Protein AF-A0A229GY63-F1 (afdb_monomer)

Radius of gyration: 25.92 Å; Cα contacts (8 Å, |Δi|>4): 592; chains: 1; bounding box: 56×52×80 Å

Sequence (372 aa):
MGDATQHTLRGFAEVLVRLGIATEEQTAVGLAEAAGIGMDLDEDFGNPDELTFLVGECGLGFQTPEKAMGDLEDGYEELLLDAAACVGGSVVVDDVELVKDEDGEQYLHFRRNGRSIWHPAEHLSDSTRYMDWNTTFEAIGDLVPGNDDPRSFYQLDGDAYDAWWLLLTPEQAEGLKEFGLPLPVDVGNWVRDKTPTAEPGTPAWYMEDDRLHADKESRRCLDAWLTPMGAALDRWRTAHLPDDFPFDYSPDSLLVLERLVLDRFDGPAALQAAADAGDEFHAGAVRYVGETALRMWPCRWTYRHSDDPLMVFANEPMICPNAPQGFAWDVSPRYALHTLVQDRTPHGLREYLSTVGDAVDSHHKALRARTR

pLDDT: mean 92.94, std 7.51, range [36.97, 98.69]

Solvent-accessible surface area (backbone atoms only — not comparable to full-atom values): 20542 Å² total; per-residue (Å²): 131,81,78,76,82,58,58,16,55,51,46,50,43,52,48,36,36,74,63,66,77,41,52,73,67,34,39,52,48,10,53,51,54,44,44,72,77,66,52,65,49,84,43,68,63,92,50,72,65,61,56,54,50,37,37,50,56,33,72,45,45,42,60,49,61,50,47,30,92,63,54,58,50,60,32,51,43,54,46,51,51,41,51,22,58,64,50,74,71,78,39,46,76,46,78,64,43,69,42,55,25,92,89,64,54,35,29,44,33,31,22,52,74,80,42,84,44,52,33,56,41,76,58,94,42,89,86,72,23,46,57,38,65,66,37,50,51,55,54,53,11,48,48,26,56,57,91,88,48,71,39,25,39,28,31,45,51,88,51,91,59,56,29,39,34,37,79,32,37,69,70,45,51,58,61,47,41,82,73,71,43,70,50,78,44,75,33,51,54,77,57,78,78,73,77,50,89,49,60,84,90,37,75,64,18,54,55,42,38,50,62,73,70,40,52,74,62,16,49,51,52,40,50,65,58,54,72,51,40,68,67,49,46,54,49,32,49,72,76,71,47,64,95,83,56,62,90,72,60,45,79,67,30,50,58,52,48,50,51,56,52,53,74,72,29,96,29,48,70,54,47,50,52,34,56,78,68,63,33,62,63,55,57,32,48,33,49,50,50,45,56,22,46,51,72,74,33,70,43,43,82,45,42,44,62,61,92,56,88,81,51,78,78,45,70,41,71,27,38,34,29,64,39,60,68,50,47,36,66,74,44,43,39,58,55,39,54,42,51,29,40,62,70,64,50,85,62,40,57,61,59,60,53,42,54,40,43,49,18,33,49,52,46,53,38,41,58,54,42,74,72,110

Mean predicted aligned error: 5.22 Å

Structure (mmCIF, N/CA/C/O backbone):
data_AF-A0A229GY63-F1
#
_entry.id   AF-A0A229GY63-F1
#
loop_
_atom_site.group_PDB
_atom_site.id
_atom_site.type_symbol
_atom_site.label_atom_id
_atom_site.label_alt_id
_atom_site.label_comp_id
_atom_site.label_asym_id
_atom_site.label_entity_id
_atom_site.label_seq_id
_atom_site.pdbx_PDB_ins_code
_atom_site.Cartn_x
_atom_site.Cartn_y
_atom_site.Cartn_z
_atom_site.occupancy
_atom_site.B_iso_or_equiv
_atom_site.auth_seq_id
_atom_site.auth_comp_id
_atom_site.auth_asym_id
_atom_site.auth_atom_id
_atom_site.pdbx_PDB_model_num
ATOM 1 N N . MET A 1 1 ? 31.654 26.702 -26.531 1.00 36.97 1 MET A N 1
ATOM 2 C CA . MET A 1 1 ? 30.600 26.406 -27.517 1.00 36.97 1 MET A CA 1
ATOM 3 C C . MET A 1 1 ? 29.795 25.300 -26.885 1.00 36.97 1 MET A C 1
ATOM 5 O O . MET A 1 1 ? 30.355 24.228 -26.733 1.00 36.97 1 MET A O 1
ATOM 9 N N . GLY A 1 2 ? 28.610 25.604 -26.354 1.00 39.41 2 GLY A N 1
ATOM 10 C CA . GLY A 1 2 ? 27.695 24.539 -25.949 1.00 39.41 2 GLY A CA 1
ATOM 11 C C . GLY A 1 2 ? 27.216 23.873 -27.228 1.00 39.41 2 GLY A C 1
ATOM 12 O O . GLY A 1 2 ? 26.777 24.595 -28.126 1.00 39.41 2 GLY A O 1
ATOM 13 N N . ASP A 1 3 ? 27.416 22.564 -27.344 1.00 45.09 3 ASP A N 1
ATOM 14 C CA . ASP A 1 3 ? 26.756 21.774 -28.378 1.00 45.09 3 ASP A CA 1
ATOM 15 C C . ASP A 1 3 ? 25.257 22.012 -28.227 1.00 45.09 3 ASP A C 1
ATOM 17 O O . ASP A 1 3 ? 24.715 21.890 -27.129 1.00 45.09 3 ASP A O 1
ATOM 21 N N . ALA A 1 4 ? 24.602 22.434 -29.304 1.00 55.06 4 ALA A N 1
ATOM 22 C CA . ALA A 1 4 ? 23.158 22.322 -29.355 1.00 55.06 4 ALA A CA 1
ATOM 23 C C . ALA A 1 4 ? 22.877 20.820 -29.366 1.00 55.06 4 ALA A C 1
ATOM 25 O O . ALA A 1 4 ? 23.314 20.149 -30.301 1.00 55.06 4 ALA A O 1
ATOM 26 N N . THR A 1 5 ? 22.245 20.295 -28.315 1.00 60.25 5 THR A N 1
ATOM 27 C CA . THR A 1 5 ? 21.821 18.895 -28.266 1.00 60.25 5 THR A CA 1
ATOM 28 C C . THR A 1 5 ? 21.003 18.625 -29.525 1.00 60.25 5 THR A C 1
ATOM 30 O O . THR A 1 5 ? 19.944 19.218 -29.717 1.00 60.25 5 THR A O 1
ATOM 33 N N . GLN A 1 6 ? 21.557 17.829 -30.439 1.00 67.62 6 GLN A N 1
ATOM 34 C CA . GLN A 1 6 ? 20.847 17.409 -31.639 1.00 67.62 6 GLN A CA 1
ATOM 35 C C . GLN A 1 6 ? 19.768 16.423 -31.197 1.00 67.62 6 GLN A C 1
ATOM 37 O O . GLN A 1 6 ? 20.075 15.423 -30.546 1.00 67.62 6 GLN A O 1
ATOM 42 N N . HIS A 1 7 ? 18.510 16.723 -31.514 1.00 88.19 7 HIS A N 1
ATOM 43 C CA . HIS A 1 7 ? 17.361 15.907 -31.138 1.00 88.19 7 HIS A CA 1
ATOM 44 C C . HIS A 1 7 ? 17.186 14.778 -32.156 1.00 88.19 7 HIS A C 1
ATOM 46 O O . HIS A 1 7 ? 16.135 14.641 -32.762 1.00 88.19 7 HIS A O 1
ATOM 52 N N . THR A 1 8 ? 18.234 13.987 -32.373 1.00 94.88 8 THR A N 1
ATOM 53 C CA . THR A 1 8 ? 18.262 12.887 -33.346 1.00 94.88 8 THR A CA 1
ATOM 54 C C . THR A 1 8 ? 18.247 11.544 -32.620 1.00 94.88 8 THR A C 1
ATOM 56 O O . THR A 1 8 ? 18.617 11.466 -31.442 1.00 94.88 8 THR A O 1
ATOM 59 N N . LEU A 1 9 ? 17.879 10.458 -33.309 1.00 95.06 9 LEU A N 1
ATOM 60 C CA . LEU A 1 9 ? 17.945 9.106 -32.734 1.00 95.06 9 LEU A CA 1
ATOM 61 C C . LEU A 1 9 ? 19.373 8.721 -32.335 1.00 95.06 9 LEU A C 1
ATOM 63 O O . LEU A 1 9 ? 19.586 8.118 -31.281 1.00 95.06 9 LEU A O 1
ATOM 67 N N . ARG A 1 10 ? 20.374 9.116 -33.134 1.00 95.94 10 ARG A N 1
ATOM 68 C CA . ARG A 1 10 ? 21.784 8.910 -32.781 1.00 95.94 10 ARG A CA 1
ATOM 69 C C . ARG A 1 10 ? 22.178 9.707 -31.541 1.00 95.94 10 ARG A C 1
ATOM 71 O O . ARG A 1 10 ? 22.820 9.150 -30.654 1.00 95.94 10 ARG A O 1
ATOM 78 N N . GLY A 1 11 ? 21.768 10.972 -31.461 1.00 95.19 11 GLY A N 1
ATOM 79 C CA . GLY A 1 11 ? 22.007 11.813 -30.292 1.00 95.19 11 GLY A CA 1
ATOM 80 C C . GLY A 1 11 ? 21.403 11.195 -29.033 1.00 95.19 11 GLY A C 1
ATOM 81 O O . GLY A 1 11 ? 22.086 11.071 -28.021 1.00 95.19 11 GLY A O 1
ATOM 82 N N . PHE A 1 12 ? 20.162 10.712 -29.110 1.00 95.50 12 PHE A N 1
ATOM 83 C CA . PHE A 1 12 ? 19.503 10.035 -27.995 1.00 95.50 12 PHE A CA 1
ATOM 84 C C . PHE A 1 12 ? 20.237 8.755 -27.567 1.00 95.50 12 PHE A C 1
ATOM 86 O O . PHE A 1 12 ? 20.524 8.579 -26.383 1.00 95.50 12 PHE A O 1
ATOM 93 N N . ALA A 1 13 ? 20.633 7.903 -28.518 1.00 96.75 13 ALA A N 1
ATOM 94 C CA . ALA A 1 13 ? 21.442 6.712 -28.252 1.00 96.75 13 ALA A CA 1
ATOM 95 C C . ALA A 1 13 ? 22.772 7.040 -27.544 1.00 96.75 13 ALA A C 1
ATOM 97 O O . ALA A 1 13 ? 23.153 6.364 -26.585 1.00 96.75 13 ALA A O 1
ATOM 98 N N . GLU A 1 14 ? 23.469 8.098 -27.968 1.00 96.19 14 GLU A N 1
ATOM 99 C CA . GLU A 1 14 ? 24.691 8.569 -27.306 1.00 96.19 14 GLU A CA 1
ATOM 100 C C . GLU A 1 14 ? 24.424 8.999 -25.858 1.00 96.19 14 GLU A C 1
ATOM 102 O O . GLU A 1 14 ? 25.240 8.737 -24.970 1.00 96.19 14 GLU A O 1
ATOM 107 N N . VAL A 1 15 ? 23.270 9.616 -25.590 1.00 95.81 15 VAL A N 1
ATOM 108 C CA . VAL A 1 15 ? 22.867 10.007 -24.235 1.00 95.81 15 VAL A CA 1
ATOM 109 C C . VAL A 1 15 ? 22.516 8.806 -23.367 1.00 95.81 15 VAL A C 1
ATOM 111 O O . VAL A 1 15 ? 22.972 8.763 -22.223 1.00 95.81 15 VAL A O 1
ATOM 114 N N . LEU A 1 16 ? 21.813 7.802 -23.900 1.00 96.75 16 LEU A N 1
ATOM 115 C CA . LEU A 1 16 ? 21.553 6.545 -23.188 1.00 96.75 16 LEU A CA 1
ATOM 116 C C . LEU A 1 16 ? 22.862 5.880 -22.734 1.00 96.75 16 LEU A C 1
ATOM 118 O O . LEU A 1 16 ? 22.977 5.470 -21.576 1.00 96.75 16 LEU A O 1
ATOM 122 N N . VAL A 1 17 ? 23.876 5.837 -23.605 1.00 97.56 17 VAL A N 1
ATOM 123 C CA . VAL A 1 17 ? 25.205 5.299 -23.263 1.00 97.56 17 VAL A CA 1
ATOM 124 C C . VAL A 1 17 ? 25.919 6.183 -22.242 1.00 97.56 17 VAL A C 1
ATOM 126 O O . VAL A 1 17 ? 26.440 5.692 -21.240 1.00 97.56 17 VAL A O 1
ATOM 129 N N . ARG A 1 18 ? 25.921 7.504 -22.451 1.00 96.62 18 ARG A N 1
ATOM 130 C CA . ARG A 1 18 ? 26.584 8.474 -21.566 1.00 96.62 18 ARG A CA 1
ATOM 131 C C . ARG A 1 18 ? 26.028 8.451 -20.141 1.00 96.62 18 ARG A C 1
ATOM 133 O O . ARG A 1 18 ? 26.796 8.614 -19.195 1.00 96.62 18 ARG A O 1
ATOM 140 N N . LEU A 1 19 ? 24.717 8.267 -19.990 1.00 96.44 19 LEU A N 1
ATOM 141 C CA . LEU A 1 19 ? 24.030 8.155 -18.699 1.00 96.44 19 LEU A CA 1
ATOM 142 C C . LEU A 1 19 ? 24.129 6.748 -18.085 1.00 96.44 19 LEU A C 1
ATOM 144 O O . LEU A 1 19 ? 23.652 6.529 -16.971 1.00 96.44 19 LEU A O 1
ATOM 148 N N . GLY A 1 20 ? 24.743 5.793 -18.792 1.00 96.88 20 GLY A N 1
ATOM 149 C CA . GLY A 1 20 ? 24.870 4.408 -18.346 1.00 96.88 20 GLY A CA 1
ATOM 150 C C . GLY A 1 20 ? 23.543 3.647 -18.314 1.00 96.88 20 GLY A C 1
ATOM 151 O O . GLY A 1 20 ? 23.424 2.688 -17.559 1.00 96.88 20 GLY A O 1
ATOM 152 N N . ILE A 1 21 ? 22.550 4.088 -19.091 1.00 96.88 21 ILE A N 1
ATOM 153 C CA . ILE A 1 21 ? 21.251 3.413 -19.238 1.00 96.88 21 ILE A CA 1
ATOM 154 C C . ILE A 1 21 ? 21.396 2.220 -20.191 1.00 96.88 21 ILE A C 1
ATOM 156 O O . ILE A 1 21 ? 20.798 1.172 -19.972 1.00 96.88 21 ILE A O 1
ATOM 160 N N . ALA A 1 22 ? 22.230 2.369 -21.224 1.00 97.38 22 ALA A N 1
ATOM 161 C CA . ALA A 1 22 ? 22.468 1.359 -22.247 1.00 97.38 22 ALA A CA 1
ATOM 162 C C . ALA A 1 22 ? 23.964 1.159 -22.508 1.00 97.38 22 ALA A C 1
ATOM 164 O O . ALA A 1 22 ? 24.788 2.044 -22.271 1.00 97.38 22 ALA A O 1
ATOM 165 N N . THR A 1 23 ? 24.320 -0.001 -23.046 1.00 97.56 23 THR A N 1
ATOM 166 C CA . THR A 1 23 ? 25.653 -0.250 -23.611 1.00 97.56 23 THR A CA 1
ATOM 167 C C . THR A 1 23 ? 25.736 0.220 -25.067 1.00 97.56 23 THR A C 1
ATOM 169 O O . THR A 1 23 ? 24.718 0.339 -25.747 1.00 97.56 23 THR A O 1
ATOM 172 N N . GLU A 1 24 ? 26.954 0.444 -25.576 1.00 97.94 24 GLU A N 1
ATOM 173 C CA . GLU A 1 24 ? 27.176 0.741 -27.005 1.00 97.94 24 GLU A CA 1
ATOM 174 C C . GLU A 1 24 ? 26.652 -0.375 -27.925 1.00 97.94 24 GLU A C 1
ATOM 176 O O . GLU A 1 24 ? 26.208 -0.104 -29.036 1.00 97.94 24 GLU A O 1
ATOM 181 N N . GLU A 1 25 ? 26.692 -1.632 -27.473 1.00 97.88 25 GLU A N 1
ATOM 182 C CA . GLU A 1 25 ? 26.183 -2.774 -28.238 1.00 97.88 25 GLU A CA 1
ATOM 183 C C . GLU A 1 25 ? 24.658 -2.727 -28.360 1.00 97.88 25 GLU A C 1
ATOM 185 O O . GLU A 1 25 ? 24.133 -2.850 -29.465 1.00 97.88 25 GLU A O 1
ATOM 190 N N . GLN A 1 26 ? 23.954 -2.477 -27.252 1.00 97.50 26 GLN A N 1
ATOM 191 C CA . GLN A 1 26 ? 22.494 -2.344 -27.246 1.00 97.50 26 GLN A CA 1
ATOM 192 C C . GLN A 1 26 ? 22.030 -1.208 -28.158 1.00 97.50 26 GLN A C 1
ATOM 194 O O . GLN A 1 26 ? 21.147 -1.407 -28.990 1.00 97.50 26 GLN A O 1
ATOM 199 N N . THR A 1 27 ? 22.661 -0.035 -28.062 1.00 97.81 27 THR A N 1
ATOM 200 C CA . THR A 1 27 ? 22.279 1.101 -28.908 1.00 97.81 27 THR A CA 1
ATOM 201 C C . THR A 1 27 ? 22.649 0.900 -30.371 1.00 97.81 27 THR A C 1
ATOM 203 O O . THR A 1 27 ? 21.908 1.337 -31.247 1.00 97.81 27 THR A O 1
ATOM 206 N N . ALA A 1 28 ? 23.741 0.191 -30.672 1.00 97.94 28 ALA A N 1
ATOM 207 C CA . ALA A 1 28 ? 24.073 -0.174 -32.045 1.00 97.94 28 ALA A CA 1
ATOM 208 C C . ALA A 1 28 ? 23.030 -1.115 -32.670 1.00 97.94 28 ALA A C 1
ATOM 210 O O . ALA A 1 28 ? 22.712 -0.945 -33.848 1.00 97.94 28 ALA A O 1
ATOM 211 N N . VAL A 1 29 ? 22.492 -2.071 -31.902 1.00 97.50 29 VAL A N 1
ATOM 212 C CA . VAL A 1 29 ? 21.391 -2.941 -32.348 1.00 97.50 29 VAL A CA 1
ATOM 213 C C . VAL A 1 29 ? 20.140 -2.109 -32.618 1.00 97.50 29 VAL A C 1
ATOM 215 O O . VAL A 1 29 ? 19.642 -2.131 -33.742 1.00 97.50 29 VAL A O 1
ATOM 218 N N . GLY A 1 30 ? 19.701 -1.293 -31.655 1.00 97.19 30 GLY A N 1
ATOM 219 C CA . GLY A 1 30 ? 18.493 -0.483 -31.822 1.00 97.19 30 GLY A CA 1
ATOM 220 C C . GLY A 1 30 ? 18.572 0.504 -32.993 1.00 97.19 30 GLY A C 1
ATOM 221 O O . GLY A 1 30 ? 17.636 0.624 -33.781 1.00 97.19 30 GLY A O 1
ATOM 222 N N . LEU A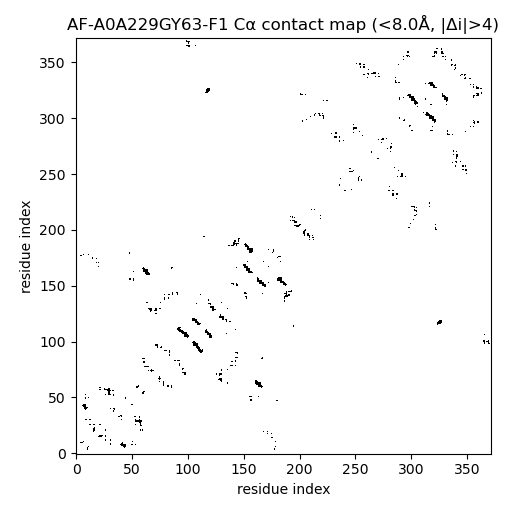 1 31 ? 19.723 1.161 -33.186 1.00 97.94 31 LEU A N 1
ATOM 223 C CA . LEU A 1 31 ? 19.943 2.046 -34.336 1.00 97.94 31 LEU A CA 1
ATOM 224 C C . LEU A 1 31 ? 19.942 1.286 -35.672 1.00 97.94 31 LEU A C 1
ATOM 226 O O . LEU A 1 31 ? 19.510 1.836 -36.687 1.00 97.94 31 LEU A O 1
ATOM 230 N N . ALA A 1 32 ? 20.441 0.045 -35.701 1.00 97.81 32 ALA A N 1
ATOM 231 C CA . ALA A 1 32 ? 20.425 -0.778 -36.907 1.00 97.81 32 ALA A CA 1
ATOM 232 C C . ALA A 1 32 ? 18.996 -1.185 -37.298 1.00 97.81 32 ALA A C 1
ATOM 234 O O . ALA A 1 32 ? 18.663 -1.119 -38.483 1.00 97.81 32 ALA A O 1
ATOM 235 N N . GLU A 1 33 ? 18.152 -1.535 -36.325 1.00 97.56 33 GLU A N 1
ATOM 236 C CA . GLU A 1 33 ? 16.737 -1.859 -36.555 1.00 97.56 33 GLU A CA 1
ATOM 237 C C . GLU A 1 33 ? 15.943 -0.627 -37.015 1.00 97.56 33 GLU A C 1
ATOM 239 O O . GLU A 1 33 ? 15.257 -0.680 -38.040 1.00 97.56 33 GLU A O 1
ATOM 244 N N . ALA A 1 34 ? 16.136 0.527 -36.364 1.00 95.75 34 ALA A N 1
ATOM 245 C CA . ALA A 1 34 ? 15.534 1.798 -36.780 1.00 95.75 34 ALA A CA 1
ATOM 246 C C . ALA A 1 34 ? 15.907 2.175 -38.229 1.00 95.75 34 ALA A C 1
ATOM 248 O O . ALA A 1 34 ? 15.043 2.500 -39.050 1.00 95.75 34 ALA A O 1
ATOM 249 N N . ALA A 1 35 ? 17.187 2.055 -38.595 1.00 96.31 35 ALA A N 1
ATOM 250 C CA . ALA A 1 35 ? 17.625 2.265 -39.975 1.00 96.31 35 ALA A CA 1
ATOM 251 C C . ALA A 1 35 ? 17.035 1.223 -40.944 1.00 96.31 35 ALA A C 1
ATOM 253 O O . ALA A 1 35 ? 16.732 1.547 -42.096 1.00 96.31 35 ALA A O 1
ATOM 254 N N . GLY A 1 36 ? 16.854 -0.021 -40.491 1.00 96.06 36 GLY A N 1
ATOM 255 C CA . GLY A 1 36 ? 16.276 -1.121 -41.265 1.00 96.06 36 GLY A CA 1
ATOM 256 C C . GLY A 1 36 ? 14.838 -0.860 -41.723 1.00 96.06 36 GLY A C 1
ATOM 257 O O . GLY A 1 36 ? 14.465 -1.273 -42.825 1.00 96.06 36 GLY A O 1
ATOM 258 N N . ILE A 1 37 ? 14.062 -0.116 -40.930 1.00 95.06 37 ILE A N 1
ATOM 259 C CA . ILE A 1 37 ? 12.697 0.315 -41.271 1.00 95.06 37 ILE A CA 1
ATOM 260 C C . ILE A 1 37 ? 12.634 1.700 -41.935 1.00 95.06 37 ILE A C 1
ATOM 262 O O . ILE A 1 37 ? 11.551 2.167 -42.289 1.00 95.06 37 ILE A O 1
ATOM 266 N N . GLY A 1 38 ? 13.789 2.328 -42.177 1.00 94.06 38 GLY A N 1
ATOM 267 C CA . GLY A 1 38 ? 13.910 3.574 -42.933 1.00 94.06 38 GLY A CA 1
ATOM 268 C C . GLY A 1 38 ? 13.805 4.859 -42.111 1.00 94.06 38 GLY A C 1
ATOM 269 O O . GLY A 1 38 ? 13.542 5.903 -42.707 1.00 94.06 38 GLY A O 1
ATOM 270 N N . MET A 1 39 ? 14.006 4.808 -40.790 1.00 94.38 39 MET A N 1
ATOM 271 C CA . MET A 1 39 ? 14.152 6.019 -39.971 1.00 94.38 39 MET A CA 1
ATOM 272 C C . MET A 1 39 ? 15.480 6.724 -40.293 1.00 94.38 39 MET A C 1
ATOM 274 O O . MET A 1 39 ? 16.515 6.066 -40.445 1.00 94.38 39 MET A O 1
ATOM 278 N N . ASP A 1 40 ? 15.464 8.057 -40.397 1.00 94.19 40 ASP A N 1
ATOM 279 C CA . ASP A 1 40 ? 16.689 8.853 -40.531 1.00 94.19 40 ASP A CA 1
ATOM 280 C C . ASP A 1 40 ? 17.288 9.093 -39.140 1.00 94.19 40 ASP A C 1
ATOM 282 O O . ASP A 1 40 ? 16.698 9.750 -38.289 1.00 94.19 40 ASP A O 1
ATOM 286 N N . LEU A 1 41 ? 18.464 8.516 -38.892 1.00 94.69 41 LEU A N 1
ATOM 287 C CA . LEU A 1 41 ? 19.095 8.542 -37.572 1.00 94.69 41 LEU A CA 1
ATOM 288 C C . LEU A 1 41 ? 19.714 9.900 -37.217 1.00 94.69 41 LEU A C 1
ATOM 290 O O . LEU A 1 41 ? 20.050 10.117 -36.049 1.00 94.69 41 LEU A O 1
ATOM 294 N N . ASP A 1 42 ? 19.928 10.754 -38.220 1.00 94.94 42 ASP A N 1
ATOM 295 C CA . ASP A 1 42 ? 20.658 12.017 -38.115 1.00 94.94 42 ASP A CA 1
ATOM 296 C C . ASP A 1 42 ? 19.746 13.246 -38.357 1.00 94.94 42 ASP A C 1
ATOM 298 O O . ASP A 1 42 ? 20.205 14.383 -38.214 1.00 94.94 42 ASP A O 1
ATOM 302 N N . GLU A 1 43 ? 18.466 13.036 -38.692 1.00 93.06 43 GLU A N 1
ATOM 303 C CA . GLU A 1 43 ? 17.417 14.066 -38.697 1.00 93.06 43 GLU A CA 1
ATOM 304 C C . GLU A 1 43 ? 16.793 14.215 -37.298 1.00 93.06 43 GLU A C 1
ATOM 306 O O . GLU A 1 43 ? 16.806 13.279 -36.492 1.00 93.06 43 GLU A O 1
ATOM 311 N N . ASP A 1 44 ? 16.285 15.413 -36.984 1.00 91.56 44 ASP A N 1
ATOM 312 C CA . ASP A 1 44 ? 15.540 15.625 -35.742 1.00 91.56 44 ASP A CA 1
ATOM 313 C C . ASP A 1 44 ? 14.304 14.702 -35.731 1.00 91.56 44 ASP A C 1
ATOM 315 O O . ASP A 1 44 ? 13.528 14.714 -36.691 1.00 91.56 44 ASP A O 1
ATOM 319 N N . PHE A 1 45 ? 14.101 13.920 -34.664 1.00 88.25 45 PHE A N 1
ATOM 320 C CA . PHE A 1 45 ? 12.957 13.002 -34.587 1.00 88.25 45 PHE A CA 1
ATOM 321 C C . PHE A 1 45 ? 11.637 13.785 -34.623 1.00 88.25 45 PHE A C 1
ATOM 323 O O . PHE A 1 45 ? 11.487 14.843 -34.001 1.00 88.25 45 PHE A O 1
ATOM 330 N N . GLY A 1 46 ? 10.650 13.263 -35.356 1.00 81.25 46 GLY A N 1
ATOM 331 C CA . GLY A 1 46 ? 9.370 13.947 -35.554 1.00 81.25 46 GLY A CA 1
ATOM 332 C C . GLY A 1 46 ? 8.372 13.733 -34.415 1.00 81.25 46 GLY A C 1
ATOM 333 O O . GLY A 1 46 ? 7.427 14.514 -34.268 1.00 81.25 46 GLY A O 1
ATOM 334 N N . ASN A 1 47 ? 8.560 12.667 -33.633 1.00 84.62 47 ASN A N 1
ATOM 335 C CA . ASN A 1 47 ? 7.626 12.193 -32.614 1.00 84.62 47 ASN A CA 1
ATOM 336 C C . ASN A 1 47 ? 8.364 11.384 -31.522 1.00 84.62 47 ASN A C 1
ATOM 338 O O . ASN A 1 47 ? 9.221 10.571 -31.876 1.00 84.62 47 ASN A O 1
ATOM 342 N N . PRO A 1 48 ? 8.029 11.543 -30.224 1.00 84.38 48 PRO A N 1
ATOM 343 C CA . PRO A 1 48 ? 8.519 10.676 -29.147 1.00 84.38 48 PRO A CA 1
ATOM 344 C C . PRO A 1 48 ? 8.396 9.162 -29.389 1.00 84.38 48 PRO A C 1
ATOM 346 O O . PRO A 1 48 ? 9.218 8.420 -28.859 1.00 84.38 48 PRO A O 1
ATOM 349 N N . ASP A 1 49 ? 7.453 8.703 -30.220 1.00 87.81 49 ASP A N 1
ATOM 350 C CA . ASP A 1 49 ? 7.318 7.277 -30.576 1.00 87.81 49 ASP A CA 1
ATOM 351 C C . ASP A 1 49 ? 8.581 6.697 -31.241 1.00 87.81 49 ASP A C 1
ATOM 353 O O . ASP A 1 49 ? 8.864 5.507 -31.133 1.00 87.81 49 ASP A O 1
ATOM 357 N N . GLU A 1 50 ? 9.376 7.526 -31.925 1.00 92.44 50 GLU A N 1
ATOM 358 C CA . GLU A 1 50 ? 10.656 7.087 -32.492 1.00 92.44 50 GLU A CA 1
ATOM 359 C C . GLU A 1 50 ? 11.685 6.791 -31.385 1.00 92.44 50 GLU A C 1
ATOM 361 O O . GLU A 1 50 ? 12.511 5.886 -31.521 1.00 92.44 50 GLU A O 1
ATOM 366 N N . LEU A 1 51 ? 11.614 7.518 -30.261 1.00 93.38 51 LEU A N 1
ATOM 367 C CA . LEU A 1 51 ? 12.472 7.291 -29.097 1.00 93.38 51 LEU A CA 1
ATOM 368 C C . LEU A 1 51 ? 12.073 6.011 -28.363 1.00 93.38 51 LEU A C 1
ATOM 370 O O . LEU A 1 51 ? 12.951 5.229 -28.003 1.00 93.38 51 LEU A O 1
ATOM 374 N N . THR A 1 52 ? 10.773 5.777 -28.155 1.00 91.88 52 THR A N 1
ATOM 375 C CA . THR A 1 52 ? 10.286 4.550 -27.503 1.00 91.88 52 THR A CA 1
ATOM 376 C C . THR A 1 52 ? 10.529 3.318 -28.371 1.00 91.88 52 THR A C 1
ATOM 378 O O . THR A 1 52 ? 10.957 2.293 -27.845 1.00 91.88 52 THR A O 1
ATOM 381 N N . PHE A 1 53 ? 10.396 3.436 -29.699 1.00 93.25 53 PHE A N 1
ATOM 382 C CA . PHE A 1 53 ? 10.822 2.396 -30.638 1.00 93.25 53 PHE A CA 1
ATOM 383 C C . PHE A 1 53 ? 12.303 2.042 -30.446 1.00 93.25 53 PHE A C 1
ATOM 385 O O . PHE A 1 53 ? 12.643 0.880 -30.237 1.00 93.25 53 PHE A O 1
ATOM 392 N N . LEU A 1 54 ? 13.191 3.044 -30.453 1.00 95.38 54 LEU A N 1
ATOM 393 C CA . LEU A 1 54 ? 14.623 2.814 -30.251 1.00 95.38 54 LEU A CA 1
ATOM 394 C C . LEU A 1 54 ? 14.914 2.168 -28.886 1.00 95.38 54 LEU A C 1
ATOM 396 O O . LEU A 1 54 ? 15.749 1.269 -28.811 1.00 95.38 54 LEU A O 1
ATOM 400 N N . VAL A 1 55 ? 14.236 2.598 -27.818 1.00 94.88 55 VAL A N 1
ATOM 401 C CA . VAL A 1 55 ? 14.341 1.997 -26.475 1.00 94.88 55 VAL A CA 1
ATOM 402 C C . VAL A 1 55 ? 13.976 0.511 -26.505 1.00 94.88 55 VAL A C 1
ATOM 404 O O . VAL A 1 55 ? 14.765 -0.307 -26.023 1.00 94.88 55 VAL A O 1
ATOM 407 N N . GLY A 1 56 ? 12.854 0.160 -27.138 1.00 94.06 56 GLY A N 1
ATOM 408 C CA . GLY A 1 56 ? 12.422 -1.226 -27.299 1.00 94.06 56 GLY A CA 1
ATOM 409 C C . GLY A 1 56 ? 13.437 -2.083 -28.054 1.00 94.06 56 GLY A C 1
ATOM 410 O O . GLY A 1 56 ? 13.842 -3.135 -27.561 1.00 94.06 56 GLY A O 1
ATOM 411 N N . GLU A 1 57 ? 13.944 -1.604 -29.192 1.00 96.19 57 GLU A N 1
ATOM 412 C CA . GLU A 1 57 ? 14.929 -2.343 -29.999 1.00 96.19 57 GLU A CA 1
ATOM 413 C C . GLU A 1 57 ? 16.316 -2.440 -29.336 1.00 96.19 57 GLU A C 1
ATOM 415 O O . GLU A 1 57 ? 17.099 -3.346 -29.628 1.00 96.19 57 GLU A O 1
ATOM 420 N N . CYS A 1 58 ? 16.637 -1.546 -28.394 1.00 95.81 58 CYS A N 1
ATOM 421 C CA . CYS A 1 58 ? 17.821 -1.690 -27.542 1.00 95.81 58 CYS A CA 1
ATOM 422 C C . CYS A 1 58 ? 17.661 -2.792 -26.474 1.00 95.81 58 CYS A C 1
ATOM 424 O O . CYS A 1 58 ? 18.620 -3.079 -25.745 1.00 95.81 58 CYS A O 1
ATOM 426 N N . GLY A 1 59 ? 16.467 -3.382 -26.339 1.00 94.12 59 GLY A N 1
ATOM 427 C CA . GLY A 1 59 ? 16.124 -4.302 -25.256 1.00 94.12 59 GLY A CA 1
ATOM 428 C C . GLY A 1 59 ? 16.133 -3.606 -23.898 1.00 94.12 59 GLY A C 1
ATOM 429 O O . GLY A 1 59 ? 16.633 -4.162 -22.918 1.00 94.12 59 GLY A O 1
ATOM 430 N N . LEU A 1 60 ? 15.684 -2.350 -23.860 1.00 93.88 60 LEU A N 1
ATOM 431 C CA . LEU A 1 60 ? 15.610 -1.543 -22.651 1.00 93.88 60 LEU A CA 1
ATOM 432 C C . LEU A 1 60 ? 14.145 -1.368 -22.265 1.00 93.88 60 LEU A C 1
ATOM 434 O O . LEU A 1 60 ? 13.328 -0.973 -23.092 1.00 93.88 60 LEU A O 1
ATOM 438 N N . GLY A 1 61 ? 13.831 -1.589 -20.992 1.00 94.62 61 GLY A N 1
ATOM 439 C CA . GLY A 1 61 ? 12.475 -1.373 -20.504 1.00 94.62 61 GLY A CA 1
ATOM 440 C C . GLY A 1 61 ? 11.472 -2.410 -20.988 1.00 94.62 61 GLY A C 1
ATOM 441 O O . GLY A 1 61 ? 11.834 -3.494 -21.438 1.00 94.62 61 GLY A O 1
ATOM 442 N N . PHE A 1 62 ? 10.203 -2.048 -20.862 1.00 95.19 62 PHE A N 1
ATOM 443 C CA . PHE A 1 62 ? 9.063 -2.855 -21.278 1.00 95.19 62 PHE A CA 1
ATOM 444 C C . PHE A 1 62 ? 7.867 -1.949 -21.577 1.00 95.19 62 PHE A C 1
ATOM 446 O O . PHE A 1 62 ? 7.859 -0.767 -21.215 1.00 95.19 62 PHE A O 1
ATOM 453 N N . GLN A 1 63 ? 6.850 -2.513 -22.221 1.00 93.56 63 GLN A N 1
ATOM 454 C CA . GLN A 1 63 ? 5.611 -1.821 -22.548 1.00 93.56 63 GLN A CA 1
ATOM 455 C C . GLN A 1 63 ? 4.462 -2.390 -21.713 1.00 93.56 63 GLN A C 1
ATOM 457 O O . GLN A 1 63 ? 4.315 -3.604 -21.607 1.00 93.56 63 GLN A O 1
ATOM 462 N N . THR A 1 64 ? 3.632 -1.528 -21.128 1.00 92.38 64 THR A N 1
ATOM 463 C CA . THR A 1 64 ? 2.382 -1.950 -20.477 1.00 92.38 64 THR A CA 1
ATOM 464 C C . THR A 1 64 ? 1.266 -2.034 -21.505 1.00 92.38 64 THR A C 1
ATOM 466 O O . THR A 1 64 ? 0.836 -0.975 -21.960 1.00 92.38 64 THR A O 1
ATOM 469 N N . PRO A 1 65 ? 0.764 -3.226 -21.867 1.00 89.06 65 PRO A N 1
ATOM 470 C CA . PRO A 1 65 ? -0.280 -3.327 -22.874 1.00 89.06 65 PRO A CA 1
ATOM 471 C C . PRO A 1 65 ? -1.610 -2.786 -22.335 1.00 89.06 65 PRO A C 1
ATOM 473 O O . PRO A 1 65 ? -2.031 -3.131 -21.232 1.00 89.06 65 PRO A O 1
ATOM 476 N N . GLU A 1 66 ? -2.343 -2.018 -23.141 1.00 89.12 66 GLU A N 1
ATOM 477 C CA . GLU A 1 66 ? -3.746 -1.678 -22.864 1.00 89.12 66 GLU A CA 1
ATOM 478 C C . GLU A 1 66 ? -4.589 -2.959 -22.741 1.00 89.12 66 GLU A C 1
ATOM 480 O O . GLU A 1 66 ? -5.529 -3.053 -21.943 1.00 89.12 66 GLU A O 1
ATOM 485 N N . LYS A 1 67 ? -4.253 -3.961 -23.557 1.00 91.44 67 LYS A N 1
ATOM 486 C CA . LYS A 1 67 ? -5.007 -5.198 -23.696 1.00 91.44 67 LYS A CA 1
ATOM 487 C C . LYS A 1 67 ? -4.086 -6.402 -23.795 1.00 91.44 67 LYS A C 1
ATOM 489 O O . LYS A 1 67 ? -3.228 -6.456 -24.671 1.00 91.44 67 LYS A O 1
ATOM 494 N N . ALA A 1 68 ? -4.362 -7.423 -22.991 1.00 91.50 68 ALA A N 1
ATOM 495 C CA . ALA A 1 68 ? -3.636 -8.680 -23.068 1.00 91.50 68 ALA A CA 1
ATOM 496 C C . ALA A 1 68 ? -3.805 -9.349 -24.449 1.00 91.50 68 ALA A C 1
ATOM 498 O O . ALA A 1 68 ? -4.913 -9.447 -25.003 1.00 91.50 68 ALA A O 1
ATOM 499 N N . MET A 1 69 ? -2.694 -9.842 -25.002 1.00 85.62 69 MET A N 1
ATOM 500 C CA . MET A 1 69 ? -2.667 -10.568 -26.277 1.00 85.62 69 MET A CA 1
ATOM 501 C C . MET A 1 69 ? -3.345 -11.944 -26.168 1.00 85.62 69 MET A C 1
ATOM 503 O O . MET A 1 69 ? -3.991 -12.384 -27.131 1.00 85.62 69 MET A O 1
ATOM 507 N N . GLY A 1 70 ? -3.269 -12.569 -24.987 1.00 88.62 70 GLY A N 1
ATOM 508 C CA . GLY A 1 70 ? -3.869 -13.852 -24.606 1.00 88.62 70 GLY A CA 1
ATOM 509 C C . GLY A 1 70 ? -5.092 -13.690 -23.707 1.00 88.62 70 GLY A C 1
ATOM 510 O O . GLY A 1 70 ? -5.966 -12.876 -24.011 1.00 88.62 70 GLY A O 1
ATOM 511 N N . ASP A 1 71 ? -5.194 -14.487 -22.649 1.00 93.56 71 ASP A N 1
ATOM 512 C CA . ASP A 1 71 ? -6.065 -14.147 -21.522 1.00 93.56 71 ASP A CA 1
ATOM 513 C C . ASP A 1 71 ? -5.388 -13.114 -20.599 1.00 93.56 71 ASP A C 1
ATOM 515 O O . ASP A 1 71 ? -4.274 -12.665 -20.861 1.00 93.56 71 ASP A O 1
ATOM 519 N N . LEU A 1 72 ? -6.115 -12.637 -19.587 1.00 95.06 72 LEU A N 1
ATOM 520 C CA . LEU A 1 72 ? -5.610 -11.595 -18.690 1.00 95.06 72 LEU A CA 1
ATOM 521 C C . LEU A 1 72 ? -4.459 -12.092 -17.804 1.00 95.06 72 LEU A C 1
ATOM 523 O O . LEU A 1 72 ? -3.591 -11.295 -17.466 1.00 95.06 72 LEU A O 1
ATOM 527 N N . GLU A 1 73 ? -4.445 -13.374 -17.430 1.00 95.38 73 GLU A N 1
ATOM 528 C CA . GLU A 1 73 ? -3.403 -13.942 -16.569 1.00 95.38 73 GLU A CA 1
ATOM 529 C C . GLU A 1 73 ? -2.075 -13.997 -17.322 1.00 95.38 73 GLU A C 1
ATOM 531 O O . GLU A 1 73 ? -1.090 -13.449 -16.829 1.00 95.38 73 GLU A O 1
ATOM 536 N N . ASP A 1 74 ? -2.093 -14.508 -18.560 1.00 95.00 74 ASP A N 1
ATOM 537 C CA . ASP A 1 74 ? -0.944 -14.474 -19.474 1.00 95.00 74 ASP A CA 1
ATOM 538 C C . ASP A 1 74 ? -0.417 -13.037 -19.651 1.00 95.00 74 ASP A C 1
ATOM 540 O O . ASP A 1 74 ? 0.789 -12.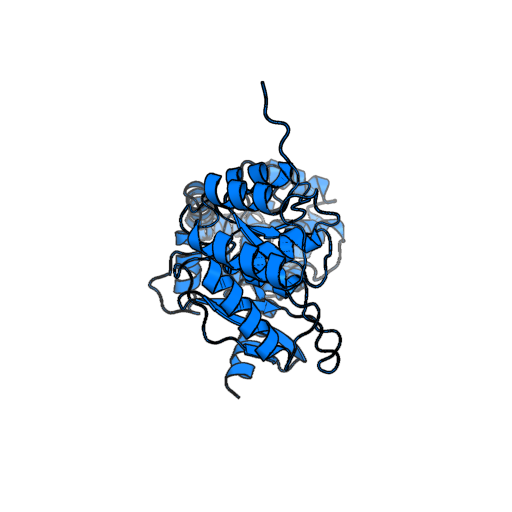799 -19.671 1.00 95.00 74 ASP A O 1
ATOM 544 N N . GLY A 1 75 ? -1.328 -12.059 -19.761 1.00 95.12 75 GLY A N 1
ATOM 545 C CA . GLY A 1 75 ? -0.978 -10.646 -19.916 1.00 95.12 75 GLY A CA 1
ATOM 546 C C . GLY A 1 75 ? -0.251 -10.057 -18.705 1.00 95.12 75 GLY A C 1
ATOM 547 O O . GLY A 1 75 ? 0.721 -9.321 -18.879 1.00 95.12 75 GLY A O 1
ATOM 548 N N . TYR A 1 76 ? -0.686 -10.378 -17.482 1.00 97.00 76 TYR A N 1
ATOM 549 C CA . TYR A 1 76 ? 0.045 -9.972 -16.277 1.00 97.00 76 TYR A CA 1
ATOM 550 C C . TYR A 1 76 ? 1.358 -10.733 -16.127 1.00 97.00 76 TYR A C 1
ATOM 552 O O . TYR A 1 76 ? 2.345 -10.133 -15.711 1.00 97.00 76 TYR A O 1
ATOM 560 N N . GLU A 1 77 ? 1.399 -12.027 -16.451 1.00 97.44 77 GLU A N 1
ATOM 561 C CA . GLU A 1 77 ? 2.634 -12.806 -16.369 1.00 97.44 77 GLU A CA 1
ATOM 562 C C . GLU A 1 77 ? 3.711 -12.230 -17.297 1.00 97.44 77 GLU A C 1
ATOM 564 O O . GLU A 1 77 ? 4.811 -11.937 -16.830 1.00 97.44 77 GLU A O 1
ATOM 569 N N . GLU A 1 78 ? 3.384 -11.991 -18.570 1.00 96.31 78 GLU A N 1
ATOM 570 C CA . GLU A 1 78 ? 4.292 -11.378 -19.549 1.00 96.31 78 GLU A CA 1
ATOM 571 C C . GLU A 1 78 ? 4.799 -10.015 -19.057 1.00 96.31 78 GLU A C 1
ATOM 573 O O . GLU A 1 78 ? 6.007 -9.804 -18.941 1.00 96.31 78 GLU A O 1
ATOM 578 N N . LEU A 1 79 ? 3.879 -9.137 -18.647 1.00 96.62 79 LEU A N 1
ATOM 579 C CA . LEU A 1 79 ? 4.204 -7.816 -18.113 1.00 96.62 79 LEU A CA 1
ATOM 580 C C . LEU A 1 79 ? 5.171 -7.884 -16.917 1.00 96.62 79 LEU A C 1
ATOM 582 O O . LEU A 1 79 ? 6.165 -7.155 -16.869 1.00 96.62 79 LEU A O 1
ATOM 586 N N . LEU A 1 80 ? 4.876 -8.727 -15.924 1.00 97.56 80 LEU A N 1
ATOM 587 C CA . LEU A 1 80 ? 5.688 -8.817 -14.711 1.00 97.56 80 LEU A CA 1
ATOM 588 C C . LEU A 1 80 ? 7.062 -9.432 -14.992 1.00 97.56 80 LEU A C 1
ATOM 590 O O . LEU A 1 80 ? 8.048 -9.034 -14.366 1.00 97.56 80 LEU A O 1
ATOM 594 N N . LEU A 1 81 ? 7.149 -10.388 -15.918 1.00 97.00 81 LEU A N 1
ATOM 595 C CA . LEU A 1 81 ? 8.418 -10.990 -16.321 1.00 97.00 81 LEU A CA 1
ATOM 596 C C . LEU A 1 81 ? 9.301 -9.995 -17.083 1.00 97.00 81 LEU A C 1
ATOM 598 O O . LEU A 1 81 ? 10.495 -9.908 -16.782 1.00 97.00 81 LEU A O 1
ATOM 602 N N . ASP A 1 82 ? 8.731 -9.205 -17.992 1.00 96.19 82 ASP A N 1
ATOM 603 C CA . ASP A 1 82 ? 9.462 -8.172 -18.734 1.00 96.19 82 ASP A CA 1
ATOM 604 C C . ASP A 1 82 ? 9.966 -7.059 -17.805 1.00 96.19 82 ASP A C 1
ATOM 606 O O . ASP A 1 82 ? 11.141 -6.667 -17.836 1.00 96.19 82 ASP A O 1
ATOM 610 N N . ALA A 1 83 ? 9.114 -6.606 -16.885 1.00 96.44 83 ALA A N 1
ATOM 611 C CA . ALA A 1 83 ? 9.499 -5.636 -15.870 1.00 96.44 83 ALA A CA 1
ATOM 612 C C . ALA A 1 83 ? 10.581 -6.192 -14.920 1.00 96.44 83 ALA A C 1
ATOM 614 O O . ALA A 1 83 ? 11.565 -5.507 -14.626 1.00 96.44 83 ALA A O 1
ATOM 615 N N . ALA A 1 84 ? 10.488 -7.457 -14.496 1.00 96.31 84 ALA A N 1
ATOM 616 C CA . ALA A 1 84 ? 11.528 -8.099 -13.690 1.00 96.31 84 ALA A CA 1
ATOM 617 C C . ALA A 1 84 ? 12.854 -8.285 -14.457 1.00 96.31 84 ALA A C 1
ATOM 619 O O . ALA A 1 84 ? 13.936 -8.182 -13.868 1.00 96.31 84 ALA A O 1
ATOM 620 N N . ALA A 1 85 ? 12.818 -8.510 -15.773 1.00 95.62 85 ALA A N 1
ATOM 621 C CA . ALA A 1 85 ? 14.027 -8.608 -16.591 1.00 95.62 85 ALA A CA 1
ATOM 622 C C . ALA A 1 85 ? 14.846 -7.302 -16.564 1.00 95.62 85 ALA A C 1
ATOM 624 O O . ALA A 1 85 ? 16.082 -7.341 -16.531 1.00 95.62 85 ALA A O 1
ATOM 625 N N . CYS A 1 86 ? 14.174 -6.151 -16.463 1.00 95.12 86 CYS A N 1
ATOM 626 C CA . CYS A 1 86 ? 14.807 -4.831 -16.397 1.00 95.12 86 CYS A CA 1
ATOM 627 C C . CYS A 1 86 ? 15.639 -4.603 -15.125 1.00 95.12 86 CYS A C 1
ATOM 629 O O . CYS A 1 86 ? 16.539 -3.761 -15.108 1.00 95.12 86 CYS A O 1
ATOM 631 N N . VAL A 1 87 ? 15.387 -5.355 -14.049 1.00 92.19 87 VAL A N 1
ATOM 632 C CA . VAL A 1 87 ? 16.072 -5.154 -12.762 1.00 92.19 87 VAL A CA 1
ATOM 633 C C . VAL A 1 87 ? 17.353 -5.977 -12.593 1.00 92.19 87 VAL A C 1
ATOM 635 O O . VAL A 1 87 ? 17.944 -6.000 -11.505 1.00 92.19 87 VAL A O 1
ATOM 638 N N . GLY A 1 88 ? 17.796 -6.671 -13.646 1.00 88.81 88 GLY A N 1
ATOM 639 C CA . GLY A 1 88 ? 19.068 -7.401 -13.668 1.00 88.81 88 GLY A CA 1
ATOM 640 C C . GLY A 1 88 ? 19.138 -8.579 -12.688 1.00 88.81 88 GLY A C 1
ATOM 641 O O . GLY A 1 88 ? 20.207 -8.867 -12.152 1.00 88.81 88 GLY A O 1
ATOM 642 N N . GLY A 1 89 ? 18.004 -9.235 -12.414 1.00 90.12 89 GLY A N 1
ATOM 643 C CA . GLY A 1 89 ? 17.919 -10.422 -11.552 1.00 90.12 89 GLY A CA 1
ATOM 644 C C . GLY A 1 89 ? 17.891 -10.147 -10.044 1.00 90.12 89 GLY A C 1
ATOM 645 O O . GLY A 1 89 ? 17.962 -11.087 -9.254 1.00 90.12 89 GLY A O 1
ATOM 646 N N . SER A 1 90 ? 17.790 -8.881 -9.627 1.00 91.06 90 SER A N 1
ATOM 647 C CA . SER A 1 90 ? 17.590 -8.509 -8.214 1.00 91.06 90 SER A CA 1
ATOM 648 C C . SER A 1 90 ? 16.172 -8.808 -7.701 1.00 91.06 90 SER A C 1
ATOM 650 O O . SER A 1 90 ? 15.959 -8.969 -6.495 1.00 91.06 90 SER A O 1
ATOM 652 N N . VAL A 1 91 ? 15.217 -8.931 -8.623 1.00 93.75 91 VAL A N 1
ATOM 653 C CA . VAL A 1 91 ? 13.843 -9.351 -8.370 1.00 93.75 91 VAL A CA 1
ATOM 654 C C . VAL A 1 91 ? 13.533 -10.548 -9.255 1.00 93.75 91 VAL A C 1
ATOM 656 O O . VAL A 1 91 ? 13.774 -10.526 -10.459 1.00 93.75 91 VAL A O 1
ATOM 659 N N . VAL A 1 92 ? 13.019 -11.602 -8.631 1.00 94.69 92 VAL A N 1
ATOM 660 C CA . VAL A 1 92 ? 12.484 -12.790 -9.293 1.00 94.69 92 VAL A CA 1
ATOM 661 C C . VAL A 1 92 ? 10.976 -12.784 -9.112 1.00 94.69 92 VAL A C 1
ATOM 663 O O . VAL A 1 92 ? 10.505 -12.675 -7.977 1.00 94.69 92 VAL A O 1
ATOM 666 N N . VAL A 1 93 ? 10.252 -12.914 -10.220 1.00 97.19 93 VAL A N 1
ATOM 667 C CA . VAL A 1 93 ? 8.803 -13.115 -10.238 1.00 97.19 93 VAL A CA 1
ATOM 668 C C . VAL A 1 93 ? 8.513 -14.574 -10.580 1.00 97.19 93 VAL A C 1
ATOM 670 O O . VAL A 1 93 ? 9.100 -15.122 -11.511 1.00 97.19 93 VAL A O 1
ATOM 673 N N . ASP A 1 94 ? 7.634 -15.203 -9.806 1.00 97.06 94 ASP A N 1
ATOM 674 C CA . ASP A 1 94 ? 7.057 -16.516 -10.097 1.00 97.06 94 ASP A CA 1
ATOM 675 C C . ASP A 1 94 ? 5.594 -16.591 -9.616 1.00 97.06 94 ASP A C 1
ATOM 677 O O . ASP A 1 94 ? 5.112 -15.666 -8.962 1.00 97.06 94 ASP A O 1
ATOM 681 N N . ASP A 1 95 ? 4.887 -17.681 -9.940 1.00 96.56 95 ASP A N 1
ATOM 682 C CA . ASP A 1 95 ? 3.543 -17.993 -9.409 1.00 96.56 95 ASP A CA 1
ATOM 683 C C . ASP A 1 95 ? 2.496 -16.885 -9.657 1.00 96.56 95 ASP A C 1
ATOM 685 O O . ASP A 1 95 ? 1.752 -16.512 -8.743 1.00 96.56 95 ASP A O 1
ATOM 689 N N . VAL A 1 96 ? 2.493 -16.333 -10.878 1.00 97.88 96 VAL A N 1
ATOM 690 C CA . VAL A 1 96 ? 1.531 -15.315 -11.323 1.00 97.88 96 VAL A CA 1
ATOM 691 C C . VAL A 1 96 ? 0.176 -15.974 -11.573 1.00 97.88 96 VAL A C 1
ATOM 693 O O . VAL A 1 96 ? 0.099 -16.977 -12.274 1.00 97.88 96 VAL A O 1
ATOM 696 N N . GLU A 1 97 ? -0.880 -15.430 -10.974 1.00 97.25 97 GLU A N 1
ATOM 697 C CA . GLU A 1 97 ? -2.240 -15.967 -11.062 1.00 97.25 97 GLU A CA 1
ATOM 698 C C . GLU A 1 97 ? -3.274 -14.841 -10.918 1.00 97.25 97 GLU A C 1
ATOM 700 O O . GLU A 1 97 ? -3.123 -13.951 -10.072 1.00 97.25 97 GLU A O 1
ATOM 705 N N . LEU A 1 98 ? -4.363 -14.908 -11.688 1.00 96.38 98 LEU A N 1
ATOM 706 C CA . LEU A 1 98 ? -5.565 -14.111 -11.456 1.00 96.38 98 LEU A CA 1
ATOM 707 C C . LEU A 1 98 ? -6.593 -14.906 -10.656 1.00 96.38 98 LEU A C 1
ATOM 709 O O . LEU A 1 98 ? -7.333 -15.752 -11.158 1.00 96.38 98 LEU A O 1
ATOM 713 N N . VAL A 1 99 ? -6.690 -14.566 -9.378 1.00 96.88 99 VAL A N 1
ATOM 714 C CA . VAL A 1 99 ? -7.517 -15.275 -8.411 1.00 96.88 99 VAL A CA 1
ATOM 715 C C . VAL A 1 99 ? -8.884 -14.620 -8.330 1.00 96.88 99 VAL A C 1
ATOM 717 O O . VAL A 1 99 ? -8.998 -13.481 -7.884 1.00 96.88 99 VAL A O 1
ATOM 720 N N . LYS A 1 100 ? -9.937 -15.356 -8.693 1.00 95.75 100 LYS A N 1
ATOM 721 C CA . LYS A 1 100 ? -11.325 -14.936 -8.466 1.00 95.75 100 LYS A CA 1
ATOM 722 C C . LYS A 1 100 ? -11.912 -15.652 -7.259 1.00 95.75 100 LYS A C 1
ATOM 724 O O . LYS A 1 100 ? -11.996 -16.882 -7.248 1.00 95.75 100 LYS A O 1
ATOM 729 N N . ASP A 1 101 ? -12.319 -14.896 -6.250 1.00 95.06 101 ASP A N 1
ATOM 730 C CA . ASP A 1 101 ? -12.851 -15.463 -5.019 1.00 95.06 101 ASP A CA 1
ATOM 731 C C . ASP A 1 101 ? -14.340 -15.858 -5.120 1.00 95.06 101 ASP A C 1
ATOM 733 O O . ASP A 1 101 ? -14.956 -15.836 -6.190 1.00 95.06 101 ASP A O 1
ATOM 737 N N . GLU A 1 102 ? -14.923 -16.304 -4.003 1.00 93.19 102 GLU A N 1
ATOM 738 C CA . GLU A 1 102 ? -16.316 -16.769 -3.962 1.00 93.19 102 GLU A CA 1
ATOM 739 C C . GLU A 1 102 ? -17.368 -15.654 -4.054 1.00 93.19 102 GLU A C 1
ATOM 741 O O . GLU A 1 102 ? -18.512 -15.951 -4.409 1.00 93.19 102 GLU A O 1
ATOM 746 N N . ASP A 1 103 ? -16.984 -14.403 -3.797 1.00 93.06 103 ASP A N 1
ATOM 747 C CA . ASP A 1 103 ? -17.834 -13.223 -3.975 1.00 93.06 103 ASP A CA 1
ATOM 748 C C . ASP A 1 103 ? -17.685 -12.624 -5.385 1.00 93.06 103 ASP A C 1
ATOM 750 O O . ASP A 1 103 ? -18.499 -11.805 -5.813 1.00 93.06 103 ASP A O 1
ATOM 754 N N . GLY A 1 104 ? -16.711 -13.119 -6.154 1.00 92.88 104 GLY A N 1
ATOM 755 C CA . GLY A 1 104 ? -16.427 -12.693 -7.517 1.00 92.88 104 GLY A CA 1
ATOM 756 C C . GLY A 1 104 ? -15.398 -11.572 -7.602 1.00 92.88 104 GLY A C 1
ATOM 757 O O . GLY A 1 104 ? -15.143 -11.114 -8.718 1.00 92.88 104 GLY A O 1
ATOM 758 N N . GLU A 1 105 ? -14.804 -11.184 -6.473 1.00 94.38 105 GLU A N 1
ATOM 759 C CA . GLU A 1 105 ? -13.683 -10.251 -6.412 1.00 94.38 105 GLU A CA 1
ATOM 760 C C . GLU A 1 105 ? -12.456 -10.893 -7.063 1.00 94.38 105 GLU A C 1
ATOM 762 O O . GLU A 1 105 ? -12.223 -12.101 -6.925 1.00 94.38 105 GLU A O 1
ATOM 767 N N . GLN A 1 106 ? -11.690 -10.101 -7.809 1.00 95.56 106 GLN A N 1
ATOM 768 C CA . GLN A 1 106 ? -10.496 -10.562 -8.508 1.00 95.56 106 GLN A CA 1
ATOM 769 C C . GLN A 1 106 ? -9.241 -9.950 -7.894 1.00 95.56 106 GLN A C 1
ATOM 771 O O . GLN A 1 106 ? -9.217 -8.783 -7.506 1.00 95.56 106 GLN A O 1
ATOM 776 N N . TYR A 1 107 ? -8.186 -10.755 -7.835 1.00 97.31 107 TYR A N 1
ATOM 777 C CA . TYR A 1 107 ? -6.890 -10.358 -7.312 1.00 97.31 107 TYR A CA 1
ATOM 778 C C . TYR A 1 107 ? -5.781 -10.853 -8.229 1.00 97.31 107 TYR A C 1
ATOM 780 O O . TYR A 1 107 ? -5.747 -12.034 -8.578 1.00 97.31 107 TYR A O 1
ATOM 788 N N . LEU A 1 108 ? -4.841 -9.975 -8.560 1.00 97.75 108 LEU A N 1
ATOM 789 C CA . LEU A 1 108 ? -3.550 -10.385 -9.090 1.00 97.75 108 LEU A CA 1
ATOM 790 C C . LEU A 1 108 ? -2.691 -10.887 -7.932 1.00 97.75 108 LEU A C 1
ATOM 792 O O . LEU A 1 108 ? -2.401 -10.142 -6.994 1.00 97.75 108 LEU A O 1
ATOM 796 N N . HIS A 1 109 ? -2.277 -12.145 -8.009 1.00 97.81 109 HIS A N 1
ATOM 797 C CA . HIS A 1 109 ? -1.297 -12.736 -7.114 1.00 97.81 109 HIS A CA 1
ATOM 798 C C . HIS A 1 109 ? -0.009 -13.031 -7.876 1.00 97.81 109 HIS A C 1
ATOM 800 O O . HIS A 1 109 ? -0.050 -13.551 -8.984 1.00 97.81 109 HIS A O 1
ATOM 806 N N . PHE A 1 110 ? 1.136 -12.771 -7.252 1.00 97.44 110 PHE A N 1
ATOM 807 C CA . PHE A 1 110 ? 2.425 -13.291 -7.703 1.00 97.44 110 PHE A CA 1
ATOM 808 C C . PHE A 1 110 ? 3.397 -13.403 -6.533 1.00 97.44 110 PHE A C 1
ATOM 810 O O . PHE A 1 110 ? 3.163 -12.895 -5.432 1.00 97.44 110 PHE A O 1
ATOM 817 N N . ARG A 1 111 ? 4.524 -14.074 -6.750 1.00 95.25 111 ARG A N 1
ATOM 818 C CA . ARG A 1 111 ? 5.617 -14.156 -5.786 1.00 95.25 111 ARG A CA 1
ATOM 819 C C . ARG A 1 111 ? 6.795 -13.314 -6.244 1.00 95.25 111 ARG A C 1
ATOM 821 O O . ARG A 1 111 ? 7.394 -13.583 -7.275 1.00 95.25 111 ARG A O 1
ATOM 828 N N . ARG A 1 112 ? 7.189 -12.351 -5.412 1.00 93.88 112 ARG A N 1
ATOM 829 C CA . ARG A 1 112 ? 8.399 -11.537 -5.581 1.00 93.88 112 ARG A CA 1
ATOM 830 C C . ARG A 1 112 ? 9.481 -12.027 -4.633 1.00 93.88 112 ARG A C 1
ATOM 832 O O . ARG A 1 112 ? 9.324 -11.916 -3.417 1.00 93.88 112 ARG A O 1
ATOM 839 N N . ASN A 1 113 ? 10.582 -12.567 -5.151 1.00 92.19 113 ASN A N 1
ATOM 840 C CA . ASN A 1 113 ? 11.662 -13.141 -4.333 1.00 92.19 113 ASN A CA 1
ATOM 841 C C . ASN A 1 113 ? 11.126 -14.144 -3.283 1.00 92.19 113 ASN A C 1
ATOM 843 O O . ASN A 1 113 ? 11.610 -14.230 -2.154 1.00 92.19 113 ASN A O 1
ATOM 847 N N . GLY A 1 114 ? 10.072 -14.877 -3.653 1.00 89.12 114 GLY A N 1
ATOM 848 C CA . GLY A 1 114 ? 9.358 -15.831 -2.810 1.00 89.12 114 GLY A CA 1
ATOM 849 C C . GLY A 1 114 ? 8.376 -15.262 -1.779 1.00 89.12 114 GLY A C 1
ATOM 850 O O . GLY A 1 114 ? 7.745 -16.050 -1.070 1.00 89.12 114 GLY A O 1
ATOM 851 N N . ARG A 1 115 ? 8.205 -13.937 -1.705 1.00 89.38 115 ARG A N 1
ATOM 852 C CA . ARG A 1 115 ? 7.155 -13.268 -0.922 1.00 89.38 115 ARG A CA 1
ATOM 853 C C . ARG A 1 115 ? 5.878 -13.173 -1.752 1.00 89.38 115 ARG A C 1
ATOM 855 O O . ARG A 1 115 ? 5.928 -12.730 -2.888 1.00 89.38 115 ARG A O 1
ATOM 862 N N . SER A 1 116 ? 4.749 -13.564 -1.169 1.00 92.19 116 SER A N 1
ATOM 863 C CA . SER A 1 116 ? 3.431 -13.446 -1.800 1.00 92.19 116 SER A CA 1
ATOM 864 C C . SER A 1 116 ? 2.995 -11.979 -1.847 1.00 92.19 116 SER A C 1
ATOM 866 O O . SER A 1 116 ? 3.007 -11.296 -0.817 1.00 92.19 116 SER A O 1
ATOM 868 N N . ILE A 1 117 ? 2.649 -11.519 -3.043 1.00 94.75 117 ILE A N 1
ATOM 869 C CA . ILE A 1 117 ? 2.159 -10.183 -3.367 1.00 94.75 117 ILE A CA 1
ATOM 870 C C . ILE A 1 117 ? 0.737 -10.322 -3.901 1.00 94.75 117 ILE A C 1
ATOM 872 O O . ILE A 1 117 ? 0.418 -11.293 -4.587 1.00 94.75 117 ILE A O 1
ATOM 876 N N . TRP A 1 118 ? -0.113 -9.371 -3.530 1.00 96.31 118 TRP A N 1
ATOM 877 C CA . TRP A 1 118 ? -1.525 -9.357 -3.874 1.00 96.31 118 TRP A CA 1
ATOM 878 C C . TRP A 1 118 ? -1.944 -7.937 -4.193 1.00 96.31 118 TRP A C 1
ATOM 880 O O . TRP A 1 118 ? -1.665 -7.051 -3.385 1.00 96.31 118 TRP A O 1
ATOM 890 N N . HIS A 1 119 ? -2.672 -7.773 -5.290 1.00 96.88 119 HIS A N 1
ATOM 891 C CA . HIS A 1 119 ? -3.318 -6.524 -5.674 1.00 96.88 119 HIS A CA 1
ATOM 892 C C . HIS A 1 119 ? -4.767 -6.802 -6.069 1.00 96.88 119 HIS A C 1
ATOM 894 O O . HIS A 1 119 ? -5.007 -7.783 -6.779 1.00 96.88 119 HIS A O 1
ATOM 900 N N . PRO A 1 120 ? -5.744 -6.001 -5.615 1.00 95.94 120 PRO A N 1
ATOM 901 C CA . PRO A 1 120 ? -7.098 -6.078 -6.153 1.00 95.94 120 PRO A CA 1
ATOM 902 C C . PRO A 1 120 ? -7.078 -5.730 -7.646 1.00 95.94 120 PRO A C 1
ATOM 904 O O . PRO A 1 120 ? -6.252 -4.924 -8.078 1.00 95.94 120 PRO A O 1
ATOM 907 N N . ALA A 1 121 ? -7.965 -6.348 -8.424 1.00 95.50 121 ALA A N 1
ATOM 908 C CA . ALA A 1 121 ? -8.101 -6.092 -9.854 1.00 95.50 121 ALA A CA 1
ATOM 909 C C . ALA A 1 121 ? -9.575 -5.943 -10.253 1.00 95.50 121 ALA A C 1
ATOM 911 O O . ALA A 1 121 ? -10.398 -6.826 -10.011 1.00 95.50 121 ALA A O 1
ATOM 912 N N . GLU A 1 122 ? -9.904 -4.834 -10.907 1.00 93.31 122 GLU A N 1
ATOM 913 C CA . GLU A 1 122 ? -11.244 -4.432 -11.327 1.00 93.31 122 GLU A CA 1
ATOM 914 C C . GLU A 1 122 ? -11.373 -4.458 -12.860 1.00 93.31 122 GLU A C 1
ATOM 916 O O . GLU A 1 122 ? -11.530 -3.442 -13.544 1.00 93.31 122 GLU A O 1
ATOM 921 N N . HIS A 1 123 ? -11.356 -5.656 -13.445 1.00 92.81 123 HIS A N 1
ATOM 922 C CA . HIS A 1 123 ? -11.551 -5.794 -14.887 1.00 92.81 123 HIS A CA 1
ATOM 923 C C . HIS A 1 123 ? -13.008 -5.518 -15.293 1.00 92.81 123 HIS A C 1
ATOM 925 O O . HIS A 1 123 ? -13.953 -6.118 -14.778 1.00 92.81 123 HIS A O 1
ATOM 931 N N . LEU A 1 124 ? -13.207 -4.672 -16.314 1.00 83.38 124 LEU A N 1
ATOM 932 C CA . LEU A 1 124 ? -14.544 -4.364 -16.852 1.00 83.38 124 LEU A CA 1
ATOM 933 C C . LEU A 1 124 ? -15.274 -5.601 -17.404 1.00 83.38 124 LEU A C 1
ATOM 935 O O . LEU A 1 124 ? -16.506 -5.656 -17.397 1.00 83.38 124 LEU A O 1
ATOM 939 N N . SER A 1 125 ? -14.526 -6.554 -17.965 1.00 81.00 125 SER A N 1
ATOM 940 C CA . SER A 1 125 ? -15.033 -7.839 -18.450 1.00 81.00 125 SER A CA 1
ATOM 941 C C . SER A 1 125 ? -13.881 -8.777 -18.804 1.00 81.00 125 SER A C 1
ATOM 943 O O . SER A 1 125 ? -12.968 -8.390 -19.537 1.00 81.00 125 SER A O 1
ATOM 945 N N . ASP A 1 126 ? -14.016 -10.054 -18.444 1.00 73.75 126 ASP A N 1
ATOM 946 C CA . ASP A 1 126 ? -13.106 -11.124 -18.875 1.00 73.75 126 ASP A CA 1
ATOM 947 C C . ASP A 1 126 ? -12.998 -11.202 -20.419 1.00 73.75 126 ASP A C 1
ATOM 949 O O . ASP A 1 126 ? -11.985 -11.614 -20.978 1.00 73.75 126 ASP A O 1
ATOM 953 N N . SER A 1 127 ? -14.036 -10.772 -21.152 1.00 80.19 127 SER A N 1
ATOM 954 C CA . SER A 1 127 ? -14.061 -10.839 -22.619 1.00 80.19 127 SER A CA 1
ATOM 955 C C . SER A 1 127 ? -13.314 -9.701 -23.314 1.00 80.19 127 SER A C 1
ATOM 957 O O . SER A 1 127 ? -12.973 -9.819 -24.494 1.00 80.19 127 SER A O 1
ATOM 959 N N . THR A 1 128 ? -13.154 -8.551 -22.654 1.00 84.38 128 THR A N 1
ATOM 960 C CA . THR A 1 128 ? -12.521 -7.387 -23.285 1.00 84.38 128 THR A CA 1
ATOM 961 C C . THR A 1 128 ? -11.008 -7.418 -23.151 1.00 84.38 128 THR A C 1
ATOM 963 O O . THR A 1 128 ? -10.350 -6.868 -24.036 1.00 84.38 128 THR A O 1
ATOM 966 N N . ARG A 1 129 ? -10.482 -8.146 -22.155 1.00 89.56 129 ARG A N 1
ATOM 967 C CA . ARG A 1 129 ? -9.048 -8.355 -21.897 1.00 89.56 129 ARG A CA 1
ATOM 968 C C . ARG A 1 129 ? -8.254 -7.070 -21.648 1.00 89.56 129 ARG A C 1
ATOM 970 O O . ARG A 1 129 ? -7.047 -7.055 -21.855 1.00 89.56 129 ARG A O 1
ATOM 977 N N . TYR A 1 130 ? -8.942 -5.994 -21.275 1.00 92.75 130 TYR A N 1
ATOM 978 C CA . TYR A 1 130 ? -8.278 -4.773 -20.834 1.00 92.75 130 TYR A CA 1
ATOM 979 C C . TYR A 1 130 ? -7.631 -5.031 -19.482 1.00 92.75 130 TYR A C 1
ATOM 981 O O . TYR A 1 130 ? -8.298 -5.570 -18.599 1.00 92.75 130 TYR A O 1
ATOM 989 N N . MET A 1 131 ? -6.364 -4.652 -19.358 1.00 93.38 131 MET A N 1
ATOM 990 C CA . MET A 1 131 ? -5.634 -4.714 -18.096 1.00 93.38 131 MET A CA 1
ATOM 991 C C . MET A 1 131 ? -6.231 -3.701 -17.110 1.00 93.38 131 MET A C 1
ATOM 993 O O . MET A 1 131 ? -6.740 -2.653 -17.521 1.00 93.38 131 MET A O 1
ATOM 997 N N . ASP A 1 132 ? -6.176 -3.997 -15.813 1.00 94.44 132 ASP A N 1
ATOM 998 C CA . ASP A 1 132 ? -6.446 -2.990 -14.788 1.00 94.44 132 ASP A CA 1
ATOM 999 C C . ASP A 1 132 ? -5.196 -2.119 -14.626 1.00 94.44 132 ASP A C 1
ATOM 1001 O O . ASP A 1 132 ? -4.116 -2.599 -14.268 1.00 94.44 132 ASP A O 1
ATOM 1005 N N . TRP A 1 133 ? -5.340 -0.826 -14.913 1.00 91.00 133 TRP A N 1
ATOM 1006 C CA . TRP A 1 133 ? -4.244 0.136 -14.839 1.00 91.00 133 TRP A CA 1
ATOM 1007 C C . TRP A 1 133 ? -3.716 0.351 -13.426 1.00 91.00 133 TRP A C 1
ATOM 1009 O O . TRP A 1 133 ? -2.506 0.484 -13.250 1.00 91.00 133 TRP A O 1
ATOM 1019 N N . ASN A 1 134 ? -4.591 0.375 -12.420 1.00 92.00 134 ASN A N 1
ATOM 1020 C CA . ASN A 1 134 ? -4.157 0.564 -11.042 1.00 92.00 134 ASN A CA 1
ATOM 1021 C C . ASN A 1 134 ? -3.374 -0.662 -10.566 1.00 92.00 134 ASN A C 1
ATOM 1023 O O . ASN A 1 134 ? -2.253 -0.518 -10.083 1.00 92.00 134 ASN A O 1
ATOM 1027 N N . THR A 1 135 ? -3.908 -1.863 -10.809 1.00 94.56 135 THR A N 1
ATOM 1028 C CA . THR A 1 135 ? -3.213 -3.127 -10.522 1.00 94.56 135 THR A CA 1
ATOM 1029 C C . THR A 1 135 ? -1.868 -3.198 -11.243 1.00 94.56 135 THR A C 1
ATOM 1031 O O . THR A 1 135 ? -0.869 -3.599 -10.653 1.00 94.56 135 THR A O 1
ATOM 1034 N N . THR A 1 136 ? -1.822 -2.777 -12.509 1.00 94.31 136 THR A N 1
ATOM 1035 C CA . THR A 1 136 ? -0.600 -2.743 -13.325 1.00 94.31 136 THR A CA 1
ATOM 1036 C C . THR A 1 136 ? 0.466 -1.841 -12.702 1.00 94.31 136 THR A C 1
ATOM 1038 O O . THR A 1 136 ? 1.601 -2.276 -12.510 1.00 94.31 136 THR A O 1
ATOM 1041 N N . PHE A 1 137 ? 0.116 -0.607 -12.331 1.00 92.62 137 PHE A N 1
ATOM 1042 C CA . PHE A 1 137 ? 1.067 0.335 -11.730 1.00 92.62 137 PHE A CA 1
ATOM 1043 C C . PHE A 1 137 ? 1.563 -0.114 -10.359 1.00 92.62 137 PHE A C 1
ATOM 1045 O O . PHE A 1 137 ? 2.762 -0.027 -10.086 1.00 92.62 137 PHE A O 1
ATOM 1052 N N . GLU A 1 138 ? 0.667 -0.616 -9.509 1.00 93.56 138 GLU A N 1
ATOM 1053 C CA . GLU A 1 138 ? 1.034 -1.138 -8.192 1.00 93.56 138 GLU A CA 1
ATOM 1054 C C . GLU A 1 138 ? 1.966 -2.350 -8.325 1.00 93.56 138 GLU A C 1
ATOM 1056 O O . GLU A 1 138 ? 3.021 -2.397 -7.686 1.00 93.56 138 GLU A O 1
ATOM 1061 N N . ALA A 1 139 ? 1.649 -3.282 -9.228 1.00 95.25 139 ALA A N 1
ATOM 1062 C CA . ALA A 1 139 ? 2.454 -4.476 -9.439 1.00 95.25 139 ALA A CA 1
ATOM 1063 C C . ALA A 1 139 ? 3.834 -4.164 -10.044 1.00 95.25 139 ALA A C 1
ATOM 1065 O O . ALA A 1 139 ? 4.821 -4.746 -9.602 1.00 95.25 139 ALA A O 1
ATOM 1066 N N . ILE A 1 140 ? 3.942 -3.215 -10.982 1.00 94.81 140 ILE A N 1
ATOM 1067 C CA . ILE A 1 140 ? 5.238 -2.743 -11.510 1.00 94.81 140 ILE A CA 1
ATOM 1068 C C . ILE A 1 140 ? 6.058 -2.061 -10.414 1.00 94.81 140 ILE A C 1
ATOM 1070 O O . ILE A 1 140 ? 7.258 -2.321 -10.292 1.00 94.81 140 ILE A O 1
ATOM 1074 N N . GLY A 1 141 ? 5.425 -1.205 -9.604 1.00 94.00 141 GLY A N 1
ATOM 1075 C CA . GLY A 1 141 ? 6.073 -0.554 -8.465 1.00 94.00 141 GLY A CA 1
ATOM 1076 C C . GLY A 1 141 ? 6.684 -1.573 -7.505 1.00 94.00 141 GLY A C 1
ATOM 1077 O O . GLY A 1 141 ? 7.816 -1.412 -7.051 1.00 94.00 141 GLY A O 1
ATOM 1078 N N . ASP A 1 142 ? 5.999 -2.693 -7.283 1.00 94.25 142 ASP A N 1
ATOM 1079 C CA . ASP A 1 142 ? 6.523 -3.779 -6.463 1.00 94.25 142 ASP A CA 1
ATOM 1080 C C . ASP A 1 142 ? 7.762 -4.465 -7.052 1.00 94.25 142 ASP A C 1
ATOM 1082 O O . ASP A 1 142 ? 8.525 -5.089 -6.312 1.00 94.25 142 ASP A O 1
ATOM 1086 N N . LEU A 1 143 ? 8.016 -4.356 -8.356 1.00 95.19 143 LEU A N 1
ATOM 1087 C CA . LEU A 1 143 ? 9.208 -4.930 -8.983 1.00 95.19 143 LEU A CA 1
ATOM 1088 C C . LEU A 1 143 ? 10.419 -4.005 -8.935 1.00 95.19 143 LEU A C 1
ATOM 1090 O O . LEU A 1 143 ? 11.519 -4.453 -9.247 1.00 95.19 143 LEU A O 1
ATOM 1094 N N . VAL A 1 144 ? 10.260 -2.750 -8.512 1.00 94.19 144 VAL A N 1
ATOM 1095 C CA . VAL A 1 144 ? 11.386 -1.827 -8.360 1.00 94.19 144 VAL A CA 1
ATOM 1096 C C . VAL A 1 144 ? 12.425 -2.434 -7.398 1.00 94.19 144 VAL A C 1
ATOM 1098 O O . VAL A 1 144 ? 12.058 -3.028 -6.369 1.00 94.19 144 VAL A O 1
ATOM 1101 N N . PRO A 1 145 ? 13.732 -2.340 -7.718 1.00 90.69 145 PRO A N 1
ATOM 1102 C CA . PRO A 1 145 ? 14.774 -2.871 -6.859 1.00 90.69 145 PRO A CA 1
ATOM 1103 C C . PRO A 1 145 ? 14.710 -2.285 -5.449 1.00 90.69 145 PRO A C 1
ATOM 1105 O O . PRO A 1 145 ? 14.426 -1.112 -5.223 1.00 90.69 145 PRO A O 1
ATOM 1108 N N . GLY A 1 146 ? 14.999 -3.145 -4.486 1.00 84.50 146 GLY A N 1
ATOM 1109 C CA . GLY A 1 146 ? 15.047 -2.801 -3.079 1.00 84.50 146 GLY A CA 1
ATOM 1110 C C . GLY A 1 146 ? 16.379 -2.261 -2.570 1.00 84.50 146 GLY A C 1
ATOM 1111 O O . GLY A 1 146 ? 17.325 -2.068 -3.324 1.00 84.50 146 GLY A O 1
ATOM 1112 N N . ASN A 1 147 ? 16.494 -2.155 -1.242 1.00 75.62 147 ASN A N 1
ATOM 1113 C CA . ASN A 1 147 ? 17.764 -1.954 -0.518 1.00 75.62 147 ASN A CA 1
ATOM 1114 C C . ASN A 1 147 ? 18.602 -0.725 -0.940 1.00 75.62 147 ASN A C 1
ATOM 1116 O O . ASN A 1 147 ? 19.763 -0.870 -1.324 1.00 75.62 147 ASN A O 1
ATOM 1120 N N . ASP A 1 148 ? 18.039 0.477 -0.802 1.00 81.31 148 ASP A N 1
ATOM 1121 C CA . ASP A 1 148 ? 18.693 1.761 -1.120 1.00 81.31 148 ASP A CA 1
ATOM 1122 C C . ASP A 1 148 ? 19.077 1.937 -2.606 1.00 81.31 148 ASP A C 1
ATOM 1124 O O . ASP A 1 148 ? 19.811 2.868 -2.948 1.00 81.31 148 ASP A O 1
ATOM 1128 N N . ASP A 1 149 ? 18.584 1.071 -3.499 1.00 89.50 149 ASP A N 1
ATOM 1129 C CA . ASP A 1 149 ? 18.670 1.300 -4.938 1.00 89.50 149 ASP A CA 1
ATOM 1130 C C . ASP A 1 149 ? 17.825 2.536 -5.294 1.00 89.50 149 ASP A C 1
ATOM 1132 O O . ASP A 1 149 ? 16.634 2.570 -4.980 1.00 89.50 149 ASP A O 1
ATOM 1136 N N . PRO A 1 150 ? 18.418 3.583 -5.893 1.00 92.00 150 PRO A N 1
ATOM 1137 C CA . PRO A 1 150 ? 17.705 4.826 -6.159 1.00 92.00 150 PRO A CA 1
ATOM 1138 C C . PRO A 1 150 ? 16.800 4.735 -7.390 1.00 92.00 150 PRO A C 1
ATOM 1140 O O . PRO A 1 150 ? 16.176 5.734 -7.740 1.00 92.00 150 PRO A O 1
ATOM 1143 N N . ARG A 1 151 ? 16.794 3.606 -8.107 1.00 94.69 151 ARG A N 1
ATOM 1144 C CA . ARG A 1 151 ? 16.053 3.482 -9.357 1.00 94.69 151 ARG A CA 1
ATOM 1145 C C . ARG A 1 151 ? 14.555 3.325 -9.114 1.00 94.69 151 ARG A C 1
ATOM 1147 O O . ARG A 1 151 ? 14.149 2.649 -8.178 1.00 94.69 151 ARG A O 1
ATOM 1154 N N . SER A 1 152 ? 13.770 3.873 -10.032 1.00 96.19 152 SER A N 1
ATOM 1155 C CA . SER A 1 152 ? 12.315 3.716 -10.136 1.00 96.19 152 SER A CA 1
ATOM 1156 C C . SER A 1 152 ? 11.945 3.411 -11.584 1.00 96.19 152 SER A C 1
ATOM 1158 O O . SER A 1 152 ? 12.730 3.697 -12.495 1.00 96.19 152 SER A O 1
ATOM 1160 N N . PHE A 1 153 ? 10.764 2.839 -11.818 1.00 96.50 153 PHE A N 1
ATOM 1161 C CA . PHE A 1 153 ? 10.235 2.755 -13.177 1.00 96.50 153 PHE A CA 1
ATOM 1162 C C . PHE A 1 153 ? 9.586 4.088 -13.544 1.00 96.50 153 PHE A C 1
ATOM 1164 O O . PHE A 1 153 ? 8.676 4.546 -12.857 1.00 96.50 153 PHE A O 1
ATOM 1171 N N . TYR A 1 154 ? 10.068 4.701 -14.620 1.00 95.75 154 TYR A N 1
ATOM 1172 C CA . TYR A 1 154 ? 9.544 5.936 -15.189 1.00 95.75 154 TYR A CA 1
ATOM 1173 C C . TYR A 1 154 ? 8.799 5.626 -16.478 1.00 95.75 154 TYR A C 1
ATOM 1175 O O . TYR A 1 154 ? 9.359 4.990 -17.374 1.00 95.75 154 TYR A O 1
ATOM 1183 N N . GLN A 1 155 ? 7.574 6.127 -16.581 1.00 93.81 155 GLN A N 1
ATOM 1184 C CA . GLN A 1 155 ? 6.828 6.133 -17.831 1.00 93.81 155 GLN A CA 1
ATOM 1185 C C . GLN A 1 155 ? 7.509 7.086 -18.819 1.00 93.81 155 GLN A C 1
ATOM 1187 O O . GLN A 1 155 ? 7.839 8.201 -18.438 1.00 93.81 155 GLN A O 1
ATOM 1192 N N . LEU A 1 156 ? 7.741 6.694 -20.069 1.00 89.81 156 LEU A N 1
ATOM 1193 C CA . LEU A 1 156 ? 8.449 7.521 -21.050 1.00 89.81 156 LEU A CA 1
ATOM 1194 C C . LEU A 1 156 ? 7.548 8.497 -21.795 1.00 89.81 156 LEU A C 1
ATOM 1196 O O . LEU A 1 156 ? 7.936 9.645 -22.018 1.00 89.81 156 LEU A O 1
ATOM 1200 N N . ASP A 1 157 ? 6.373 8.037 -22.193 1.00 81.62 157 ASP A N 1
ATOM 1201 C CA . ASP A 1 157 ? 5.402 8.792 -22.973 1.00 81.62 157 ASP A CA 1
ATOM 1202 C C . ASP A 1 157 ? 4.314 9.406 -22.077 1.00 81.62 157 ASP A C 1
ATOM 1204 O O . ASP A 1 157 ? 4.309 9.267 -20.855 1.00 81.62 157 ASP A O 1
ATOM 1208 N N . GLY A 1 158 ? 3.436 10.198 -22.692 1.00 75.62 158 GLY A N 1
ATOM 1209 C CA . GLY A 1 158 ? 2.262 10.760 -22.025 1.00 75.62 158 GLY A CA 1
ATOM 1210 C C . GLY A 1 158 ? 0.988 9.951 -22.257 1.00 75.62 158 GLY A C 1
ATOM 1211 O O . GLY A 1 158 ? -0.076 10.407 -21.831 1.00 75.62 158 GLY A O 1
ATOM 1212 N N . ASP A 1 159 ? 1.065 8.828 -22.977 1.00 74.75 159 ASP A N 1
ATOM 1213 C CA . ASP A 1 159 ? -0.104 7.996 -23.230 1.00 74.75 159 ASP A CA 1
ATOM 1214 C C . ASP A 1 159 ? -0.303 7.068 -22.041 1.00 74.75 159 ASP A C 1
ATOM 1216 O O . ASP A 1 159 ? 0.576 6.303 -21.673 1.00 74.75 159 ASP A O 1
ATOM 1220 N N . ALA A 1 160 ? -1.465 7.154 -21.403 1.00 68.12 160 ALA A N 1
ATOM 1221 C CA . ALA A 1 160 ? -1.774 6.245 -20.312 1.00 68.12 160 ALA A CA 1
ATOM 1222 C C . ALA A 1 160 ? -1.936 4.802 -20.808 1.00 68.12 160 ALA A C 1
ATOM 1224 O O . ALA A 1 160 ? -1.893 3.908 -19.977 1.00 68.12 160 ALA A O 1
ATOM 1225 N N . TYR A 1 161 ? -2.135 4.586 -22.114 1.00 74.06 161 TYR A N 1
ATOM 1226 C CA . TYR A 1 161 ? -2.330 3.285 -22.740 1.00 74.06 161 TYR A CA 1
ATOM 1227 C C . TYR A 1 161 ? -1.108 2.888 -23.573 1.00 74.06 161 TYR A C 1
ATOM 1229 O O . TYR A 1 161 ? -0.545 3.727 -24.265 1.00 74.06 161 TYR A O 1
ATOM 1237 N N . ASP A 1 162 ? -0.691 1.617 -23.511 1.00 83.06 162 ASP A N 1
ATOM 1238 C CA . ASP A 1 162 ? 0.495 1.121 -24.233 1.00 83.06 162 ASP A CA 1
ATOM 1239 C C . ASP A 1 162 ? 1.811 1.831 -23.848 1.00 83.06 162 ASP A C 1
ATOM 1241 O O . ASP A 1 162 ? 2.751 1.913 -24.642 1.00 83.06 162 ASP A O 1
ATOM 1245 N N . ALA A 1 163 ? 1.884 2.317 -22.607 1.00 88.50 163 ALA A N 1
ATOM 1246 C CA . ALA A 1 163 ? 2.985 3.136 -22.123 1.00 88.50 163 ALA A CA 1
ATOM 1247 C C . ALA A 1 163 ? 4.319 2.377 -22.039 1.00 88.50 163 ALA A C 1
ATOM 1249 O O . ALA A 1 163 ? 4.377 1.233 -21.573 1.00 88.50 163 ALA A O 1
ATOM 1250 N N . TRP A 1 164 ? 5.408 3.037 -22.431 1.00 92.88 164 TRP A N 1
ATOM 1251 C CA . TRP A 1 164 ? 6.768 2.516 -22.261 1.00 92.88 164 TRP A CA 1
ATOM 1252 C C . TRP A 1 164 ? 7.370 2.877 -20.907 1.00 92.88 164 TRP A C 1
ATOM 1254 O O . TRP A 1 164 ? 7.263 4.017 -20.460 1.00 92.88 164 TRP A O 1
ATOM 1264 N N . TRP A 1 165 ? 8.081 1.935 -20.288 1.00 95.31 165 TRP A N 1
ATOM 1265 C CA . TRP A 1 165 ? 8.684 2.101 -18.966 1.00 95.31 165 TRP A CA 1
ATOM 1266 C C . TRP A 1 165 ? 10.188 1.859 -18.988 1.00 95.31 165 TRP A C 1
ATOM 1268 O O . TRP A 1 165 ? 10.660 0.879 -19.560 1.00 95.31 165 TRP A O 1
ATOM 1278 N N . LEU A 1 166 ? 10.947 2.714 -18.298 1.00 96.44 166 LEU A N 1
ATOM 1279 C CA . LEU A 1 166 ? 12.378 2.524 -18.055 1.00 96.44 166 LEU A CA 1
ATOM 1280 C C . LEU A 1 166 ? 12.709 2.545 -16.570 1.00 96.44 166 LEU A C 1
ATOM 1282 O O . LEU A 1 166 ? 12.242 3.400 -15.826 1.00 96.44 166 LEU A O 1
ATOM 1286 N N . LEU A 1 167 ? 13.597 1.644 -16.158 1.00 96.94 167 LEU A N 1
ATOM 1287 C CA . LEU A 1 167 ? 14.187 1.663 -14.827 1.00 96.94 167 LEU A CA 1
ATOM 1288 C C . LEU A 1 167 ? 15.354 2.658 -14.793 1.00 96.94 167 LEU A C 1
ATOM 1290 O O . LEU A 1 167 ? 16.417 2.379 -15.349 1.00 96.94 167 LEU A O 1
ATOM 1294 N N . LEU A 1 168 ? 15.172 3.801 -14.136 1.00 96.88 168 LEU A N 1
ATOM 1295 C CA . LEU A 1 168 ? 16.135 4.908 -14.147 1.00 96.88 168 LEU A CA 1
ATOM 1296 C C . LEU A 1 168 ? 16.424 5.399 -12.731 1.00 96.88 168 LEU A C 1
ATOM 1298 O O . LEU A 1 168 ? 15.555 5.339 -11.868 1.00 96.88 168 LEU A O 1
ATOM 1302 N N . THR A 1 169 ? 17.620 5.941 -12.489 1.00 96.56 169 THR A N 1
ATOM 1303 C CA . THR A 1 169 ? 17.850 6.817 -11.324 1.00 96.56 169 THR A CA 1
ATOM 1304 C C . THR A 1 169 ? 17.237 8.2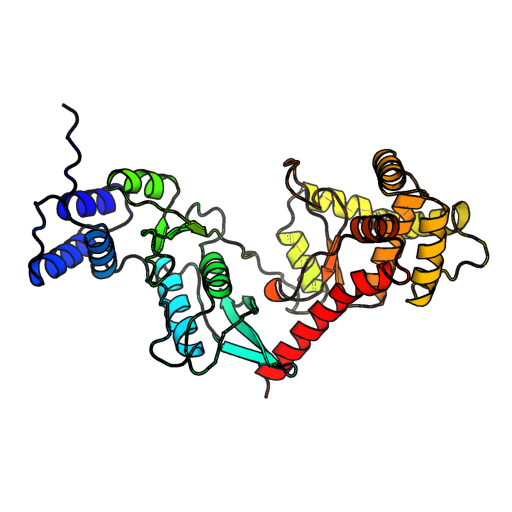05 -11.568 1.00 96.56 169 THR A C 1
ATOM 1306 O O . THR A 1 169 ? 17.036 8.584 -12.728 1.00 96.56 169 THR A O 1
ATOM 1309 N N . PRO A 1 170 ? 17.010 9.026 -10.524 1.00 95.31 170 PRO A N 1
ATOM 1310 C CA . PRO A 1 170 ? 16.531 10.396 -10.698 1.00 95.31 170 PRO A CA 1
ATOM 1311 C C . PRO A 1 170 ? 17.435 11.244 -11.604 1.00 95.31 170 PRO A C 1
ATOM 1313 O O . PRO A 1 170 ? 16.946 12.044 -12.399 1.00 95.31 170 PRO A O 1
ATOM 1316 N N . GLU A 1 171 ? 18.757 11.054 -11.535 1.00 95.56 171 GLU A N 1
ATOM 1317 C CA . GLU A 1 171 ? 19.711 11.751 -12.404 1.00 95.56 171 GLU A CA 1
ATOM 1318 C C . GLU A 1 171 ? 19.612 11.296 -13.864 1.00 95.56 171 GLU A C 1
ATOM 1320 O O . GLU A 1 171 ? 19.734 12.119 -14.772 1.00 95.56 171 GLU A O 1
ATOM 1325 N N . GLN A 1 172 ? 19.387 9.999 -14.100 1.00 96.62 172 GLN A N 1
ATOM 1326 C CA . GLN A 1 172 ? 19.172 9.461 -15.444 1.00 96.62 172 GLN A CA 1
ATOM 1327 C C . GLN A 1 172 ? 17.869 10.000 -16.042 1.00 96.62 172 GLN A C 1
ATOM 1329 O O . GLN A 1 172 ? 17.886 10.506 -17.162 1.00 96.62 172 GLN A O 1
ATOM 1334 N N . ALA A 1 173 ? 16.772 9.971 -15.278 1.00 95.62 173 ALA A N 1
ATOM 1335 C CA . ALA A 1 173 ? 15.488 10.541 -15.676 1.00 95.62 173 ALA A CA 1
ATOM 1336 C C . ALA A 1 173 ? 15.603 12.036 -16.022 1.00 95.62 173 ALA A C 1
ATOM 1338 O O . ALA A 1 173 ? 15.132 12.464 -17.073 1.00 95.62 173 ALA A O 1
ATOM 1339 N N . GLU A 1 174 ? 16.288 12.835 -15.196 1.00 93.88 174 GLU A N 1
ATOM 1340 C CA . GLU A 1 174 ? 16.511 14.257 -15.494 1.00 93.88 174 GLU A CA 1
ATOM 1341 C C . GLU A 1 174 ? 17.330 14.460 -16.776 1.00 93.88 174 GLU A C 1
ATOM 1343 O O . GLU A 1 174 ? 17.025 15.348 -17.571 1.00 93.88 174 GLU A O 1
ATOM 1348 N N . GLY A 1 175 ? 18.329 13.606 -17.017 1.00 92.69 175 GLY A N 1
ATOM 1349 C CA . GLY A 1 175 ? 19.120 13.628 -18.245 1.00 92.69 175 GLY A CA 1
ATOM 1350 C C . GLY A 1 175 ? 18.297 13.356 -19.507 1.00 92.69 175 GLY A C 1
ATOM 1351 O O . GLY A 1 175 ? 18.570 13.959 -20.539 1.00 92.69 175 GLY A O 1
ATOM 1352 N N . LEU A 1 176 ? 17.269 12.505 -19.437 1.00 92.56 176 LEU A N 1
ATOM 1353 C CA . LEU A 1 176 ? 16.414 12.189 -20.589 1.00 92.56 176 LEU A CA 1
ATOM 1354 C C . LEU A 1 176 ? 15.406 13.293 -20.936 1.00 92.56 176 LEU A C 1
ATOM 1356 O O . LEU A 1 176 ? 14.974 13.381 -22.088 1.00 92.56 176 LEU A O 1
ATOM 1360 N N . LYS A 1 177 ? 15.069 14.183 -19.994 1.00 89.12 177 LYS A N 1
ATOM 1361 C CA . LYS A 1 177 ? 14.157 15.314 -20.255 1.00 89.12 177 LYS A CA 1
ATOM 1362 C C . LYS A 1 177 ? 14.685 16.274 -21.319 1.00 89.12 177 LYS A C 1
ATOM 1364 O O . LYS A 1 177 ? 13.893 16.987 -21.934 1.00 89.12 177 LYS A O 1
ATOM 1369 N N . GLU A 1 178 ? 15.995 16.281 -21.583 1.00 87.44 178 GLU A N 1
ATOM 1370 C CA . GLU A 1 178 ? 16.575 17.091 -22.661 1.00 87.44 178 GLU A CA 1
ATOM 1371 C C . GLU A 1 178 ? 16.061 16.688 -24.053 1.00 87.44 178 GLU A C 1
ATOM 1373 O O . GLU A 1 178 ? 16.086 17.515 -24.955 1.00 87.44 178 GLU A O 1
ATOM 1378 N N . PHE A 1 179 ? 15.513 15.476 -24.211 1.00 88.25 179 PHE A N 1
ATOM 1379 C CA . PHE A 1 179 ? 14.887 14.988 -25.446 1.00 88.25 179 PHE A CA 1
ATOM 1380 C C . PHE A 1 179 ? 13.363 15.179 -25.475 1.00 88.25 179 PHE A C 1
ATOM 1382 O O . PHE A 1 179 ? 12.690 14.650 -26.350 1.00 88.25 179 PHE A O 1
ATOM 1389 N N . GLY A 1 180 ? 12.797 15.950 -24.541 1.00 85.50 180 GLY A N 1
ATOM 1390 C CA . GLY A 1 180 ? 11.360 16.241 -24.519 1.00 85.50 180 GLY A CA 1
ATOM 1391 C C . GLY A 1 180 ? 10.483 15.090 -24.020 1.00 85.50 180 GLY A C 1
ATOM 1392 O O . GLY A 1 180 ? 9.267 15.152 -24.191 1.00 85.50 180 GLY A O 1
ATOM 1393 N N . LEU A 1 181 ? 11.072 14.069 -23.389 1.00 86.94 181 LEU A N 1
ATOM 1394 C CA . LEU A 1 181 ? 10.327 12.993 -22.735 1.00 86.94 181 LEU A CA 1
ATOM 1395 C C . LEU A 1 181 ? 9.634 13.534 -21.467 1.00 86.94 181 LEU A C 1
ATOM 1397 O O . LEU A 1 181 ? 10.319 14.085 -20.598 1.00 86.94 181 LEU A O 1
ATOM 1401 N N . PRO A 1 182 ? 8.294 13.427 -21.353 1.00 84.50 182 PRO A N 1
ATOM 1402 C CA . PRO A 1 182 ? 7.538 14.031 -20.256 1.00 84.50 182 PRO A CA 1
ATOM 1403 C C . PRO A 1 182 ? 7.811 13.394 -18.893 1.00 84.50 182 PRO A C 1
ATOM 1405 O O . PRO A 1 182 ? 7.760 14.102 -17.889 1.00 84.50 182 PRO A O 1
ATOM 1408 N N . LEU A 1 183 ? 8.097 12.090 -18.860 1.00 89.75 183 LEU A N 1
ATOM 1409 C CA . LEU A 1 183 ? 8.273 11.306 -17.635 1.00 89.75 183 LEU A CA 1
ATOM 1410 C C . LEU A 1 183 ? 7.170 11.556 -16.587 1.00 89.75 183 LEU A C 1
ATOM 1412 O O . LEU A 1 183 ? 7.476 11.983 -15.471 1.00 89.75 183 LEU A O 1
ATOM 1416 N N . PRO A 1 184 ? 5.882 11.389 -16.951 1.00 87.06 184 PRO A N 1
ATOM 1417 C CA . PRO A 1 184 ? 4.765 11.905 -16.160 1.00 87.06 184 PRO A CA 1
ATOM 1418 C C . PRO A 1 184 ? 4.517 11.122 -14.869 1.00 87.06 184 PRO A C 1
ATOM 1420 O O . PRO A 1 184 ? 3.891 11.656 -13.952 1.00 87.06 184 PRO A O 1
ATOM 1423 N N . VAL A 1 185 ? 4.977 9.872 -14.812 1.00 88.44 185 VAL A N 1
ATOM 1424 C CA . VAL A 1 185 ? 4.753 8.946 -13.705 1.00 88.44 185 VAL A CA 1
ATOM 1425 C C . VAL A 1 185 ? 6.067 8.257 -13.363 1.00 88.44 185 VAL A C 1
ATOM 1427 O O . VAL A 1 185 ? 6.762 7.755 -14.249 1.00 88.44 185 VAL A O 1
ATOM 1430 N N . ASP A 1 186 ? 6.377 8.209 -12.072 1.00 90.88 186 ASP A N 1
ATOM 1431 C CA . ASP A 1 186 ? 7.378 7.322 -11.501 1.00 90.88 186 ASP A CA 1
ATOM 1432 C C . ASP A 1 186 ? 6.728 6.415 -10.455 1.00 90.88 186 ASP A C 1
ATOM 1434 O O . ASP A 1 186 ? 5.955 6.866 -9.607 1.00 90.88 186 ASP A O 1
ATOM 1438 N N . VAL A 1 187 ? 7.024 5.119 -10.525 1.00 89.00 187 VAL A N 1
ATOM 1439 C CA . VAL A 1 187 ? 6.607 4.145 -9.512 1.00 89.00 187 VAL A CA 1
ATOM 1440 C C . VAL A 1 187 ? 7.841 3.626 -8.785 1.00 89.00 187 VAL A C 1
ATOM 1442 O O . VAL A 1 187 ? 8.816 3.206 -9.410 1.00 89.00 187 VAL A O 1
ATOM 1445 N N . GLY A 1 188 ? 7.813 3.720 -7.454 1.00 84.06 188 GLY A N 1
ATOM 1446 C CA . GLY A 1 188 ? 8.891 3.294 -6.560 1.00 84.06 188 GLY A CA 1
ATOM 1447 C C . GLY A 1 188 ? 8.606 1.950 -5.892 1.00 84.06 188 GLY A C 1
ATOM 1448 O O . GLY A 1 188 ? 7.503 1.422 -5.988 1.00 84.06 188 GLY A O 1
ATOM 1449 N N . ASN A 1 189 ? 9.604 1.413 -5.184 1.00 83.81 189 ASN A N 1
ATOM 1450 C CA . ASN A 1 189 ? 9.466 0.143 -4.473 1.00 83.81 189 ASN A CA 1
ATOM 1451 C C . ASN A 1 189 ? 8.574 0.287 -3.232 1.00 83.81 189 ASN A C 1
ATOM 1453 O O . ASN A 1 189 ? 8.955 0.936 -2.252 1.00 83.81 189 ASN A O 1
ATOM 1457 N N . TRP A 1 190 ? 7.426 -0.387 -3.244 1.00 78.81 190 TRP A N 1
ATOM 1458 C CA . TRP A 1 190 ? 6.530 -0.497 -2.089 1.00 78.81 190 TRP A CA 1
ATOM 1459 C C . TRP A 1 190 ? 6.772 -1.778 -1.276 1.00 78.81 190 TRP A C 1
ATOM 1461 O O . TRP A 1 190 ? 6.263 -1.918 -0.158 1.00 78.81 190 TRP A O 1
ATOM 1471 N N . VAL A 1 191 ? 7.597 -2.701 -1.786 1.00 83.00 191 VAL A N 1
ATOM 1472 C CA . VAL A 1 191 ? 7.849 -3.994 -1.157 1.00 83.00 191 VAL A CA 1
ATOM 1473 C C . VAL A 1 191 ? 8.956 -3.932 -0.117 1.00 83.00 191 VAL A C 1
ATOM 1475 O O . VAL A 1 191 ? 10.103 -3.542 -0.321 1.00 83.00 191 VAL A O 1
ATOM 1478 N N . ARG A 1 192 ? 8.582 -4.476 1.029 1.00 81.56 192 ARG A N 1
ATOM 1479 C CA . ARG A 1 192 ? 9.405 -4.803 2.182 1.00 81.56 192 ARG A CA 1
ATOM 1480 C C . ARG A 1 192 ? 10.402 -5.936 1.872 1.00 81.56 192 ARG A C 1
ATOM 1482 O O . ARG A 1 192 ? 10.045 -7.115 1.935 1.00 81.56 192 ARG A O 1
ATOM 1489 N N . ASP A 1 193 ? 11.647 -5.582 1.534 1.00 76.12 193 ASP A N 1
ATOM 1490 C CA . ASP A 1 193 ? 12.677 -6.535 1.065 1.00 76.12 193 ASP A CA 1
ATOM 1491 C C . ASP A 1 193 ? 13.226 -7.479 2.140 1.00 76.12 193 ASP A C 1
ATOM 1493 O O . ASP A 1 193 ? 13.731 -8.562 1.831 1.00 76.12 193 ASP A O 1
ATOM 1497 N N . LYS A 1 194 ? 13.167 -7.093 3.419 1.00 84.31 194 LYS A N 1
ATOM 1498 C CA . LYS A 1 194 ? 13.619 -7.980 4.495 1.00 84.31 194 LYS A CA 1
ATOM 1499 C C . LYS A 1 194 ? 12.526 -9.003 4.753 1.00 84.31 194 LYS A C 1
ATOM 1501 O O . LYS A 1 194 ? 11.372 -8.659 4.955 1.00 84.31 194 LYS A O 1
ATOM 1506 N N . THR A 1 195 ? 12.886 -10.279 4.773 1.00 85.44 195 THR A N 1
ATOM 1507 C CA . THR A 1 195 ? 11.907 -11.338 5.032 1.00 85.44 195 THR A CA 1
ATOM 1508 C C . THR A 1 195 ? 11.907 -11.694 6.520 1.00 85.44 195 THR A C 1
ATOM 1510 O O . THR A 1 195 ? 12.988 -11.891 7.086 1.00 85.44 195 THR A O 1
ATOM 1513 N N . PRO A 1 196 ? 10.732 -11.789 7.166 1.00 91.88 196 PRO A N 1
ATOM 1514 C CA . PRO A 1 196 ? 10.625 -12.336 8.514 1.00 91.88 196 PRO A CA 1
ATOM 1515 C C . PRO A 1 196 ? 11.144 -13.776 8.605 1.00 91.88 196 PRO A C 1
ATOM 1517 O O . PRO A 1 196 ? 11.075 -14.537 7.643 1.00 91.88 196 PRO A O 1
ATOM 1520 N N . THR A 1 197 ? 11.630 -14.168 9.778 1.00 94.25 197 THR A N 1
ATOM 1521 C CA . THR A 1 197 ? 12.072 -15.539 10.070 1.00 94.25 197 THR A CA 1
ATOM 1522 C C . THR A 1 197 ? 10.942 -16.455 10.538 1.00 94.25 197 THR A C 1
ATOM 1524 O O . THR A 1 197 ? 11.066 -17.677 10.434 1.00 94.25 197 THR A O 1
ATOM 1527 N N . ALA A 1 198 ? 9.850 -15.891 11.058 1.00 95.00 198 ALA A N 1
ATOM 1528 C CA . ALA A 1 198 ? 8.640 -16.632 11.390 1.00 95.00 198 ALA A CA 1
ATOM 1529 C C . ALA A 1 198 ? 7.964 -17.240 10.143 1.00 95.00 198 ALA A C 1
ATOM 1531 O O . ALA A 1 198 ? 8.276 -16.909 9.003 1.00 95.00 198 ALA A O 1
ATOM 1532 N N . GLU A 1 199 ? 7.019 -18.154 10.358 1.00 93.06 199 GLU A N 1
ATOM 1533 C CA . GLU A 1 199 ? 6.284 -18.811 9.273 1.00 93.06 199 GLU A CA 1
ATOM 1534 C C . GLU A 1 199 ? 5.281 -17.840 8.613 1.00 93.06 199 GLU A C 1
ATOM 1536 O O . GLU A 1 199 ? 4.466 -17.254 9.338 1.00 93.06 199 GLU A O 1
ATOM 1541 N N . PRO A 1 200 ? 5.302 -17.666 7.273 1.00 89.69 200 PRO A N 1
ATOM 1542 C CA . PRO A 1 200 ? 4.372 -16.795 6.552 1.00 89.69 200 PRO A CA 1
ATOM 1543 C C . PRO A 1 200 ? 2.904 -17.019 6.920 1.00 89.69 200 PRO A C 1
ATOM 1545 O O . PRO A 1 200 ? 2.459 -18.146 7.115 1.00 89.69 200 PRO A O 1
ATOM 1548 N N . GLY A 1 201 ? 2.145 -15.927 7.028 1.00 87.44 201 GLY A N 1
ATOM 1549 C CA . GLY A 1 201 ? 0.722 -15.963 7.383 1.00 87.44 201 GLY A CA 1
ATOM 1550 C C . GLY A 1 201 ? 0.427 -16.155 8.877 1.00 87.44 201 GLY A C 1
ATOM 1551 O O . GLY A 1 201 ? -0.729 -16.059 9.285 1.00 87.44 201 GLY A O 1
ATOM 1552 N N . THR A 1 202 ? 1.437 -16.372 9.726 1.00 93.19 202 THR A N 1
ATOM 1553 C CA . THR A 1 202 ? 1.241 -16.423 11.184 1.00 93.19 202 THR A CA 1
ATOM 1554 C C . THR A 1 202 ? 1.253 -15.024 11.814 1.00 93.19 202 THR A C 1
ATOM 1556 O O . THR A 1 202 ? 1.929 -14.126 11.309 1.00 93.19 202 THR A O 1
ATOM 1559 N N . PRO A 1 203 ? 0.598 -14.810 12.975 1.00 94.88 203 PRO A N 1
ATOM 1560 C CA . PRO A 1 203 ? 0.682 -13.533 13.691 1.00 94.88 203 PRO A CA 1
ATOM 1561 C C . PRO A 1 203 ? 2.124 -13.090 13.988 1.00 94.88 203 PRO A C 1
ATOM 1563 O O . PRO A 1 203 ? 2.434 -11.904 13.918 1.00 94.88 203 PRO A O 1
ATOM 1566 N N . ALA A 1 204 ? 3.019 -14.041 14.279 1.00 96.38 204 ALA A N 1
ATOM 1567 C CA . ALA A 1 204 ? 4.429 -13.757 14.529 1.00 96.38 204 ALA A CA 1
ATOM 1568 C C . ALA A 1 204 ? 5.136 -13.195 13.285 1.00 96.38 204 ALA A C 1
ATOM 1570 O O . ALA A 1 204 ? 5.906 -12.248 13.416 1.00 96.38 204 ALA A O 1
ATOM 1571 N N . TRP A 1 205 ? 4.830 -13.724 12.095 1.00 94.38 205 TRP A N 1
ATOM 1572 C CA . TRP A 1 205 ? 5.372 -13.227 10.828 1.00 94.38 205 TRP A CA 1
ATOM 1573 C C . TRP A 1 205 ? 4.971 -11.788 10.562 1.00 94.38 205 TRP A C 1
ATOM 1575 O O . TRP A 1 205 ? 5.834 -10.962 10.292 1.00 94.38 205 TRP A O 1
ATOM 1585 N N . TYR A 1 206 ? 3.694 -11.458 10.740 1.00 94.19 206 TYR A N 1
ATOM 1586 C CA . TYR A 1 206 ? 3.203 -10.096 10.549 1.00 94.19 206 TYR A CA 1
ATOM 1587 C C . TYR A 1 206 ? 3.821 -9.096 11.539 1.00 94.19 206 TYR A C 1
ATOM 1589 O O . TYR A 1 206 ? 4.216 -7.993 11.161 1.00 94.19 206 TYR A O 1
ATOM 1597 N N . MET A 1 207 ? 3.952 -9.483 12.812 1.00 94.44 207 MET A N 1
ATOM 1598 C CA . MET A 1 207 ? 4.605 -8.646 13.825 1.00 94.44 207 MET A CA 1
ATOM 1599 C C . MET A 1 207 ? 6.099 -8.452 13.545 1.00 94.44 207 MET A C 1
ATOM 1601 O O . MET A 1 207 ? 6.632 -7.363 13.760 1.00 94.44 207 MET A O 1
ATOM 1605 N N . GLU A 1 208 ? 6.793 -9.501 13.108 1.00 95.12 208 GLU A N 1
ATOM 1606 C CA . GLU A 1 208 ? 8.202 -9.417 12.735 1.00 95.12 208 GLU A CA 1
ATOM 1607 C C . GLU A 1 208 ? 8.391 -8.567 11.473 1.00 95.12 208 GLU A C 1
ATOM 1609 O O . GLU A 1 208 ? 9.277 -7.713 11.464 1.00 95.12 208 GLU A O 1
ATOM 1614 N N . ASP A 1 209 ? 7.526 -8.716 10.466 1.00 92.56 209 ASP A N 1
ATOM 1615 C CA . ASP A 1 209 ? 7.538 -7.910 9.242 1.00 92.56 209 ASP A CA 1
ATOM 1616 C C . ASP A 1 209 ? 7.404 -6.420 9.553 1.00 92.56 209 ASP A C 1
ATOM 1618 O O . ASP A 1 209 ? 8.244 -5.625 9.131 1.00 92.56 209 ASP A O 1
ATOM 1622 N N . ASP A 1 210 ? 6.429 -6.028 10.373 1.00 92.62 210 ASP A N 1
ATOM 1623 C CA . ASP A 1 210 ? 6.288 -4.629 10.783 1.00 92.62 210 ASP A CA 1
ATOM 1624 C C . ASP A 1 210 ? 7.530 -4.124 11.519 1.00 92.62 210 ASP A C 1
ATOM 1626 O O . ASP A 1 210 ? 8.012 -3.027 11.246 1.00 92.62 210 ASP A O 1
ATOM 1630 N N . ARG A 1 211 ? 8.105 -4.916 12.432 1.00 93.56 211 ARG A N 1
ATOM 1631 C CA . ARG A 1 211 ? 9.301 -4.495 13.184 1.00 93.56 211 ARG A CA 1
ATOM 1632 C C . ARG A 1 211 ? 10.563 -4.429 12.324 1.00 93.56 211 ARG A C 1
ATOM 1634 O O . ARG A 1 211 ? 11.480 -3.683 12.680 1.00 93.56 211 ARG A O 1
ATOM 1641 N N . LEU A 1 212 ? 10.648 -5.211 11.251 1.00 92.12 212 LEU A N 1
ATOM 1642 C CA . LEU A 1 212 ? 11.769 -5.185 10.311 1.00 92.12 212 LEU A CA 1
ATOM 1643 C C . LEU A 1 212 ? 11.763 -3.923 9.443 1.00 92.12 212 LEU A C 1
ATOM 1645 O O . LEU A 1 212 ? 12.843 -3.423 9.116 1.00 92.12 212 LEU A O 1
ATOM 1649 N N . HIS A 1 213 ? 10.574 -3.410 9.119 1.00 89.50 213 HIS A N 1
ATOM 1650 C CA . HIS A 1 213 ? 10.387 -2.294 8.186 1.00 89.50 213 HIS A CA 1
ATOM 1651 C C . HIS A 1 213 ? 10.013 -0.977 8.864 1.00 89.50 213 HIS A C 1
ATOM 1653 O O . HIS A 1 213 ? 10.149 0.082 8.260 1.00 89.50 213 HIS A O 1
ATOM 1659 N N . ALA A 1 214 ? 9.610 -1.010 10.132 1.00 92.12 214 ALA A N 1
ATOM 1660 C CA . ALA A 1 214 ? 9.445 0.192 10.927 1.00 92.12 214 ALA A CA 1
ATOM 1661 C C . ALA A 1 214 ? 10.806 0.839 11.221 1.00 92.12 214 ALA A C 1
ATOM 1663 O O . ALA A 1 214 ? 11.755 0.196 11.700 1.00 92.12 214 ALA A O 1
ATOM 1664 N N . ASP A 1 215 ? 10.882 2.151 11.012 1.00 93.25 215 ASP A N 1
ATOM 1665 C CA . ASP A 1 215 ? 12.032 2.933 11.433 1.00 93.25 215 ASP A CA 1
ATOM 1666 C C . ASP A 1 215 ? 12.211 2.872 12.969 1.00 93.25 215 ASP A C 1
ATOM 1668 O O . ASP A 1 215 ? 11.413 2.315 13.737 1.00 93.25 215 ASP A O 1
ATOM 1672 N N . LYS A 1 216 ? 13.345 3.382 13.449 1.00 95.94 216 LYS A N 1
ATOM 1673 C CA . LYS A 1 216 ? 13.680 3.334 14.878 1.00 95.94 216 LYS A CA 1
ATOM 1674 C C . LYS A 1 216 ? 12.655 4.078 15.742 1.00 95.94 216 LYS A C 1
ATOM 1676 O O . LYS A 1 216 ? 12.376 3.626 16.853 1.00 95.94 216 LYS A O 1
ATOM 1681 N N . GLU A 1 217 ? 12.135 5.193 15.254 1.00 97.50 217 GLU A N 1
ATOM 1682 C CA . GLU A 1 217 ? 11.209 6.048 15.980 1.00 97.50 217 GLU A CA 1
ATOM 1683 C C . GLU A 1 217 ? 9.801 5.456 15.998 1.00 97.50 217 GLU A C 1
ATOM 1685 O O . GLU A 1 217 ? 9.209 5.341 17.070 1.00 97.50 217 GLU A O 1
ATOM 1690 N N . SER A 1 218 ? 9.331 4.927 14.866 1.00 96.81 218 SER A N 1
ATOM 1691 C CA . SER A 1 218 ? 8.099 4.137 14.775 1.00 96.81 218 SER A CA 1
ATOM 1692 C C . SER A 1 218 ? 8.071 3.001 15.805 1.00 96.81 218 SER A C 1
ATOM 1694 O O . SER A 1 218 ? 7.117 2.866 16.575 1.00 96.81 218 SER A O 1
ATOM 1696 N N . ARG A 1 219 ? 9.165 2.230 15.913 1.00 97.31 219 ARG A N 1
ATOM 1697 C CA . ARG A 1 219 ? 9.295 1.159 16.919 1.00 97.31 219 ARG A CA 1
ATOM 1698 C C . ARG A 1 219 ? 9.288 1.686 18.348 1.00 97.31 219 ARG A C 1
ATOM 1700 O O . ARG A 1 219 ? 8.612 1.117 19.202 1.00 97.31 219 ARG A O 1
ATOM 1707 N N . ARG A 1 220 ? 10.020 2.772 18.614 1.00 98.06 220 ARG A N 1
ATOM 1708 C CA . ARG A 1 220 ? 10.072 3.405 19.939 1.00 98.06 220 ARG A CA 1
ATOM 1709 C C . ARG A 1 220 ? 8.680 3.855 20.387 1.00 98.06 220 ARG A C 1
ATOM 1711 O O . ARG A 1 220 ? 8.310 3.616 21.537 1.00 98.06 220 ARG A O 1
ATOM 1718 N N . CYS A 1 221 ? 7.926 4.497 19.500 1.00 97.88 221 CYS A N 1
ATOM 1719 C CA . CYS A 1 221 ? 6.575 4.974 19.776 1.00 97.88 221 CYS A CA 1
ATOM 1720 C C . CYS A 1 221 ? 5.593 3.819 19.992 1.00 97.88 221 CYS A C 1
ATOM 1722 O O . CYS A 1 221 ? 4.843 3.843 20.970 1.00 97.88 221 CYS A O 1
ATOM 1724 N N . LEU A 1 222 ? 5.649 2.774 19.159 1.00 97.94 222 LEU A N 1
ATOM 1725 C CA . LEU A 1 222 ? 4.826 1.579 19.346 1.00 97.94 222 LEU A CA 1
ATOM 1726 C C . LEU A 1 222 ? 5.121 0.890 20.687 1.00 97.94 222 LEU A C 1
ATOM 1728 O O . LEU A 1 222 ? 4.202 0.590 21.446 1.00 97.94 222 LEU A O 1
ATOM 1732 N N . ASP A 1 223 ? 6.394 0.695 21.035 1.00 98.19 223 ASP A N 1
ATOM 1733 C CA . ASP A 1 223 ? 6.777 0.073 22.307 1.00 98.19 223 ASP A CA 1
ATOM 1734 C C . ASP A 1 223 ? 6.337 0.927 23.511 1.00 98.19 223 ASP A C 1
ATOM 1736 O O . ASP A 1 223 ? 5.861 0.388 24.515 1.00 98.19 223 ASP A O 1
ATOM 1740 N N . ALA A 1 224 ? 6.433 2.257 23.410 1.00 97.75 224 ALA A N 1
ATOM 1741 C CA . ALA A 1 224 ? 5.947 3.181 24.436 1.00 97.75 224 ALA A CA 1
ATOM 1742 C C . ALA A 1 224 ? 4.415 3.144 24.592 1.00 97.75 224 ALA A C 1
ATOM 1744 O O . ALA A 1 224 ? 3.911 3.321 25.703 1.00 97.75 224 ALA A O 1
ATOM 1745 N N . TRP A 1 225 ? 3.677 2.887 23.507 1.00 97.69 225 TRP A N 1
ATOM 1746 C CA . TRP A 1 225 ? 2.225 2.703 23.526 1.00 97.69 225 TRP A CA 1
ATOM 1747 C C . TRP A 1 225 ? 1.810 1.370 24.160 1.00 97.69 225 TRP A C 1
ATOM 1749 O O . TRP A 1 225 ? 0.918 1.343 25.014 1.00 97.69 225 TRP A O 1
ATOM 1759 N N . LEU A 1 226 ? 2.478 0.278 23.776 1.00 97.94 226 LEU A N 1
ATOM 1760 C CA . LEU A 1 226 ? 2.120 -1.087 24.169 1.00 97.94 226 LEU A CA 1
ATOM 1761 C C . LEU A 1 226 ? 2.578 -1.457 25.582 1.00 97.94 226 LEU A C 1
ATOM 1763 O O . LEU A 1 226 ? 1.842 -2.126 26.306 1.00 97.94 226 LEU A O 1
ATOM 1767 N N . THR A 1 227 ? 3.760 -1.007 26.012 1.00 98.38 227 THR A N 1
ATOM 1768 C CA . THR A 1 227 ? 4.327 -1.369 27.326 1.00 98.38 227 THR A CA 1
ATOM 1769 C C . THR A 1 227 ? 3.368 -1.102 28.500 1.00 98.38 227 THR A C 1
ATOM 1771 O O . THR A 1 227 ? 3.191 -1.991 29.336 1.00 98.38 227 THR A O 1
ATOM 1774 N N . PRO A 1 228 ? 2.708 0.070 28.607 1.00 97.69 228 PRO A N 1
ATOM 1775 C CA . PRO A 1 228 ? 1.781 0.338 29.701 1.00 97.69 228 PRO A CA 1
ATOM 1776 C C . PRO A 1 228 ? 0.348 -0.161 29.451 1.00 97.69 228 PRO A C 1
ATOM 1778 O O . PRO A 1 228 ? -0.500 0.122 30.295 1.00 97.69 228 PRO A O 1
ATOM 1781 N N . MET A 1 229 ? 0.047 -0.850 28.339 1.00 98.12 229 MET A N 1
ATOM 1782 C CA . MET A 1 229 ? -1.324 -1.089 27.847 1.00 98.12 229 MET A CA 1
ATOM 1783 C C . MET A 1 229 ? -2.283 -1.611 28.925 1.00 98.12 229 MET A C 1
ATOM 1785 O O . MET A 1 229 ? -3.289 -0.963 29.214 1.00 98.12 229 MET A O 1
ATOM 1789 N N . GLY A 1 230 ? -1.948 -2.732 29.574 1.00 97.88 230 GLY A N 1
ATOM 1790 C CA . GLY A 1 230 ? -2.800 -3.332 30.608 1.00 97.88 230 GLY A CA 1
ATOM 1791 C C . GLY A 1 230 ? -3.035 -2.390 31.792 1.00 97.88 230 GLY A C 1
ATOM 1792 O O . GLY A 1 230 ? -4.172 -2.067 32.120 1.00 97.88 230 GLY A O 1
ATOM 1793 N N . ALA A 1 231 ? -1.959 -1.845 32.366 1.00 98.19 231 ALA A N 1
ATOM 1794 C CA . ALA A 1 231 ? -2.060 -0.930 33.503 1.00 98.19 231 ALA A CA 1
ATOM 1795 C C . ALA A 1 231 ? -2.785 0.384 33.151 1.00 98.19 231 ALA A C 1
ATOM 1797 O O . ALA A 1 231 ? -3.419 0.988 34.014 1.00 98.19 231 ALA A O 1
ATOM 1798 N N . ALA A 1 232 ? -2.666 0.863 31.909 1.00 98.06 232 ALA A N 1
ATOM 1799 C CA . ALA A 1 232 ? -3.375 2.043 31.427 1.00 98.06 232 ALA A CA 1
ATOM 1800 C C . ALA A 1 232 ? -4.881 1.778 31.307 1.00 98.06 232 ALA A C 1
ATOM 1802 O O . ALA A 1 232 ? -5.671 2.606 31.755 1.00 98.06 232 ALA A O 1
ATOM 1803 N N . LEU A 1 233 ? -5.273 0.619 30.771 1.00 98.50 233 LEU A N 1
ATOM 1804 C CA . LEU A 1 233 ? -6.673 0.212 30.666 1.00 98.50 233 LEU A CA 1
ATOM 1805 C C . LEU A 1 233 ? -7.317 -0.058 32.030 1.00 98.50 233 LEU A C 1
ATOM 1807 O O . LEU A 1 233 ? -8.450 0.364 32.241 1.00 98.50 233 LEU A O 1
ATOM 1811 N N . ASP A 1 234 ? -6.597 -0.656 32.981 1.00 98.19 234 ASP A N 1
ATOM 1812 C CA . ASP A 1 234 ? -7.097 -0.867 34.349 1.00 98.19 234 ASP A CA 1
ATOM 1813 C C . ASP A 1 234 ? -7.366 0.458 35.079 1.00 98.19 234 ASP A C 1
ATOM 1815 O O . ASP A 1 234 ? -8.400 0.635 35.736 1.00 98.19 234 ASP A O 1
ATOM 1819 N N . ARG A 1 235 ? -6.445 1.424 34.938 1.00 98.06 235 ARG A N 1
ATOM 1820 C CA . ARG A 1 235 ? -6.643 2.780 35.468 1.00 98.06 235 ARG A CA 1
ATOM 1821 C C . ARG A 1 235 ? -7.810 3.472 34.783 1.00 98.06 235 ARG A C 1
ATOM 1823 O O . ARG A 1 235 ? -8.643 4.051 35.473 1.00 98.06 235 ARG A O 1
ATOM 1830 N N . TRP A 1 236 ? -7.889 3.382 33.456 1.00 98.44 236 TRP A N 1
ATOM 1831 C CA . TRP A 1 236 ? -8.971 3.990 32.691 1.00 98.44 236 TRP A CA 1
ATOM 1832 C C . TRP A 1 236 ? -10.334 3.433 33.103 1.00 98.44 236 TRP A C 1
ATOM 1834 O O . TRP A 1 236 ? -11.231 4.203 33.432 1.00 98.44 236 TRP A O 1
ATOM 1844 N N . ARG A 1 237 ? -10.451 2.106 33.218 1.00 98.06 237 ARG A N 1
ATOM 1845 C CA . ARG A 1 237 ? -11.655 1.431 33.710 1.00 98.06 237 ARG A CA 1
ATOM 1846 C C . ARG A 1 237 ? -12.103 1.969 35.065 1.00 98.06 237 ARG A C 1
ATOM 1848 O O . ARG A 1 237 ? -13.276 2.253 35.243 1.00 98.06 237 ARG A O 1
ATOM 1855 N N . THR A 1 238 ? -11.174 2.103 36.007 1.00 97.50 238 THR A N 1
ATOM 1856 C CA . THR A 1 238 ? -11.493 2.508 37.385 1.00 97.50 238 THR A CA 1
ATOM 1857 C C . THR A 1 238 ? -11.844 3.993 37.495 1.00 97.50 238 THR A C 1
ATOM 1859 O O . THR A 1 238 ? -12.667 4.372 38.321 1.00 97.50 238 THR A O 1
ATOM 1862 N N . ALA A 1 239 ? -11.187 4.846 36.708 1.00 97.50 239 ALA A N 1
ATOM 1863 C CA . ALA A 1 239 ? -11.299 6.296 36.849 1.00 97.50 239 ALA A CA 1
ATOM 1864 C C . ALA A 1 239 ? -12.371 6.928 35.950 1.00 97.50 239 ALA A C 1
ATOM 1866 O O . ALA A 1 239 ? -12.873 8.001 36.279 1.00 97.50 239 ALA A O 1
ATOM 1867 N N . HIS A 1 240 ? -12.696 6.297 34.818 1.00 97.62 240 HIS A N 1
ATOM 1868 C CA . HIS A 1 240 ? -13.432 6.948 33.731 1.00 97.62 240 HIS A CA 1
ATOM 1869 C C . HIS A 1 240 ? -14.685 6.201 33.269 1.00 97.62 240 HIS A C 1
ATOM 1871 O O . HIS A 1 240 ? -15.493 6.795 32.555 1.00 97.62 240 HIS A O 1
ATOM 1877 N N . LEU A 1 241 ? -14.866 4.933 33.651 1.00 97.88 241 LEU A N 1
ATOM 1878 C CA . LEU A 1 241 ? -16.029 4.146 33.241 1.00 97.88 241 LEU A CA 1
ATOM 1879 C C . LEU A 1 241 ? -17.047 3.994 34.379 1.00 97.88 241 LEU A C 1
ATOM 1881 O O . LEU A 1 241 ? -16.651 3.890 35.539 1.00 97.88 241 LEU A O 1
ATOM 1885 N N . PRO A 1 242 ? -18.353 3.947 34.062 1.00 97.12 242 PRO A N 1
ATOM 1886 C CA . PRO A 1 242 ? -19.380 3.543 35.018 1.00 97.12 242 PRO A CA 1
ATOM 1887 C C . PRO A 1 242 ? -19.141 2.131 35.574 1.00 97.12 242 PRO A C 1
ATOM 1889 O O . PRO A 1 242 ? -18.633 1.259 34.866 1.00 97.12 242 PRO A O 1
ATOM 1892 N N . ASP A 1 243 ? -19.586 1.883 36.809 1.00 94.19 243 ASP A N 1
ATOM 1893 C CA . ASP A 1 243 ? -19.461 0.574 37.474 1.00 94.19 243 ASP A CA 1
ATOM 1894 C C . ASP A 1 243 ? -20.140 -0.569 36.694 1.00 94.19 243 ASP A C 1
ATOM 1896 O O . ASP A 1 243 ? -19.718 -1.723 36.781 1.00 94.19 243 ASP A O 1
ATOM 1900 N N . ASP A 1 244 ? -21.193 -0.256 35.933 1.00 95.69 244 ASP A N 1
ATOM 1901 C CA . ASP A 1 244 ? -21.970 -1.195 35.122 1.00 95.69 244 ASP A CA 1
ATOM 1902 C C . ASP A 1 244 ? -21.490 -1.300 33.664 1.00 95.69 244 ASP A C 1
ATOM 1904 O O . ASP A 1 244 ? -22.096 -2.024 32.871 1.00 95.69 244 ASP A O 1
ATOM 1908 N N . PHE A 1 245 ? -20.394 -0.628 33.293 1.00 97.50 245 PHE A N 1
ATOM 1909 C CA . PHE A 1 245 ? -19.819 -0.763 31.958 1.00 97.50 245 PHE A CA 1
ATOM 1910 C C . PHE A 1 245 ? -19.360 -2.217 31.708 1.00 97.50 245 PHE A C 1
ATOM 1912 O O . PHE A 1 245 ? -18.557 -2.752 32.486 1.00 97.50 245 PHE A O 1
ATOM 1919 N N . PRO A 1 246 ? -19.793 -2.867 30.608 1.00 96.75 246 PRO A N 1
ATOM 1920 C CA . PRO A 1 246 ? -19.386 -4.230 30.276 1.00 96.75 246 PRO A CA 1
ATOM 1921 C C . PRO A 1 246 ? -17.943 -4.244 29.753 1.00 96.75 246 PRO A C 1
ATOM 1923 O O . PRO A 1 246 ? -17.681 -4.224 28.557 1.00 96.75 246 PRO A O 1
ATOM 1926 N N . PHE A 1 247 ? -16.967 -4.257 30.660 1.00 97.25 247 PHE A N 1
ATOM 1927 C CA . PHE A 1 247 ? -15.543 -4.280 30.312 1.00 97.25 247 PHE A CA 1
ATOM 1928 C C . PHE A 1 247 ? -15.086 -5.687 29.889 1.00 97.25 247 PHE A C 1
ATOM 1930 O O . PHE A 1 247 ? -14.296 -6.331 30.580 1.00 97.25 247 PHE A O 1
ATOM 1937 N N . ASP A 1 248 ? -15.619 -6.185 28.777 1.00 97.31 248 ASP A N 1
ATOM 1938 C CA . ASP A 1 248 ? -15.381 -7.545 28.276 1.00 97.31 248 ASP A CA 1
ATOM 1939 C C . ASP A 1 248 ? -14.837 -7.596 26.842 1.00 97.31 248 ASP A C 1
ATOM 1941 O O . ASP A 1 248 ? -14.506 -8.679 26.361 1.00 97.31 248 ASP A O 1
ATOM 1945 N N . TYR A 1 249 ? -14.674 -6.433 26.201 1.00 97.19 249 TYR A N 1
ATOM 1946 C CA . TYR A 1 249 ? -14.205 -6.291 24.820 1.00 97.19 249 TYR A CA 1
ATOM 1947 C C . TYR A 1 249 ? -15.123 -6.994 23.808 1.00 97.19 249 TYR A C 1
ATOM 1949 O O . TYR A 1 249 ? -14.669 -7.487 22.778 1.00 97.19 249 TYR A O 1
ATOM 1957 N N . SER A 1 250 ? -16.414 -7.094 24.120 1.00 95.19 250 SER A N 1
ATOM 1958 C CA . SER A 1 250 ? -17.421 -7.597 23.193 1.00 95.19 250 SER A CA 1
ATOM 1959 C C . SER A 1 250 ? -17.852 -6.516 22.189 1.00 95.19 250 SER A C 1
ATOM 1961 O O . SER A 1 250 ? -17.708 -5.320 22.443 1.00 95.19 250 SER A O 1
ATOM 1963 N N . PRO A 1 251 ? -18.476 -6.894 21.060 1.00 92.69 251 PRO A N 1
ATOM 1964 C CA . PRO A 1 251 ? -19.102 -5.918 20.169 1.00 92.69 251 PRO A CA 1
ATOM 1965 C C . PRO A 1 251 ? -20.148 -5.040 20.873 1.00 92.69 251 PRO A C 1
ATOM 1967 O O . PRO A 1 251 ? -20.316 -3.875 20.522 1.00 92.69 251 PRO A O 1
ATOM 1970 N N . ASP A 1 252 ? -20.844 -5.585 21.874 1.00 94.75 252 ASP A N 1
ATOM 1971 C CA . ASP A 1 252 ? -21.868 -4.859 22.627 1.00 94.75 252 ASP A CA 1
ATOM 1972 C C . ASP A 1 252 ? -21.250 -3.820 23.572 1.00 94.75 252 ASP A C 1
ATOM 1974 O O . ASP A 1 252 ? -21.844 -2.760 23.795 1.00 94.75 252 ASP A O 1
ATOM 1978 N N . SER A 1 253 ? -20.035 -4.058 24.084 1.00 96.88 253 SER A N 1
ATOM 1979 C CA . SER A 1 253 ? -19.330 -3.068 24.901 1.00 96.88 253 SER A CA 1
ATOM 1980 C C . SER A 1 253 ? -18.912 -1.834 24.104 1.00 96.88 253 SER A C 1
ATOM 1982 O O . SER A 1 253 ? -18.929 -0.729 24.654 1.00 96.88 253 SER A O 1
ATOM 1984 N N . LEU A 1 254 ? -18.643 -1.977 22.800 1.00 97.00 254 LEU A N 1
ATOM 1985 C CA . LEU A 1 254 ? -18.412 -0.836 21.910 1.00 97.00 254 LEU A CA 1
ATOM 1986 C C . LEU A 1 254 ? -19.650 0.061 21.818 1.00 97.00 254 LEU A C 1
ATOM 1988 O O . LEU A 1 254 ? -19.507 1.274 21.877 1.00 97.00 254 LEU A O 1
ATOM 1992 N N . LEU A 1 255 ? -20.863 -0.498 21.794 1.00 95.81 255 LEU A N 1
ATOM 1993 C CA . LEU A 1 255 ? -22.102 0.298 21.791 1.00 95.81 255 LEU A CA 1
ATOM 1994 C C . LEU A 1 255 ? -22.315 1.058 23.105 1.00 95.81 255 LEU A C 1
ATOM 1996 O O . LEU A 1 255 ? -22.922 2.132 23.142 1.00 95.81 255 LEU A O 1
ATOM 2000 N N . VAL A 1 256 ? -21.838 0.506 24.222 1.00 97.50 256 VAL A N 1
ATOM 2001 C CA . VAL A 1 256 ? -21.817 1.238 25.493 1.00 97.50 256 VAL A CA 1
ATOM 2002 C C . VAL A 1 256 ? -20.780 2.357 25.449 1.00 97.50 256 VAL A C 1
ATOM 2004 O O . VAL A 1 256 ? -21.094 3.477 25.849 1.00 97.50 256 VAL A O 1
ATOM 2007 N N . LEU A 1 257 ? -19.588 2.088 24.911 1.00 98.19 257 LEU A N 1
ATOM 2008 C CA . LEU A 1 257 ? -18.534 3.088 24.758 1.00 98.19 257 LEU A CA 1
ATOM 2009 C C . LEU A 1 257 ? -18.950 4.233 23.827 1.00 98.19 257 LEU A C 1
ATOM 2011 O O . LEU A 1 257 ? -18.706 5.387 24.162 1.00 98.19 257 LEU A O 1
ATOM 2015 N N . GLU A 1 258 ? -19.618 3.939 22.710 1.00 97.69 258 GLU A N 1
ATOM 2016 C CA . GLU A 1 258 ? -20.114 4.945 21.765 1.00 97.69 258 GLU A CA 1
ATOM 2017 C C . GLU A 1 258 ? -20.977 5.991 22.467 1.00 97.69 258 GLU A C 1
ATOM 2019 O O . GLU A 1 258 ? -20.761 7.190 22.309 1.00 97.69 258 GLU A O 1
ATOM 2024 N N . ARG A 1 259 ? -21.912 5.538 23.309 1.00 97.00 259 ARG A N 1
ATOM 2025 C CA . ARG A 1 259 ? -22.777 6.428 24.093 1.00 97.00 259 ARG A CA 1
ATOM 2026 C C . ARG A 1 259 ? -21.963 7.303 25.043 1.00 97.00 259 ARG A C 1
ATOM 2028 O O . ARG A 1 259 ? -22.160 8.511 25.056 1.00 97.00 259 ARG A O 1
ATOM 2035 N N . LEU A 1 260 ? -20.995 6.728 25.762 1.00 97.69 260 LEU A N 1
ATOM 2036 C CA . LEU A 1 260 ? -20.120 7.492 26.661 1.00 97.69 260 LEU A CA 1
ATOM 2037 C C . LEU A 1 260 ? -19.298 8.554 25.919 1.00 97.69 260 LEU A C 1
ATOM 2039 O O . LEU A 1 260 ? -19.128 9.663 26.417 1.00 97.69 260 LEU A O 1
ATOM 2043 N N . VAL A 1 261 ? -18.788 8.226 24.731 1.00 97.94 261 VAL A N 1
ATOM 2044 C CA . VAL A 1 261 ? -18.030 9.160 23.887 1.00 97.94 261 VAL A CA 1
ATOM 2045 C C . VAL A 1 261 ? -18.941 10.287 23.389 1.00 97.94 261 VAL A C 1
ATOM 2047 O O . VAL A 1 261 ? -18.579 11.457 23.505 1.00 97.94 261 VAL A O 1
ATOM 2050 N N . LEU A 1 262 ? -20.136 9.957 22.891 1.00 97.50 262 LEU A N 1
ATOM 2051 C CA . LEU A 1 262 ? -21.110 10.921 22.366 1.00 97.50 262 LEU A CA 1
ATOM 2052 C C . LEU A 1 262 ? -21.732 11.828 23.436 1.00 97.50 262 LEU A C 1
ATOM 2054 O O . LEU A 1 262 ? -22.117 12.954 23.107 1.00 97.50 262 LEU A O 1
ATOM 2058 N N . ASP A 1 263 ? -21.839 11.343 24.675 1.00 96.94 263 ASP A N 1
ATOM 2059 C CA . ASP A 1 263 ? -22.284 12.116 25.838 1.00 96.94 263 ASP A CA 1
ATOM 2060 C C . ASP A 1 263 ? -21.174 13.039 26.364 1.00 96.94 263 ASP A C 1
ATOM 2062 O O . ASP A 1 263 ? -21.456 14.112 26.896 1.00 96.94 263 ASP A O 1
ATOM 2066 N N . ARG A 1 264 ? -19.903 12.632 26.234 1.00 97.19 264 ARG A N 1
ATOM 2067 C CA . ARG A 1 264 ? -18.746 13.409 26.706 1.00 97.19 264 ARG A CA 1
ATOM 2068 C C . ARG A 1 264 ? -18.336 14.517 25.738 1.00 97.19 264 ARG A C 1
ATOM 2070 O O . ARG A 1 264 ? -17.874 15.563 26.192 1.00 97.19 264 ARG A O 1
ATOM 2077 N N . PHE A 1 265 ? -18.430 14.276 24.431 1.00 97.38 265 PHE A N 1
ATOM 2078 C CA . PHE A 1 265 ? -17.920 15.191 23.412 1.00 97.38 265 PHE A CA 1
ATOM 2079 C C . PHE A 1 265 ? -19.049 15.771 22.553 1.00 97.38 265 PHE A C 1
ATOM 2081 O O . PHE A 1 265 ? -19.703 15.069 21.780 1.00 97.38 265 PHE A O 1
ATOM 2088 N N . ASP A 1 266 ? -19.213 17.093 22.634 1.00 95.00 266 ASP A N 1
ATOM 2089 C CA . ASP A 1 266 ? -20.244 17.842 21.899 1.00 95.00 266 ASP A CA 1
ATOM 2090 C C . ASP A 1 266 ? -19.991 17.915 20.382 1.00 95.00 266 ASP A C 1
ATOM 2092 O O . ASP A 1 266 ? -20.877 18.292 19.614 1.00 95.00 266 ASP A O 1
ATOM 2096 N N . GLY A 1 267 ? -18.784 17.570 19.929 1.00 95.94 267 GLY A N 1
ATOM 2097 C CA . GLY A 1 267 ? -18.427 17.557 18.515 1.00 95.94 267 GLY A CA 1
ATOM 2098 C C . GLY A 1 267 ? -16.933 17.323 18.266 1.00 95.94 267 GLY A C 1
ATOM 2099 O O . GLY A 1 267 ? -16.147 17.249 19.220 1.00 95.94 267 GLY A O 1
ATOM 2100 N N . PRO A 1 268 ? -16.515 17.242 16.988 1.00 95.81 268 PRO A N 1
ATOM 2101 C CA . PRO A 1 268 ? -15.148 16.880 16.606 1.00 95.81 268 PRO A CA 1
ATOM 2102 C C . PRO A 1 268 ? -14.070 17.786 17.209 1.00 95.81 268 PRO A C 1
ATOM 2104 O O . PRO A 1 268 ? -13.028 17.309 17.647 1.00 95.81 268 PRO A O 1
ATOM 2107 N N . ALA A 1 269 ? -14.344 19.090 17.326 1.00 96.50 269 ALA A N 1
ATOM 2108 C CA . ALA A 1 269 ? -13.415 20.047 17.928 1.00 96.50 269 ALA A CA 1
ATOM 2109 C C . ALA A 1 269 ? -13.137 19.760 19.417 1.00 96.50 269 ALA A C 1
ATOM 2111 O O . ALA A 1 269 ? -12.007 19.923 19.872 1.00 96.50 269 ALA A O 1
ATOM 2112 N N . ALA A 1 270 ? -14.147 19.312 20.175 1.00 96.81 270 ALA A N 1
ATOM 2113 C CA . ALA A 1 270 ? -13.984 18.962 21.586 1.00 96.81 270 ALA A CA 1
ATOM 2114 C C . ALA A 1 270 ? -13.173 17.668 21.752 1.00 96.81 270 ALA A C 1
ATOM 2116 O O . ALA A 1 270 ? -12.305 17.592 22.621 1.00 96.81 270 ALA A O 1
ATOM 2117 N N . LEU A 1 271 ? -13.418 16.678 20.886 1.00 96.56 271 LEU A N 1
ATOM 2118 C CA . LEU A 1 271 ? -12.643 15.438 20.843 1.00 96.56 271 LEU A CA 1
ATOM 2119 C C . LEU A 1 271 ? -11.176 15.711 20.476 1.00 96.56 271 LEU A C 1
ATOM 2121 O O . LEU A 1 271 ? -10.272 15.230 21.156 1.00 96.56 271 LEU A O 1
ATOM 2125 N N . GLN A 1 272 ? -10.935 16.527 19.446 1.00 94.88 272 GLN A N 1
ATOM 2126 C CA . GLN A 1 272 ? -9.590 16.902 19.010 1.00 94.88 272 GLN A CA 1
ATOM 2127 C C . GLN A 1 272 ? -8.827 17.642 20.116 1.00 94.88 272 GLN A C 1
ATOM 2129 O O . GLN A 1 272 ? -7.690 17.286 20.414 1.00 94.88 272 GLN A O 1
ATOM 2134 N N . ALA A 1 273 ? -9.467 18.601 20.794 1.00 96.06 273 ALA A N 1
ATOM 2135 C CA . ALA A 1 273 ? -8.852 19.304 21.919 1.00 96.06 273 ALA A CA 1
ATOM 2136 C C . ALA A 1 273 ? -8.477 18.354 23.073 1.00 96.06 273 ALA A C 1
ATOM 2138 O O . ALA A 1 273 ? -7.430 18.524 23.696 1.00 96.06 273 ALA A O 1
ATOM 2139 N N . ALA A 1 274 ? -9.304 17.340 23.348 1.00 96.38 274 ALA A N 1
ATOM 2140 C CA . ALA A 1 274 ? -8.995 16.312 24.340 1.00 96.38 274 ALA A CA 1
ATOM 2141 C C . ALA A 1 274 ? -7.799 15.447 23.912 1.00 96.38 274 ALA A C 1
ATOM 2143 O O . ALA A 1 274 ? -6.922 15.159 24.728 1.00 96.38 274 ALA A O 1
ATOM 2144 N N . ALA A 1 275 ? -7.724 15.080 22.633 1.00 93.81 275 ALA A N 1
ATOM 2145 C CA . ALA A 1 275 ? -6.599 14.334 22.090 1.00 93.81 275 ALA A CA 1
ATOM 2146 C C . ALA A 1 275 ? -5.279 15.122 22.187 1.00 93.81 275 ALA A C 1
ATOM 2148 O O . ALA A 1 275 ? -4.283 14.577 22.664 1.00 93.81 275 ALA A O 1
ATOM 2149 N N . ASP A 1 276 ? -5.288 16.406 21.822 1.00 93.38 276 ASP A N 1
ATOM 2150 C CA . ASP A 1 276 ? -4.107 17.282 21.867 1.00 93.38 276 ASP A CA 1
ATOM 2151 C C . ASP A 1 276 ? -3.641 17.560 23.304 1.00 93.38 276 ASP A C 1
ATOM 2153 O O . ASP A 1 276 ? -2.446 17.696 23.569 1.00 93.38 276 ASP A O 1
ATOM 2157 N N . ALA A 1 277 ? -4.577 17.591 24.257 1.00 95.50 277 ALA A N 1
ATOM 2158 C CA . ALA A 1 277 ? -4.282 17.730 25.680 1.00 95.50 277 ALA A CA 1
ATOM 2159 C C . ALA A 1 277 ? -3.805 16.423 26.347 1.00 95.50 277 ALA A C 1
ATOM 2161 O O . ALA A 1 277 ? -3.443 16.444 27.525 1.00 95.50 277 ALA A O 1
ATOM 2162 N N . GLY A 1 278 ? -3.817 15.290 25.633 1.00 93.06 278 GLY A N 1
ATOM 2163 C CA . GLY A 1 278 ? -3.495 13.982 26.203 1.00 93.06 278 GLY A CA 1
ATOM 2164 C C . GLY A 1 278 ? -4.522 13.498 27.233 1.00 93.06 278 GLY A C 1
ATOM 2165 O O . GLY A 1 278 ? -4.147 12.848 28.208 1.00 93.06 278 GLY A O 1
ATOM 2166 N N . ASP A 1 279 ? -5.804 13.830 27.041 1.00 97.00 279 ASP A N 1
ATOM 2167 C CA . ASP A 1 279 ? -6.903 13.438 27.929 1.00 97.00 279 ASP A CA 1
ATOM 2168 C C . ASP A 1 279 ? -6.944 11.915 28.135 1.00 97.00 279 ASP A C 1
ATOM 2170 O O . ASP A 1 279 ? -6.942 11.119 27.188 1.00 97.00 279 ASP A O 1
ATOM 2174 N N . GLU A 1 280 ? -6.991 11.499 29.403 1.00 97.06 280 GLU A N 1
ATOM 2175 C CA . GLU A 1 280 ? -6.939 10.084 29.771 1.00 97.06 280 GLU A CA 1
ATOM 2176 C C . GLU A 1 280 ? -8.175 9.3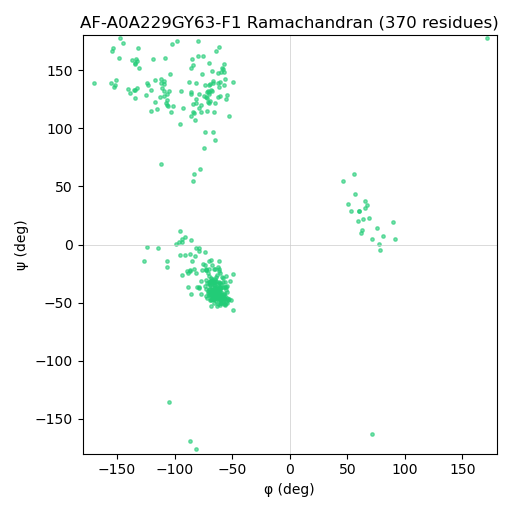09 29.307 1.00 97.06 280 GLU A C 1
ATOM 2178 O O . GLU A 1 280 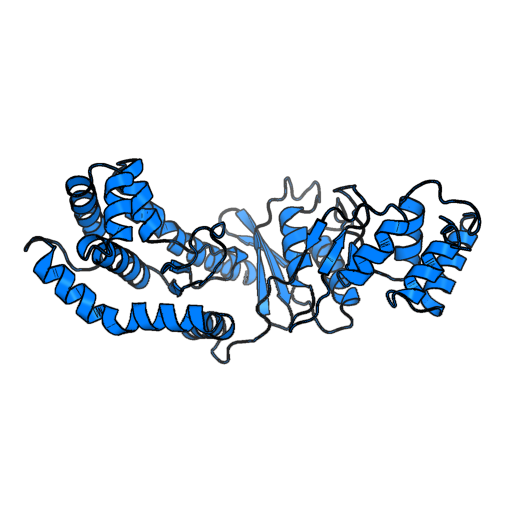? -8.049 8.127 28.977 1.00 97.06 280 GLU A O 1
ATOM 2183 N N . PHE A 1 281 ? -9.352 9.950 29.254 1.00 98.31 281 PHE A N 1
ATOM 2184 C CA . PHE A 1 281 ? -10.555 9.294 28.750 1.00 98.31 281 PHE A CA 1
ATOM 2185 C C . PHE A 1 281 ? -10.394 8.981 27.263 1.00 98.31 281 PHE A C 1
ATOM 2187 O O . PHE A 1 281 ? -10.582 7.832 26.865 1.00 98.31 281 PHE A O 1
ATOM 2194 N N . HIS A 1 282 ? -9.999 9.974 26.460 1.00 98.19 282 HIS A N 1
ATOM 2195 C CA . HIS A 1 282 ? -9.749 9.806 25.028 1.00 98.19 282 HIS A CA 1
ATOM 2196 C C . HIS A 1 282 ? -8.697 8.718 24.770 1.00 98.19 282 HIS A C 1
ATOM 2198 O O . HIS A 1 282 ? -8.938 7.770 24.022 1.00 98.19 282 HIS A O 1
ATOM 2204 N N . ALA A 1 283 ? -7.543 8.80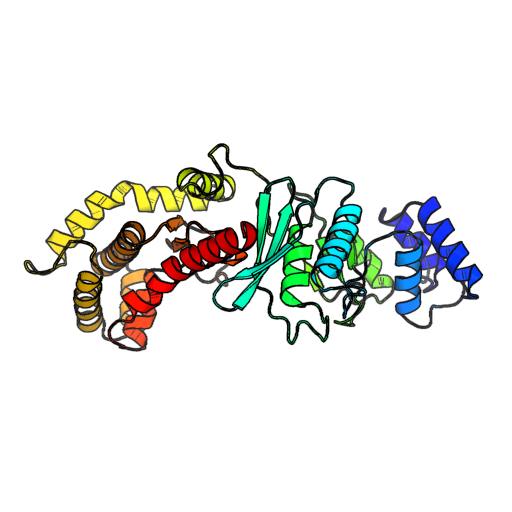1 25.437 1.00 97.94 283 ALA A N 1
ATOM 2205 C CA . ALA A 1 283 ? -6.467 7.836 25.244 1.00 97.94 283 ALA A CA 1
ATOM 2206 C C . ALA A 1 283 ? -6.854 6.415 25.702 1.00 97.94 283 ALA A C 1
ATOM 2208 O O . ALA A 1 283 ? -6.353 5.431 25.155 1.00 97.94 283 ALA A O 1
ATOM 2209 N N . GLY A 1 284 ? -7.711 6.282 26.716 1.00 98.56 284 GLY A N 1
ATOM 2210 C CA . GLY A 1 284 ? -8.256 4.996 27.143 1.00 98.56 284 GLY A CA 1
ATOM 2211 C C . GLY A 1 284 ? -9.291 4.429 26.171 1.00 98.56 284 GLY A C 1
ATOM 2212 O O . GLY A 1 284 ? -9.236 3.238 25.876 1.00 98.56 284 GLY A O 1
ATOM 2213 N N . ALA A 1 285 ? -10.148 5.276 25.592 1.00 98.56 285 ALA A N 1
ATOM 2214 C CA . ALA A 1 285 ? -11.103 4.874 24.561 1.00 98.56 285 ALA A CA 1
ATOM 2215 C C . ALA A 1 285 ? -10.386 4.333 23.313 1.00 98.56 285 ALA A C 1
ATOM 2217 O O . ALA A 1 285 ? -10.711 3.240 22.857 1.00 98.56 285 ALA A O 1
ATOM 2218 N N . VAL A 1 286 ? -9.346 5.024 22.826 1.00 98.50 286 VAL A N 1
ATOM 2219 C CA . VAL A 1 286 ? -8.503 4.557 21.703 1.00 98.50 286 VAL A CA 1
ATOM 2220 C C . VAL A 1 286 ? -7.911 3.172 21.993 1.00 98.50 286 VAL A C 1
ATOM 2222 O O . VAL A 1 286 ? -8.003 2.272 21.158 1.00 98.50 286 VAL A O 1
ATOM 2225 N N . ARG A 1 287 ? -7.344 2.970 23.195 1.00 98.69 287 ARG A N 1
ATOM 2226 C CA . ARG A 1 287 ? -6.814 1.661 23.617 1.00 98.69 287 ARG A CA 1
ATOM 2227 C C . ARG A 1 287 ? -7.897 0.595 23.640 1.00 98.69 287 ARG A C 1
ATOM 2229 O O . ARG A 1 287 ? -7.673 -0.493 23.131 1.00 98.69 287 ARG A O 1
ATOM 223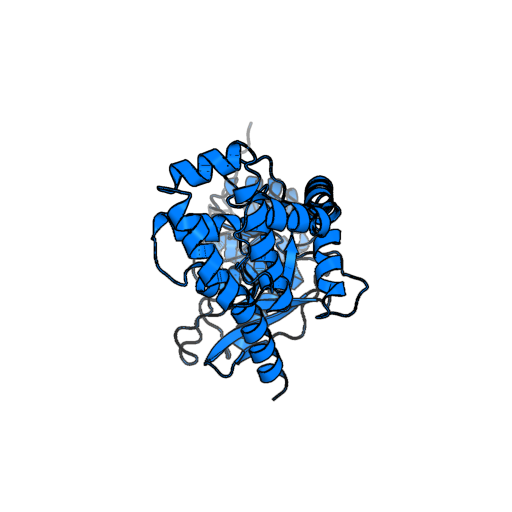6 N N . TYR A 1 288 ? -9.052 0.894 24.228 1.00 98.69 288 TYR A N 1
ATOM 2237 C CA . TYR A 1 288 ? -10.126 -0.080 24.381 1.00 98.69 288 TYR A CA 1
ATOM 2238 C C . TYR A 1 288 ? -10.699 -0.520 23.034 1.00 98.69 288 TYR A C 1
ATOM 2240 O O . TYR A 1 288 ? -10.902 -1.714 22.827 1.00 98.69 288 TYR A O 1
ATOM 2248 N N . VAL A 1 289 ? -10.903 0.419 22.105 1.00 98.44 289 VAL A N 1
ATOM 2249 C CA . VAL A 1 289 ? -11.359 0.132 20.737 1.00 98.44 289 VAL A CA 1
ATOM 2250 C C . VAL A 1 289 ? -10.362 -0.780 20.019 1.00 98.44 289 VAL A C 1
ATOM 2252 O O . VAL A 1 289 ? -10.753 -1.833 19.519 1.00 98.44 289 VAL A O 1
ATOM 2255 N N . GLY A 1 290 ? -9.068 -0.449 20.030 1.00 98.19 290 GLY A N 1
ATOM 2256 C CA . GLY A 1 290 ? -8.065 -1.292 19.375 1.00 98.19 290 GLY A CA 1
ATOM 2257 C C . GLY A 1 290 ? -7.877 -2.659 20.042 1.00 98.19 290 GLY A C 1
ATOM 2258 O O . GLY A 1 290 ? -7.833 -3.676 19.361 1.00 98.19 290 GLY A O 1
ATOM 2259 N N . GLU A 1 291 ? -7.871 -2.729 21.375 1.00 98.44 291 GLU A N 1
ATOM 2260 C CA . GLU A 1 291 ? -7.818 -4.002 22.109 1.00 98.44 291 GLU A CA 1
ATOM 2261 C C . GLU A 1 291 ? -9.063 -4.872 21.886 1.00 98.44 291 GLU A C 1
ATOM 2263 O O . GLU A 1 291 ? -8.973 -6.102 21.934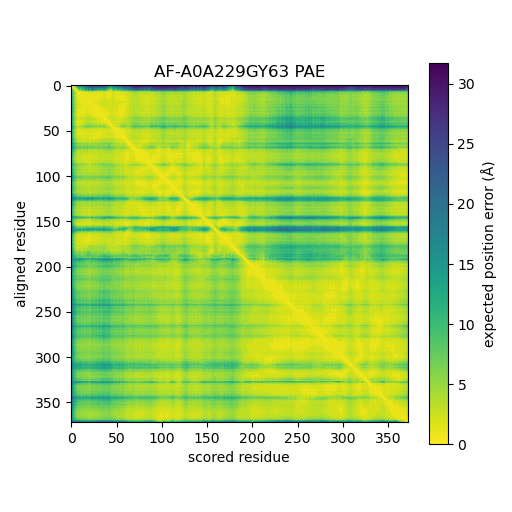 1.00 98.44 291 GLU A O 1
ATOM 2268 N N . THR A 1 292 ? -10.215 -4.250 21.627 1.00 98.19 292 THR A N 1
ATOM 2269 C CA . THR A 1 292 ? -11.423 -4.958 21.194 1.00 98.19 292 THR A CA 1
ATOM 2270 C C . THR A 1 292 ? -11.216 -5.562 19.808 1.00 98.19 292 THR A C 1
ATOM 2272 O O . THR A 1 292 ? -11.443 -6.757 19.636 1.00 98.19 292 THR A O 1
ATOM 2275 N N . ALA A 1 293 ? -10.675 -4.796 18.855 1.00 97.50 293 ALA A N 1
ATOM 2276 C CA . ALA A 1 293 ? -10.362 -5.306 17.520 1.00 97.50 293 ALA A CA 1
ATOM 2277 C C . ALA A 1 293 ? -9.389 -6.501 17.559 1.00 97.50 293 ALA A C 1
ATOM 2279 O O . ALA A 1 293 ? -9.680 -7.534 16.961 1.00 97.50 293 ALA A O 1
ATOM 2280 N N . LEU A 1 294 ? -8.306 -6.417 18.344 1.00 97.31 294 LEU A N 1
ATOM 2281 C CA . LEU A 1 294 ? -7.322 -7.504 18.511 1.00 97.31 294 LEU A CA 1
ATOM 2282 C C . LEU A 1 294 ? -7.916 -8.805 19.080 1.00 97.31 294 LEU A C 1
ATOM 2284 O O . LEU A 1 294 ? -7.344 -9.877 18.896 1.00 97.31 294 LEU A O 1
ATOM 2288 N N . ARG A 1 295 ? -9.031 -8.727 19.818 1.00 97.06 295 ARG A N 1
ATOM 2289 C CA . ARG A 1 295 ? -9.733 -9.904 20.363 1.00 97.06 295 ARG A CA 1
ATOM 2290 C C . ARG A 1 295 ? -10.756 -10.477 19.393 1.00 97.06 295 ARG A C 1
ATOM 2292 O O . ARG A 1 295 ? -11.101 -11.650 19.512 1.00 97.06 295 ARG A O 1
ATOM 2299 N N . MET A 1 296 ? -11.256 -9.651 18.481 1.00 95.88 296 MET A N 1
ATOM 2300 C CA . MET A 1 296 ? -12.271 -10.034 17.509 1.00 95.88 296 MET A CA 1
ATOM 2301 C C . MET A 1 296 ? -11.664 -10.607 16.230 1.00 95.88 296 MET A C 1
ATOM 2303 O O . MET A 1 296 ? -12.226 -11.549 15.675 1.00 95.88 296 MET A O 1
ATOM 2307 N N . TRP A 1 297 ? -10.525 -10.074 15.783 1.00 96.56 297 TRP A N 1
ATOM 2308 C CA . TRP A 1 297 ? -9.943 -10.412 14.487 1.00 96.56 297 TRP A CA 1
ATOM 2309 C C . TRP A 1 297 ? -8.436 -10.673 14.564 1.00 96.56 297 TRP A C 1
ATOM 2311 O O . TRP A 1 297 ? -7.755 -10.146 15.448 1.00 96.56 297 TRP A O 1
ATOM 2321 N N . PRO A 1 298 ? -7.880 -11.459 13.623 1.00 97.00 298 PRO A N 1
ATOM 2322 C CA . PRO A 1 298 ? -6.438 -11.572 13.438 1.00 97.00 298 PRO A CA 1
ATOM 2323 C C . PRO A 1 298 ? -5.843 -10.234 12.972 1.00 97.00 298 PRO A C 1
ATOM 2325 O O . PRO A 1 298 ? -5.745 -9.955 11.782 1.00 97.00 298 PRO A O 1
ATOM 2328 N N . CYS A 1 299 ? -5.434 -9.390 13.911 1.00 97.56 299 CYS A N 1
ATOM 2329 C CA . CYS A 1 299 ? -4.794 -8.108 13.634 1.00 97.56 299 CYS A CA 1
ATOM 2330 C C . CYS A 1 299 ? -3.769 -7.768 14.720 1.00 97.56 299 CYS A C 1
ATOM 2332 O O . CYS A 1 299 ? -3.561 -8.527 15.674 1.00 97.56 299 CYS A O 1
ATOM 2334 N N . ARG A 1 300 ? -3.081 -6.639 14.558 1.00 97.50 300 ARG A N 1
ATOM 2335 C CA . ARG A 1 300 ? -2.047 -6.173 15.488 1.00 97.50 300 ARG A CA 1
ATOM 2336 C C . ARG A 1 300 ? -1.989 -4.654 15.535 1.00 97.50 300 ARG A C 1
ATOM 2338 O O . ARG A 1 300 ? -2.432 -3.973 14.615 1.00 97.50 300 ARG A O 1
ATOM 2345 N N . TRP A 1 301 ? -1.399 -4.131 16.603 1.00 98.00 301 TRP A N 1
ATOM 2346 C CA . TRP A 1 301 ? -1.035 -2.721 16.669 1.00 98.00 301 TRP A CA 1
ATOM 2347 C C . TRP A 1 301 ? 0.178 -2.434 15.785 1.00 98.00 301 TRP A C 1
ATOM 2349 O O . TRP A 1 301 ? 1.167 -3.166 15.838 1.00 98.00 301 TRP A O 1
ATOM 2359 N N . THR A 1 302 ? 0.127 -1.323 15.062 1.00 96.50 302 THR A N 1
ATOM 2360 C CA . THR A 1 302 ? 1.257 -0.745 14.333 1.00 96.50 302 THR A CA 1
ATOM 2361 C C . THR A 1 302 ? 1.366 0.754 14.621 1.00 96.50 302 THR A C 1
ATOM 2363 O O . THR A 1 302 ? 0.506 1.347 15.279 1.00 96.50 302 THR A O 1
ATOM 2366 N N . TYR A 1 303 ? 2.470 1.361 14.200 1.00 96.19 303 TYR A N 1
ATOM 2367 C CA . TYR A 1 303 ? 2.725 2.788 14.354 1.00 96.19 303 TYR A CA 1
ATOM 2368 C C . TYR A 1 303 ? 3.653 3.259 13.240 1.00 96.19 303 TYR A C 1
ATOM 2370 O O . TYR A 1 303 ? 4.677 2.624 12.983 1.00 96.19 303 TYR A O 1
ATOM 2378 N N . ARG A 1 304 ? 3.329 4.402 12.634 1.00 94.62 304 ARG A N 1
ATOM 2379 C CA . ARG A 1 304 ? 4.175 5.071 11.644 1.00 94.62 304 ARG A CA 1
ATOM 2380 C C . ARG A 1 304 ? 4.529 6.466 12.136 1.00 94.62 304 ARG A C 1
ATOM 2382 O O . ARG A 1 304 ? 3.649 7.306 12.279 1.00 94.62 304 ARG A O 1
ATOM 2389 N N . HIS A 1 305 ? 5.804 6.708 12.402 1.00 95.44 305 HIS A N 1
ATOM 2390 C CA . HIS A 1 305 ? 6.334 8.034 12.683 1.00 95.44 305 HIS A CA 1
ATOM 2391 C C . HIS A 1 305 ? 6.575 8.792 11.374 1.00 95.44 305 HIS A C 1
ATOM 2393 O O . HIS A 1 305 ? 7.083 8.219 10.412 1.00 95.44 305 HIS A O 1
ATOM 2399 N N . SER A 1 306 ? 6.240 10.079 11.343 1.00 94.44 306 SER A N 1
ATOM 2400 C CA . SER A 1 306 ? 6.584 10.965 10.230 1.00 94.44 306 SER A CA 1
ATOM 2401 C C . SER A 1 306 ? 6.718 12.403 10.712 1.00 94.44 306 SER A C 1
ATOM 2403 O O . SER A 1 306 ? 5.870 12.884 11.460 1.00 94.44 306 SER A O 1
ATOM 2405 N N . ASP A 1 307 ? 7.741 13.109 10.238 1.00 93.19 307 ASP A N 1
ATOM 2406 C CA . ASP A 1 307 ? 7.857 14.560 10.431 1.00 93.19 307 ASP A CA 1
ATOM 2407 C C . ASP A 1 307 ? 7.032 15.352 9.396 1.00 93.19 307 ASP A C 1
ATOM 2409 O O . ASP A 1 30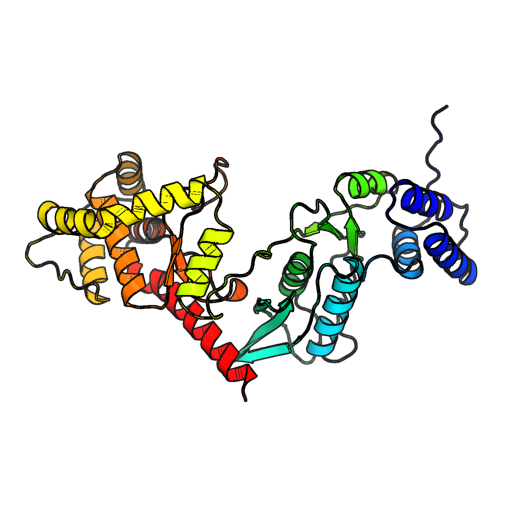7 ? 6.879 16.567 9.528 1.00 93.19 307 ASP A O 1
ATOM 2413 N N . ASP A 1 308 ? 6.502 14.680 8.365 1.00 91.31 308 ASP A N 1
ATOM 2414 C CA . ASP A 1 308 ? 5.658 15.298 7.344 1.00 91.31 308 ASP A CA 1
ATOM 2415 C C . ASP A 1 308 ? 4.233 15.521 7.885 1.00 91.31 308 ASP A C 1
ATOM 2417 O O . ASP A 1 308 ? 3.512 14.547 8.129 1.00 91.31 308 ASP A O 1
ATOM 2421 N N . PRO A 1 309 ? 3.787 16.782 8.045 1.00 84.56 309 PRO A N 1
ATOM 2422 C CA . PRO A 1 309 ? 2.450 17.086 8.545 1.00 84.56 309 PRO A CA 1
ATOM 2423 C C . PRO A 1 309 ? 1.324 16.702 7.574 1.00 84.56 309 PRO A C 1
ATOM 2425 O O . PRO A 1 309 ? 0.163 16.715 7.979 1.00 84.56 309 PRO A O 1
ATOM 2428 N N . LEU A 1 310 ? 1.630 16.403 6.306 1.00 88.00 310 LEU A N 1
ATOM 2429 C CA . LEU A 1 310 ? 0.645 15.983 5.305 1.00 88.00 310 LEU A CA 1
ATOM 2430 C C . LEU A 1 310 ? 0.355 14.478 5.354 1.00 88.00 310 LEU A C 1
ATOM 2432 O O . LEU A 1 310 ? -0.650 14.036 4.796 1.00 88.00 310 LEU A O 1
ATOM 2436 N N . MET A 1 311 ? 1.192 13.693 6.039 1.00 85.38 311 MET A N 1
ATOM 2437 C CA . MET A 1 311 ? 0.982 12.256 6.204 1.00 85.38 311 MET A CA 1
ATOM 2438 C C . MET A 1 311 ? -0.156 11.995 7.194 1.00 85.38 311 MET A C 1
ATOM 2440 O O . MET A 1 311 ? 0.024 11.992 8.414 1.00 85.38 311 MET A O 1
ATOM 2444 N N . VAL A 1 312 ? -1.350 11.767 6.649 1.00 84.81 312 VAL A N 1
ATOM 2445 C CA . VAL A 1 312 ? -2.548 11.427 7.423 1.00 84.81 312 VAL A CA 1
ATOM 2446 C C . VAL A 1 312 ? -2.309 10.126 8.199 1.00 84.81 312 VAL A C 1
ATOM 2448 O O . VAL A 1 312 ? -1.679 9.197 7.697 1.00 84.81 312 VAL A O 1
ATOM 2451 N N . PHE A 1 313 ? -2.793 10.077 9.444 1.00 87.94 313 PHE A N 1
ATOM 2452 C CA . PHE A 1 313 ? -2.633 8.946 10.373 1.00 87.94 313 PHE A CA 1
ATOM 2453 C C . PHE A 1 313 ? -1.183 8.603 10.756 1.00 87.94 313 PHE A C 1
ATOM 2455 O O . PHE A 1 313 ? -0.933 7.595 11.419 1.00 87.94 313 PHE A O 1
ATOM 2462 N N . ALA A 1 314 ? -0.212 9.451 10.404 1.00 91.38 314 ALA A N 1
ATOM 2463 C CA . ALA A 1 314 ? 1.105 9.370 11.008 1.00 91.38 314 ALA A CA 1
ATOM 2464 C C . ALA A 1 314 ? 1.059 9.820 12.474 1.00 91.38 314 ALA A C 1
ATOM 2466 O O . ALA A 1 314 ? 0.219 10.611 12.904 1.00 91.38 314 ALA A O 1
ATOM 2467 N N . ASN A 1 315 ? 2.030 9.335 13.238 1.00 94.81 315 ASN A N 1
ATOM 2468 C CA . ASN A 1 315 ? 2.248 9.639 14.644 1.00 94.81 315 ASN A CA 1
ATOM 2469 C C . ASN A 1 315 ? 1.126 9.185 15.592 1.00 94.81 315 ASN A C 1
ATOM 2471 O O . ASN A 1 315 ? 1.050 9.658 16.732 1.00 94.81 315 ASN A O 1
ATOM 2475 N N . GLU A 1 316 ? 0.319 8.204 15.188 1.00 94.88 316 GLU A N 1
ATOM 2476 C CA . GLU A 1 316 ? -0.675 7.578 16.055 1.00 94.88 316 GLU A CA 1
ATOM 2477 C C . GLU A 1 316 ? -0.696 6.041 15.971 1.00 94.88 316 GLU A C 1
ATOM 2479 O O . GLU A 1 316 ? -0.228 5.460 14.991 1.00 94.88 316 GLU A O 1
ATOM 2484 N N . PRO A 1 317 ? -1.189 5.353 17.021 1.00 96.69 317 PRO A N 1
ATOM 2485 C CA . PRO A 1 317 ? -1.353 3.905 17.007 1.00 96.69 317 PRO A CA 1
ATOM 2486 C C . PRO A 1 317 ? -2.481 3.473 16.068 1.00 96.69 317 PRO A C 1
ATOM 2488 O O . PRO A 1 317 ? -3.617 3.929 16.202 1.00 96.69 317 PRO A O 1
ATOM 2491 N N . MET A 1 318 ? -2.173 2.522 15.194 1.00 97.31 318 MET A N 1
ATOM 2492 C CA . MET A 1 318 ? -3.082 1.983 14.184 1.00 97.31 318 MET A CA 1
ATOM 2493 C C . MET A 1 318 ? -3.303 0.485 14.398 1.00 97.31 318 MET A C 1
ATOM 2495 O O . MET A 1 318 ? -2.486 -0.187 15.030 1.00 97.31 318 MET A O 1
ATOM 2499 N N . ILE A 1 319 ? -4.389 -0.047 13.847 1.00 97.62 319 ILE A N 1
ATOM 2500 C CA . ILE A 1 319 ? -4.687 -1.478 13.800 1.00 97.62 319 ILE A CA 1
ATOM 2501 C C . ILE A 1 319 ? -4.461 -1.975 12.379 1.00 97.62 319 ILE A C 1
ATOM 2503 O O . ILE A 1 319 ? -5.127 -1.520 11.458 1.00 97.62 319 ILE A O 1
ATOM 2507 N N . CYS A 1 320 ? -3.542 -2.921 12.215 1.00 96.69 320 CYS A N 1
ATOM 2508 C CA . CYS A 1 320 ? -3.221 -3.531 10.930 1.00 96.69 320 CYS A CA 1
ATOM 2509 C C . CYS A 1 320 ? -3.779 -4.965 10.879 1.00 96.69 320 CYS A C 1
ATOM 2511 O O . CYS A 1 320 ? -3.448 -5.767 11.768 1.00 96.69 320 CYS A O 1
ATOM 2513 N N . PRO A 1 321 ? -4.607 -5.319 9.881 1.00 97.38 321 PRO A N 1
ATOM 2514 C CA . PRO A 1 321 ? -5.028 -6.697 9.641 1.00 97.38 321 PRO A CA 1
ATOM 2515 C C . PRO A 1 321 ? -3.833 -7.642 9.431 1.00 97.38 321 PRO A C 1
ATOM 2517 O O . PRO A 1 321 ? -2.799 -7.263 8.879 1.00 97.38 321 PRO A O 1
ATOM 2520 N N . ASN A 1 322 ? -3.962 -8.906 9.839 1.00 96.50 322 ASN A N 1
ATOM 2521 C CA . ASN A 1 322 ? -2.995 -9.960 9.509 1.00 96.50 322 ASN A CA 1
ATOM 2522 C C . ASN A 1 322 ? -3.299 -10.537 8.118 1.00 96.50 322 ASN A C 1
ATOM 2524 O O . ASN A 1 322 ? -3.591 -11.725 7.966 1.00 96.50 322 ASN A O 1
ATOM 2528 N N . ALA A 1 323 ? -3.240 -9.662 7.119 1.00 94.50 323 ALA A N 1
ATOM 2529 C CA . ALA A 1 323 ? -3.402 -9.966 5.708 1.00 94.50 323 ALA A CA 1
ATOM 2530 C C . ALA A 1 323 ? -2.340 -9.202 4.888 1.00 94.50 323 ALA A C 1
ATOM 2532 O O . ALA A 1 323 ? -1.778 -8.221 5.386 1.00 94.50 323 ALA A O 1
ATOM 2533 N N . PRO A 1 324 ? -2.021 -9.647 3.659 1.00 91.38 324 PRO A N 1
ATOM 2534 C CA . PRO A 1 324 ? -1.178 -8.897 2.733 1.00 91.38 324 PRO A CA 1
ATOM 2535 C C . PRO A 1 324 ? -1.743 -7.501 2.440 1.00 91.38 324 PRO A C 1
ATOM 2537 O O . PRO A 1 324 ? -2.950 -7.284 2.536 1.00 91.38 324 PRO A O 1
ATOM 2540 N N . GLN A 1 325 ? -0.871 -6.569 2.047 1.00 86.19 325 GLN A N 1
ATOM 2541 C CA . GLN A 1 325 ? -1.222 -5.160 1.828 1.00 86.19 325 GLN A CA 1
ATOM 2542 C C . GLN A 1 325 ? -2.372 -4.967 0.827 1.00 86.19 325 GLN A C 1
ATOM 2544 O O . GLN A 1 325 ? -3.238 -4.145 1.092 1.00 86.19 325 GLN A O 1
ATOM 2549 N N . GLY A 1 326 ? -2.463 -5.780 -0.233 1.00 88.81 326 GLY A N 1
ATOM 2550 C CA . GLY A 1 326 ? -3.580 -5.723 -1.190 1.00 88.81 326 GLY A CA 1
ATOM 2551 C C . GLY A 1 326 ? -4.970 -6.000 -0.606 1.00 88.81 326 GLY A C 1
ATOM 2552 O O . GLY A 1 326 ? -5.969 -5.707 -1.250 1.00 88.81 326 GLY A O 1
ATOM 2553 N N . PHE A 1 327 ? -5.059 -6.536 0.615 1.00 92.38 327 PHE A N 1
ATOM 2554 C CA . PHE A 1 327 ? -6.324 -6.714 1.337 1.00 92.38 327 PHE A CA 1
ATOM 2555 C C . PHE A 1 327 ? -6.493 -5.729 2.493 1.00 92.38 327 PHE A C 1
ATOM 2557 O O . PHE A 1 327 ? -7.595 -5.573 3.015 1.00 92.38 327 PHE A O 1
ATOM 2564 N N . ALA A 1 328 ? -5.399 -5.132 2.963 1.00 84.69 328 ALA A N 1
ATOM 2565 C CA . ALA A 1 328 ? -5.316 -4.555 4.291 1.00 84.69 328 ALA A CA 1
ATOM 2566 C C . ALA A 1 328 ? -5.076 -3.049 4.237 1.00 84.69 328 ALA A C 1
ATOM 2568 O O . ALA A 1 328 ? -4.045 -2.582 3.761 1.00 84.69 328 ALA A O 1
ATOM 2569 N N . TRP A 1 329 ? -5.986 -2.307 4.860 1.00 85.81 329 TRP A N 1
ATOM 2570 C CA . TRP A 1 329 ? -5.766 -0.913 5.221 1.00 85.81 329 TRP A CA 1
ATOM 2571 C C . TRP A 1 329 ? -5.622 -0.805 6.735 1.00 85.81 329 TRP A C 1
ATOM 2573 O O . TRP A 1 329 ? -6.314 -1.488 7.495 1.00 85.81 329 TRP A O 1
ATOM 2583 N N . ASP A 1 330 ? -4.707 0.054 7.176 1.00 93.00 330 ASP A N 1
ATOM 2584 C CA . ASP A 1 330 ? -4.532 0.340 8.593 1.00 93.00 330 ASP A CA 1
ATOM 2585 C C . ASP A 1 330 ? -5.720 1.160 9.109 1.00 93.00 330 ASP A C 1
ATOM 2587 O O . ASP A 1 330 ? -6.115 2.177 8.538 1.00 93.00 330 ASP A O 1
ATOM 2591 N N . VAL A 1 331 ? -6.269 0.744 10.242 1.00 95.00 331 VAL A N 1
ATOM 2592 C CA . VAL A 1 331 ? -7.460 1.337 10.844 1.00 95.00 331 VAL A CA 1
ATOM 2593 C C . VAL A 1 331 ? -7.058 2.145 12.071 1.00 95.00 331 VAL A C 1
ATOM 2595 O O . VAL A 1 331 ? -6.514 1.598 13.027 1.00 95.00 331 VAL A O 1
ATOM 2598 N N . SER A 1 332 ? -7.339 3.451 12.070 1.00 96.56 332 SER A N 1
ATOM 2599 C CA . SER A 1 332 ? -7.109 4.331 13.227 1.00 96.56 332 SER A CA 1
ATOM 2600 C C . SER A 1 332 ? -8.283 4.260 14.210 1.00 96.56 332 SER A C 1
ATOM 2602 O O . SER A 1 332 ? -9.375 4.743 13.885 1.00 96.56 332 SER A O 1
ATOM 2604 N N . PRO A 1 333 ? -8.105 3.745 15.445 1.00 97.50 333 PRO A N 1
ATOM 2605 C CA . PRO A 1 333 ? -9.156 3.817 16.458 1.00 97.50 333 PRO A CA 1
ATOM 2606 C C . PRO A 1 333 ? -9.478 5.262 16.856 1.00 97.50 333 PRO A C 1
ATOM 2608 O O . PRO A 1 333 ? -10.607 5.555 17.243 1.00 97.50 333 PRO A O 1
ATOM 2611 N N . ARG A 1 334 ? -8.509 6.184 16.748 1.00 96.56 334 ARG A N 1
ATOM 2612 C CA . ARG A 1 334 ? -8.745 7.617 16.971 1.00 96.56 334 ARG A CA 1
ATOM 2613 C C . ARG A 1 334 ? -9.675 8.177 15.900 1.00 96.56 334 ARG A C 1
ATOM 2615 O O . ARG A 1 334 ? -10.636 8.865 16.236 1.00 96.56 334 ARG A O 1
ATOM 2622 N N . TYR A 1 335 ? -9.418 7.867 14.632 1.00 95.62 335 TYR A N 1
ATOM 2623 C CA . TYR A 1 335 ? -10.287 8.300 13.542 1.00 95.62 335 TYR A CA 1
ATOM 2624 C C . TYR A 1 335 ? -11.688 7.696 13.656 1.00 95.62 335 TYR A C 1
ATOM 2626 O O . TYR A 1 335 ? -12.664 8.412 13.469 1.00 95.62 335 TYR A O 1
ATOM 2634 N N . ALA A 1 336 ? -11.808 6.435 14.086 1.00 96.06 336 ALA A N 1
ATOM 2635 C CA . ALA A 1 336 ? -13.102 5.814 14.378 1.00 96.06 336 ALA A CA 1
ATOM 2636 C C . ALA A 1 336 ? -13.922 6.641 15.389 1.00 96.06 336 ALA A C 1
ATOM 2638 O O . ALA A 1 336 ? -15.102 6.917 15.170 1.00 96.06 336 ALA A O 1
ATOM 2639 N N . LEU A 1 337 ? -13.287 7.093 16.481 1.00 97.25 337 LEU A N 1
ATOM 2640 C CA . LEU A 1 337 ? -13.920 7.977 17.467 1.00 97.25 337 LEU A CA 1
ATOM 2641 C C . LEU A 1 337 ? -14.265 9.351 16.875 1.00 97.25 337 LEU A C 1
ATOM 2643 O O . LEU A 1 337 ? -15.309 9.913 17.205 1.00 97.25 337 LEU A O 1
ATOM 2647 N N . HIS A 1 338 ? -13.410 9.892 16.005 1.00 95.81 338 HIS A N 1
ATOM 2648 C CA . HIS A 1 338 ? -13.665 11.158 15.320 1.00 95.81 338 HIS A CA 1
ATOM 2649 C C . HIS A 1 338 ? -14.901 11.073 14.420 1.00 95.81 338 HIS A C 1
ATOM 2651 O O . HIS A 1 338 ? -15.806 11.895 14.562 1.00 95.81 338 HIS A O 1
ATOM 2657 N N . THR A 1 339 ? -14.981 10.060 13.558 1.00 95.38 339 THR A N 1
ATOM 2658 C CA . THR A 1 339 ? -16.132 9.803 12.681 1.00 95.38 339 THR A CA 1
ATOM 2659 C C . THR A 1 339 ? -17.403 9.560 13.492 1.00 95.38 339 THR A C 1
ATOM 2661 O O . THR A 1 339 ? -18.434 10.162 13.204 1.00 95.38 339 THR A O 1
ATOM 2664 N N . LEU A 1 340 ? -17.323 8.788 14.585 1.00 97.00 340 LEU A N 1
ATOM 2665 C CA . LEU A 1 340 ? -18.445 8.605 15.510 1.00 97.00 340 LEU A CA 1
ATOM 2666 C C . LEU A 1 340 ? -18.981 9.949 16.030 1.00 97.00 340 LEU A C 1
ATOM 2668 O O . LEU A 1 340 ? -20.186 10.186 15.996 1.00 97.00 340 LEU A O 1
ATOM 2672 N N . VAL A 1 341 ? -18.108 10.827 16.529 1.00 97.19 341 VAL A N 1
ATOM 2673 C CA . VAL A 1 341 ? -18.517 12.123 17.097 1.00 97.19 341 VAL A CA 1
ATOM 2674 C C . VAL A 1 341 ? -19.010 13.090 16.016 1.00 97.19 341 VAL A C 1
ATOM 2676 O O . VAL A 1 341 ? -19.909 13.890 16.283 1.00 97.19 341 VAL A O 1
ATOM 2679 N N . GLN A 1 342 ? -18.436 13.025 14.814 1.00 96.12 342 GLN A N 1
ATOM 2680 C CA . GLN A 1 342 ? -18.824 13.852 13.676 1.00 96.12 342 GLN A CA 1
ATOM 2681 C C . GLN A 1 342 ? -20.220 13.492 13.164 1.00 96.12 342 GLN A C 1
ATOM 2683 O O . GLN A 1 342 ? -21.081 14.367 13.065 1.00 96.12 342 GLN A O 1
ATOM 2688 N N . ASP A 1 343 ? -20.442 12.215 12.872 1.00 95.62 343 ASP A N 1
ATOM 2689 C CA . ASP A 1 343 ? -21.647 11.763 12.179 1.00 95.62 343 ASP A CA 1
ATOM 2690 C C . ASP A 1 343 ? -22.772 11.430 13.167 1.00 95.62 343 ASP A C 1
ATOM 2692 O O . ASP A 1 343 ? -23.953 11.480 12.824 1.00 95.62 343 ASP A O 1
ATOM 2696 N N . ARG A 1 344 ? -22.414 11.132 14.426 1.00 94.31 344 ARG A N 1
ATOM 2697 C CA . ARG A 1 344 ? -23.321 10.718 15.513 1.00 94.31 344 ARG A CA 1
ATOM 2698 C C . ARG A 1 344 ? -24.204 9.522 15.138 1.00 94.31 344 ARG A C 1
ATOM 2700 O O . ARG A 1 344 ? -25.305 9.367 15.673 1.00 94.31 344 ARG A O 1
ATOM 2707 N N . THR A 1 345 ? -23.713 8.669 14.241 1.00 88.88 345 THR A N 1
ATOM 2708 C CA . THR A 1 345 ? -24.391 7.448 13.803 1.00 88.88 345 THR A CA 1
ATOM 2709 C C . THR A 1 345 ? -24.151 6.324 14.816 1.00 88.88 345 THR A C 1
ATOM 2711 O O . THR A 1 345 ? -22.995 6.024 15.129 1.00 88.88 345 THR A O 1
ATOM 2714 N N . PRO A 1 346 ? -25.209 5.683 15.347 1.00 87.25 346 PRO A N 1
ATOM 2715 C CA . PRO A 1 346 ? -25.062 4.498 16.190 1.00 87.25 346 PRO A CA 1
ATOM 2716 C C . PRO A 1 346 ? -24.359 3.362 15.440 1.00 87.25 346 PRO A C 1
ATOM 2718 O O . PRO A 1 346 ? -24.580 3.205 14.244 1.00 87.25 346 PRO A O 1
ATOM 2721 N N . HIS A 1 347 ? -23.601 2.527 16.151 1.00 90.25 347 HIS A N 1
ATOM 2722 C CA . HIS A 1 347 ? -22.854 1.379 15.615 1.00 90.25 347 HIS A CA 1
ATOM 2723 C C . HIS A 1 347 ? -21.618 1.729 14.770 1.00 90.25 347 HIS A C 1
ATOM 2725 O O . HIS A 1 347 ? -20.960 0.817 14.261 1.00 90.25 347 HIS A O 1
ATOM 2731 N N . GLY A 1 348 ? -21.265 3.014 14.665 1.00 90.75 348 GLY A N 1
ATOM 2732 C CA . GLY A 1 348 ? -20.164 3.478 13.825 1.00 90.75 348 GLY A CA 1
ATOM 2733 C C . GLY A 1 348 ? -18.800 2.889 14.194 1.00 90.75 348 GLY A C 1
ATOM 2734 O O . GLY A 1 348 ? -18.010 2.610 13.300 1.00 90.75 348 GLY A O 1
ATOM 2735 N N . LEU A 1 349 ? -18.508 2.624 15.477 1.00 93.94 349 LEU A N 1
ATOM 2736 C CA . LEU A 1 349 ? -17.216 2.030 15.855 1.00 93.94 349 LEU A CA 1
ATOM 2737 C C . LEU A 1 349 ? -17.115 0.576 15.415 1.00 93.94 349 LEU A C 1
ATOM 2739 O O . LEU A 1 349 ? -16.066 0.146 14.942 1.00 93.94 349 LEU A O 1
ATOM 2743 N N . ARG A 1 350 ? -18.195 -0.189 15.586 1.00 92.44 350 ARG A N 1
ATOM 2744 C CA . ARG A 1 350 ? -18.215 -1.601 15.199 1.00 92.44 350 ARG A CA 1
ATOM 2745 C C . ARG A 1 350 ? -18.121 -1.757 13.685 1.00 92.44 350 ARG A C 1
ATOM 2747 O O . ARG A 1 350 ? -17.369 -2.611 13.233 1.00 92.44 350 ARG A O 1
ATOM 2754 N N . GLU A 1 351 ? -18.894 -0.972 12.942 1.00 93.00 351 GLU A N 1
ATOM 2755 C CA . GLU A 1 351 ? -18.886 -0.977 11.476 1.00 93.00 351 GLU A CA 1
ATOM 2756 C C . GLU A 1 351 ? -17.520 -0.549 10.939 1.00 93.00 351 GLU A C 1
ATOM 2758 O O . GLU A 1 351 ? -16.931 -1.236 10.116 1.00 93.00 351 GLU A O 1
ATOM 2763 N N . TYR A 1 352 ? -16.943 0.519 11.490 1.00 93.06 352 TYR A N 1
ATOM 2764 C CA . TYR A 1 352 ? -15.616 0.958 11.078 1.00 93.06 352 TYR A CA 1
ATOM 2765 C C . TYR A 1 352 ? -14.542 -0.107 11.342 1.00 93.06 352 TYR A C 1
ATOM 2767 O O . TYR A 1 352 ? -13.695 -0.363 10.491 1.00 93.06 352 TYR A O 1
ATOM 2775 N N . LEU A 1 353 ? -14.586 -0.770 12.503 1.00 92.94 353 LEU A N 1
ATOM 2776 C CA . LEU A 1 353 ? -13.633 -1.828 12.833 1.00 92.94 353 LEU A CA 1
ATOM 2777 C C . LEU A 1 353 ? -13.859 -3.138 12.062 1.00 92.94 353 LEU A C 1
ATOM 2779 O O . LEU A 1 353 ? -12.910 -3.915 11.958 1.00 92.94 353 LEU A O 1
ATOM 2783 N N . SER A 1 354 ? -15.059 -3.412 11.531 1.00 93.88 354 SER A N 1
ATOM 2784 C CA . SER A 1 354 ? -15.304 -4.664 10.797 1.00 93.88 354 SER A CA 1
ATOM 2785 C C . SER A 1 354 ? -14.453 -4.773 9.541 1.00 93.88 354 SER A C 1
ATOM 2787 O O . SER A 1 354 ? -14.073 -5.884 9.193 1.00 93.88 354 SER A O 1
ATOM 2789 N N . THR A 1 355 ? -14.040 -3.639 8.969 1.00 94.50 355 THR A N 1
ATOM 2790 C CA . THR A 1 355 ? -13.086 -3.565 7.850 1.00 94.50 355 THR A CA 1
ATOM 2791 C C . THR A 1 355 ? -11.788 -4.340 8.113 1.00 94.50 355 THR A C 1
ATOM 2793 O O . THR A 1 355 ? -11.215 -4.919 7.193 1.00 94.50 355 THR A O 1
ATOM 2796 N N . VAL A 1 356 ? -11.345 -4.432 9.377 1.00 95.56 356 VAL A N 1
ATOM 2797 C CA . VAL A 1 356 ? -10.183 -5.248 9.769 1.00 95.56 356 VAL A CA 1
ATOM 2798 C C . VAL A 1 356 ? -10.462 -6.738 9.577 1.00 95.56 356 VAL A C 1
ATOM 2800 O O . VAL A 1 356 ? -9.594 -7.482 9.125 1.00 95.56 356 VAL A O 1
ATOM 2803 N N . GLY A 1 357 ? -11.663 -7.178 9.951 1.00 95.75 357 GLY A N 1
ATOM 2804 C CA . GLY A 1 357 ? -12.122 -8.547 9.750 1.00 95.75 357 GLY A CA 1
ATOM 2805 C C . GLY A 1 357 ? -12.341 -8.866 8.281 1.00 95.75 357 GLY A C 1
ATOM 2806 O O . GLY A 1 357 ? -11.863 -9.897 7.818 1.00 95.75 357 GLY A O 1
ATOM 2807 N N . ASP A 1 358 ? -12.980 -7.949 7.555 1.00 95.81 358 ASP A N 1
ATOM 2808 C CA . ASP A 1 358 ? -13.272 -8.085 6.130 1.00 95.81 358 ASP A CA 1
ATOM 2809 C C . ASP A 1 358 ? -11.975 -8.279 5.328 1.00 95.81 358 ASP A C 1
ATOM 2811 O O . ASP A 1 358 ? -11.888 -9.204 4.529 1.00 95.81 358 ASP A O 1
ATOM 2815 N N . ALA A 1 359 ? -10.915 -7.518 5.632 1.00 96.00 359 ALA A N 1
ATOM 2816 C CA . ALA A 1 359 ? -9.588 -7.695 5.032 1.00 96.00 359 ALA A CA 1
ATOM 2817 C C . ALA A 1 359 ? -9.015 -9.115 5.225 1.00 96.00 359 ALA A C 1
ATOM 2819 O O . ALA A 1 359 ? -8.506 -9.738 4.289 1.00 96.00 359 ALA A O 1
ATOM 2820 N N . VAL A 1 360 ? -9.096 -9.651 6.448 1.00 96.25 360 VAL A N 1
ATOM 2821 C CA . VAL A 1 360 ? -8.612 -11.005 6.764 1.00 96.25 360 VAL A CA 1
ATOM 2822 C C . VAL A 1 360 ? -9.469 -12.067 6.077 1.00 96.25 360 VAL A C 1
ATOM 2824 O O . VAL A 1 360 ? -8.939 -13.043 5.540 1.00 96.25 360 VAL A O 1
ATOM 2827 N N . ASP A 1 361 ? -10.786 -11.883 6.081 1.00 96.38 361 ASP A N 1
ATOM 2828 C CA . ASP A 1 361 ? -11.726 -12.817 5.477 1.00 96.38 361 ASP A CA 1
ATOM 2829 C C . ASP A 1 361 ? -11.582 -12.851 3.952 1.00 96.38 361 ASP A C 1
ATOM 2831 O O . ASP A 1 361 ? -11.536 -13.950 3.393 1.00 96.38 361 ASP A O 1
ATOM 2835 N N . SER A 1 362 ? -11.418 -11.702 3.290 1.00 96.06 362 SER A N 1
ATOM 2836 C CA . SER A 1 362 ? -11.139 -11.607 1.851 1.00 96.06 362 SER A CA 1
ATOM 2837 C C . SER A 1 362 ? -9.830 -12.301 1.479 1.00 96.06 362 SER A C 1
ATOM 2839 O O . SER A 1 362 ? -9.806 -13.121 0.563 1.00 96.06 362 SER A O 1
ATOM 2841 N N . HIS A 1 363 ? -8.759 -12.107 2.255 1.00 95.88 363 HIS A N 1
ATOM 2842 C CA . HIS A 1 363 ? -7.511 -12.838 2.026 1.00 95.88 363 HIS A CA 1
ATOM 2843 C C . HIS A 1 363 ? -7.700 -14.358 2.158 1.00 95.88 363 HIS A C 1
ATOM 2845 O O . HIS A 1 363 ? -7.236 -15.134 1.320 1.00 95.88 363 HIS A O 1
ATOM 2851 N N . HIS A 1 364 ? -8.435 -14.818 3.174 1.00 95.44 364 HIS A N 1
ATOM 2852 C CA . HIS A 1 364 ? -8.733 -16.242 3.313 1.00 95.44 364 HIS A CA 1
ATOM 2853 C C . HIS A 1 364 ? -9.621 -16.784 2.185 1.00 95.44 364 HIS A C 1
ATOM 2855 O O . HIS A 1 364 ? -9.479 -17.956 1.826 1.00 95.44 364 HIS A O 1
ATOM 2861 N N . LYS A 1 365 ? -10.552 -15.987 1.649 1.00 96.38 365 LYS A N 1
ATOM 2862 C CA . LYS A 1 365 ? -11.368 -16.353 0.481 1.00 96.38 365 LYS A CA 1
ATOM 2863 C C . LYS A 1 365 ? -10.492 -16.537 -0.750 1.00 96.38 365 LYS A C 1
ATOM 2865 O O . LYS A 1 365 ? -10.560 -17.600 -1.365 1.00 96.38 365 LYS A O 1
ATOM 2870 N N . ALA A 1 366 ? -9.606 -15.583 -1.023 1.00 96.19 366 ALA A N 1
ATOM 2871 C CA . ALA A 1 366 ? -8.652 -15.662 -2.122 1.00 96.19 366 ALA A CA 1
ATOM 2872 C C . ALA A 1 366 ? -7.734 -16.896 -2.000 1.00 96.19 366 ALA A C 1
ATOM 2874 O O . ALA A 1 366 ? -7.619 -17.681 -2.937 1.00 96.19 366 ALA A O 1
ATOM 2875 N N . LEU A 1 367 ? -7.176 -17.176 -0.815 1.00 94.69 367 LEU A N 1
ATOM 2876 C CA . LEU A 1 367 ? -6.377 -18.393 -0.586 1.00 94.69 367 LEU A CA 1
ATOM 2877 C C . LEU A 1 367 ? -7.168 -19.693 -0.812 1.00 94.69 367 LEU A C 1
ATOM 2879 O O . LEU A 1 367 ? -6.629 -20.681 -1.315 1.00 94.69 367 LEU A O 1
ATOM 2883 N N . ARG A 1 368 ? -8.456 -19.721 -0.444 1.00 95.88 368 ARG A N 1
ATOM 2884 C CA . ARG A 1 368 ? -9.324 -20.876 -0.725 1.00 95.88 368 ARG A CA 1
ATOM 2885 C C . ARG A 1 368 ? -9.609 -21.020 -2.214 1.00 95.88 368 ARG A C 1
ATOM 2887 O O . ARG A 1 368 ? -9.760 -22.150 -2.663 1.00 95.88 368 ARG A O 1
ATOM 2894 N N . ALA A 1 369 ? -9.705 -19.919 -2.954 1.00 95.81 369 ALA A N 1
ATOM 2895 C CA . ALA A 1 369 ? -9.916 -19.945 -4.395 1.00 95.81 369 ALA A CA 1
ATOM 2896 C C . ALA A 1 369 ? -8.707 -20.537 -5.135 1.00 95.81 369 ALA A C 1
ATOM 2898 O O . ALA A 1 369 ? -8.906 -21.435 -5.942 1.00 95.81 369 ALA A O 1
ATOM 2899 N N . ARG A 1 370 ? -7.477 -20.175 -4.743 1.00 92.94 370 ARG A N 1
ATOM 2900 C CA . ARG A 1 370 ? -6.223 -20.716 -5.317 1.00 92.94 370 ARG A CA 1
ATOM 2901 C C . ARG A 1 370 ? -6.022 -22.225 -5.152 1.00 92.94 370 ARG A C 1
ATOM 2903 O O . ARG A 1 370 ? -5.210 -22.840 -5.829 1.00 92.94 370 ARG A O 1
ATOM 2910 N N . THR A 1 371 ? -6.688 -22.831 -4.169 1.00 86.50 371 THR A N 1
ATOM 2911 C CA . THR A 1 371 ? -6.503 -24.255 -3.825 1.00 86.50 371 THR A CA 1
ATOM 2912 C C . THR A 1 371 ? -7.571 -25.178 -4.414 1.00 86.50 371 THR A C 1
ATOM 2914 O O . THR A 1 371 ? -7.535 -26.384 -4.147 1.00 86.50 371 THR A O 1
ATOM 2917 N N . ARG A 1 372 ? -8.529 -24.634 -5.172 1.00 66.94 372 ARG A N 1
ATOM 2918 C CA . ARG A 1 372 ? -9.596 -25.381 -5.855 1.00 66.94 372 ARG A CA 1
ATOM 2919 C C . ARG A 1 372 ? -9.202 -25.683 -7.290 1.00 66.94 372 ARG A C 1
ATOM 2921 O O . ARG A 1 372 ? -9.561 -26.798 -7.736 1.00 66.94 372 ARG A O 1
#

Nearest PDB structures (foldseek):
  1f3m-assembly1_C  TM=1.742E-01  e=1.321E+00  Homo sapiens
  7s47-assembly1_A  TM=3.133E-01  e=6.469E+00  Homo sapiens
  1f3m-assembly1_D  TM=1.715E-01  e=4.519E+00  Homo sapiens

Secondary structure (DSSP, 8-state):
-------BHHHHHHHHHHTTSS-HHHHHHHHHHHHHTT--SSSBPSSTHHHHHHHHHTT-SEE--SB-SS-HHHHHHHHHHHHHHTTTTSS-EEEEEEEE-TTS-EEEEEEETTEEEEEEE--S-TTT-BPPHHHHHHHHHHHS--TT---EEEE-SS-SSS-EEEEE-HHHHHHHGGGT-----EE---S--SPPSSPTTSHHHHHHHHHHHS-HHHHHHHHHHHTTHHHHHHHHHHHHS-TT--TT--HHHHHHHHHHHHHH-SSHHHHHHHHHTT-HHHHHHHHHHHHHHHHHSSEEEEE---S-TTSTTTTSEEEEESS-GGG---B-HHHHHHHHHHH--TTHHHHHHHHHHHHHHHHHHHHHHHT-

Foldseek 3Di:
DPPPQQQFLLSLLVLCVVQVVAPPVLLVQLVVVCVVVPHDRRHRDPDCVNVLSSCVRSLFFDWQAQFAPDFLQNSVVVLLVSLLVNQVPLWDKDDWDWFQFPVRWTWTWIAIVNRIAIATFDDPDRVRRGGGLVNSLVSSLQSAHDDPPQWWWFFFAPDSHRTTIGTDHPVSVVSSCSSVGPSPDTRHHPDQPDADPDDQLDLNRVVRSQVSPADPVQVVLQCVLPVCLVVLLVCLCVPPDDPPQPLPLDLVSVLVVLVSLLVQDQALVRLVVCVVVVPSNSSNQQSSLQVSLVVVAQWDKGAAADPDPPPPRHPAIWIWASAHPNLIDTQRSSVLSNCCRHVVDRSSSVVSSCSSVRSVVVRVRSVVSVVD